Protein AF-A0A134ANB7-F1 (afdb_monomer_lite)

pLDDT: mean 79.89, std 19.73, range [21.17, 97.5]

Sequence (623 aa):
MKDKFLKEKKMKNKFLAVSMASLILMSSFPVTSPVYALANEALDGVTQATENDSNMLKELTKDSNAEQLVIRDGSFTYKLKVFVNKNANFVEGIVDETDTVNGVYGNIAMIWEQFKGENKGLKKYGGKTFEEIKAMPRPENINVMGESDDIPIKVHSKILEFIAREDAKEGKAEREKKNELAKSLYKYRYRYVYKNTQIWDAATLNQFLESYNKARGVLEKSNPSDEEIRERISDLAIKYKAIKAAPFSEEKYKELVRQAEEKINNKDHYTLSTIAELQRVLSEVKSDYDAGKIKNLLEMNKTEEKLQKALDQLVTKEESKRRFTINGEILQYGNEKEKSMANQFMNPSILLIEEANSNIYELSFKKGSYLGITAEVEGLKYNRENENWQDASLVNSHNDTKTFRLIMPKSDIEKIHIKTKAHMGGPGLAEQDAVLKLNLSTKRPEGSQLEEGNKKKLKEFLDSIQELNKDINDGLYKDPKSTEFKNKYIEATKLLEANQVTDDAIDTIIRSIRIIKQDLVLKAVDDFGQKLAKAEEITNDNSSKDKYSEKSFSKLKQAVDAGNAVWGKRFDQTKEELARLIDLLDTALADLREKGQEEEEHPTEGQVFSAPVEVMHADILGQ

Foldseek 3Di:
DPVVVVVVVVVVVVVVVPVPVVPDDDDDDPPDDPPPPCPQDLFLQLQVCVPPHPVSNCVLQVQWDWDWFWFDDPQAIWIKIWTAGPQAQFTQFIYTPGDCVPGNDDPRLQLVLLCSDPPRHRRVRHLDGLVRLVPDDQHAWDFFLNDTHRVSNRVSVSVNVVSVVVCPDPCNVRNHLCSLLVSLLSSLCPCVSCVVVLQWDPVLSVQLNVLSVLSVVQSVDGRRDSVSNVVSSVSNVVSSVSIGTHDDDCVLVVVLLVLLVVCLVVVLFWAPLLNLLLLQLSLVLVVCVVVVVPRTPVSVVVSSVSSVVSVVPTGTQVQVLQKWWWFKFKAAPPDRVHGDPQRVFKDRTWIWGDDPWKIKIKIKGAFDDDRSDTKTQPWKWWDQPDPDIDTWDFDDCPPRMTITMDIHTDDDDQKIWMWTFMPSSHPGTDTHIIIIGIDCVQTADRPDGLQDDPCVLLVVLLVVCVVVSVCLSNVQWDPDLSVVLSVLSSVSSVQSRGSDDDVVNSVVSSVSNVVSVVVIATPLLVLLVVLLVVLCVLLVPPCNVVFWDPVLSVQSVVLNVLSVVCNVVSRVDDPVVSVVSSVSSVVSVVSTHTPPPDDDDDDDDDDDDDDDDDDDDDDDDDD

Structure (mmCIF, N/CA/C/O backbone):
data_AF-A0A134ANB7-F1
#
_entry.id   AF-A0A134ANB7-F1
#
loop_
_atom_site.group_PDB
_atom_site.id
_atom_site.type_symbol
_atom_site.label_atom_id
_atom_site.label_alt_id
_atom_site.label_comp_id
_atom_site.label_asym_id
_atom_site.label_entity_id
_atom_site.label_seq_id
_atom_site.pdbx_PDB_ins_code
_atom_site.Cartn_x
_atom_site.Cartn_y
_atom_site.Cartn_z
_atom_site.occupancy
_atom_site.B_iso_or_equiv
_atom_site.auth_seq_id
_atom_site.auth_comp_id
_atom_site.auth_asym_id
_atom_site.auth_atom_id
_atom_site.pdbx_PDB_model_num
ATOM 1 N N . MET A 1 1 ? 13.982 -60.346 -16.840 1.00 44.25 1 MET A N 1
ATOM 2 C CA . MET A 1 1 ? 14.581 -59.024 -17.153 1.00 44.25 1 MET A CA 1
ATOM 3 C C . MET A 1 1 ? 13.549 -58.007 -17.690 1.00 44.25 1 MET A C 1
ATOM 5 O O . MET A 1 1 ? 13.906 -57.139 -18.470 1.00 44.25 1 MET A O 1
ATOM 9 N N . LYS A 1 2 ? 12.274 -58.077 -17.256 1.00 34.41 2 LYS A N 1
ATOM 10 C CA . LYS A 1 2 ? 11.206 -57.119 -17.621 1.00 34.41 2 LYS A CA 1
ATOM 11 C C . LYS A 1 2 ? 10.528 -56.445 -16.410 1.00 34.41 2 LYS A C 1
ATOM 13 O O . LYS A 1 2 ? 9.948 -55.383 -16.574 1.00 34.41 2 LYS A O 1
ATOM 18 N N . ASP A 1 3 ? 10.742 -56.945 -15.188 1.00 35.75 3 ASP A N 1
ATOM 19 C CA . ASP A 1 3 ? 10.153 -56.358 -13.966 1.00 35.75 3 ASP A CA 1
ATOM 20 C C . ASP A 1 3 ? 11.030 -55.328 -13.235 1.00 35.75 3 ASP A C 1
ATOM 22 O O . ASP A 1 3 ? 10.569 -54.667 -12.305 1.00 35.75 3 ASP A O 1
ATOM 26 N N . LYS A 1 4 ? 12.279 -55.117 -13.675 1.00 33.44 4 LYS A N 1
ATOM 27 C CA . LYS A 1 4 ? 13.147 -54.058 -13.121 1.00 33.44 4 LYS A CA 1
ATOM 28 C C . LYS A 1 4 ? 12.836 -52.673 -13.721 1.00 33.44 4 LYS A C 1
ATOM 30 O O . LYS A 1 4 ? 12.980 -51.671 -13.034 1.00 33.44 4 LYS A O 1
ATOM 35 N N . PHE A 1 5 ? 12.281 -52.628 -14.938 1.00 31.48 5 PHE A N 1
ATOM 36 C CA . PHE A 1 5 ? 11.903 -51.387 -15.632 1.00 31.48 5 PHE A CA 1
ATOM 37 C C . PHE A 1 5 ? 10.540 -50.808 -15.202 1.00 31.48 5 PHE A C 1
ATOM 39 O O . PHE A 1 5 ? 10.303 -49.612 -15.369 1.00 31.48 5 PHE A O 1
ATOM 46 N N . LEU A 1 6 ? 9.645 -51.608 -14.601 1.00 32.09 6 LEU A N 1
ATOM 47 C CA . LEU A 1 6 ? 8.356 -51.104 -14.098 1.00 32.09 6 LEU A CA 1
ATOM 48 C C . LEU A 1 6 ? 8.435 -50.496 -12.686 1.00 32.09 6 LEU A C 1
ATOM 50 O O . LEU A 1 6 ? 7.603 -49.651 -12.348 1.00 32.09 6 LEU A O 1
ATOM 54 N N . LYS A 1 7 ? 9.439 -50.859 -11.872 1.00 32.50 7 LYS A N 1
ATOM 55 C CA . LYS A 1 7 ? 9.654 -50.243 -10.547 1.00 32.50 7 LYS A CA 1
ATOM 56 C C . LYS A 1 7 ? 10.359 -48.882 -10.622 1.00 32.50 7 LYS A C 1
ATOM 58 O O . LYS A 1 7 ? 10.023 -48.005 -9.832 1.00 32.50 7 LYS A O 1
ATOM 63 N N . GLU A 1 8 ? 11.218 -48.641 -11.615 1.00 31.27 8 GLU A N 1
ATOM 64 C CA . GLU A 1 8 ? 11.819 -47.311 -11.833 1.00 31.27 8 GLU A CA 1
ATOM 65 C C . GLU A 1 8 ? 10.835 -46.295 -12.434 1.00 31.27 8 GLU A C 1
ATOM 67 O O . GLU A 1 8 ? 10.881 -45.112 -12.093 1.00 31.27 8 GLU A O 1
ATOM 72 N N . LYS A 1 9 ? 9.863 -46.744 -13.242 1.00 31.00 9 LYS A N 1
ATOM 73 C CA . LYS A 1 9 ? 8.825 -45.856 -13.795 1.00 31.00 9 LYS A CA 1
ATOM 74 C C . LYS A 1 9 ? 7.779 -45.429 -12.751 1.00 31.00 9 LYS A C 1
ATOM 76 O O . LYS A 1 9 ? 7.215 -44.345 -12.861 1.00 31.00 9 LYS A O 1
ATOM 81 N N . LYS A 1 10 ? 7.563 -46.226 -11.693 1.00 30.55 10 LYS A N 1
ATOM 82 C CA . LYS A 1 10 ? 6.675 -45.875 -10.564 1.00 30.55 10 LYS A CA 1
ATOM 83 C C . LYS A 1 10 ? 7.329 -44.999 -9.484 1.00 30.55 10 LYS A C 1
ATOM 85 O O . LYS A 1 10 ? 6.591 -44.370 -8.732 1.00 30.55 10 LYS A O 1
ATOM 90 N N . MET A 1 11 ? 8.663 -44.900 -9.424 1.00 28.58 11 MET A N 1
ATOM 91 C CA . MET A 1 11 ? 9.347 -43.977 -8.498 1.00 28.58 11 MET A CA 1
ATOM 92 C C . MET A 1 11 ? 9.636 -42.594 -9.100 1.00 28.58 11 MET A C 1
ATOM 94 O O . MET A 1 11 ? 9.630 -41.615 -8.361 1.00 28.58 11 MET A O 1
ATOM 98 N N . LYS A 1 12 ? 9.757 -42.459 -10.430 1.00 30.00 12 LYS A N 1
ATOM 99 C CA . LYS A 1 12 ? 9.890 -41.134 -11.073 1.00 30.00 12 LYS A CA 1
ATOM 100 C C . LYS A 1 12 ? 8.576 -40.341 -11.165 1.00 30.00 12 LYS A C 1
ATOM 102 O O . LYS A 1 12 ? 8.615 -39.119 -11.169 1.00 30.00 12 LYS A O 1
ATOM 107 N N . ASN A 1 13 ? 7.419 -41.006 -11.104 1.00 28.97 13 ASN A N 1
ATOM 108 C CA . ASN A 1 13 ? 6.112 -40.331 -11.084 1.00 28.97 13 ASN A CA 1
ATOM 109 C C . ASN A 1 13 ? 5.625 -39.909 -9.684 1.00 28.97 13 ASN A C 1
ATOM 111 O O . ASN A 1 13 ? 4.575 -39.283 -9.585 1.00 28.97 13 ASN A O 1
ATOM 115 N N . LYS A 1 14 ? 6.364 -40.212 -8.606 1.00 28.19 14 LYS A N 1
ATOM 116 C CA . LYS A 1 14 ? 6.048 -39.719 -7.250 1.00 28.19 14 LYS A CA 1
ATOM 117 C C . LYS A 1 14 ? 6.885 -38.510 -6.818 1.00 28.19 14 LYS A C 1
ATOM 119 O O . LYS A 1 14 ? 6.456 -37.791 -5.929 1.00 28.19 14 LYS A O 1
ATOM 124 N N . PHE A 1 15 ? 8.011 -38.236 -7.480 1.00 26.25 15 PHE A N 1
ATOM 125 C CA . PHE A 1 15 ? 8.830 -37.045 -7.205 1.00 26.25 15 PHE A CA 1
ATOM 126 C C . PHE A 1 15 ? 8.408 -35.808 -8.020 1.00 26.25 15 PHE A C 1
ATOM 128 O O . PHE A 1 15 ? 8.717 -34.690 -7.634 1.00 26.25 15 PHE A O 1
ATOM 135 N N . LEU A 1 16 ? 7.631 -35.993 -9.097 1.00 25.98 16 LEU A N 1
ATOM 136 C CA . LEU A 1 16 ? 6.995 -34.900 -9.851 1.00 25.98 16 LEU A CA 1
ATOM 137 C C . LEU A 1 16 ? 5.617 -34.477 -9.300 1.00 25.98 16 LEU A C 1
ATOM 139 O O . LEU A 1 16 ? 5.023 -33.531 -9.804 1.00 25.98 16 LEU A O 1
ATOM 143 N N . ALA A 1 17 ? 5.100 -35.168 -8.279 1.00 25.70 17 ALA A N 1
ATOM 144 C CA . ALA A 1 17 ? 3.765 -34.932 -7.720 1.00 25.70 17 ALA A CA 1
ATOM 145 C C . ALA A 1 17 ? 3.766 -34.095 -6.423 1.00 25.70 17 ALA A C 1
ATOM 147 O O . ALA A 1 17 ? 2.703 -33.849 -5.865 1.00 25.70 17 ALA A O 1
ATOM 148 N N . VAL A 1 18 ? 4.933 -33.639 -5.949 1.00 25.78 18 VAL A N 1
ATOM 149 C CA . VAL A 1 18 ? 5.061 -32.804 -4.733 1.00 25.78 18 VAL A CA 1
ATOM 150 C C . VAL A 1 18 ? 5.389 -31.336 -5.058 1.00 25.78 18 VAL A C 1
ATOM 152 O O . VAL A 1 18 ? 5.221 -30.472 -4.211 1.00 25.78 18 VAL A O 1
ATOM 155 N N . SER A 1 19 ? 5.735 -31.006 -6.308 1.00 26.75 19 SER A N 1
ATOM 156 C CA . SER A 1 19 ? 5.940 -29.617 -6.765 1.00 26.75 19 SER A CA 1
ATOM 157 C C . SER A 1 19 ? 4.793 -29.048 -7.616 1.00 26.75 19 SER A C 1
ATOM 159 O O . SER A 1 19 ? 4.875 -27.910 -8.065 1.00 26.75 19 SER A O 1
ATOM 161 N N . MET A 1 20 ? 3.711 -29.808 -7.829 1.00 23.66 20 MET A N 1
ATOM 162 C CA . MET A 1 20 ? 2.557 -29.406 -8.657 1.00 23.66 20 MET A CA 1
ATOM 163 C C . MET A 1 20 ? 1.203 -29.429 -7.922 1.00 23.66 20 MET A C 1
ATOM 165 O O . MET A 1 20 ? 0.171 -29.218 -8.548 1.00 23.66 20 MET A O 1
ATOM 169 N N . ALA A 1 21 ? 1.184 -29.637 -6.601 1.00 22.55 21 ALA A N 1
ATOM 170 C CA . ALA A 1 21 ? -0.053 -29.696 -5.809 1.00 22.55 21 ALA A CA 1
ATOM 171 C C . ALA A 1 21 ? -0.456 -28.368 -5.126 1.00 22.55 21 ALA A C 1
ATOM 173 O O . ALA A 1 21 ? -1.437 -28.347 -4.391 1.00 22.55 21 ALA A O 1
ATOM 174 N N . SER A 1 22 ? 0.237 -27.256 -5.401 1.00 23.69 22 SER A N 1
ATOM 175 C CA . SER A 1 22 ? -0.200 -25.903 -4.990 1.00 23.69 22 SER A CA 1
ATOM 176 C C . SER A 1 22 ? -0.868 -25.113 -6.127 1.00 23.69 22 SER A C 1
ATOM 178 O O . SER A 1 22 ? -1.311 -23.986 -5.933 1.00 23.69 22 SER A O 1
ATOM 180 N N . LEU A 1 23 ? -0.977 -25.706 -7.318 1.00 23.59 23 LEU A N 1
ATOM 181 C CA . LEU A 1 23 ? -1.724 -25.175 -8.454 1.00 23.59 23 LEU A CA 1
ATOM 182 C C . LEU A 1 23 ? -2.992 -26.011 -8.623 1.00 23.59 23 LEU A C 1
ATOM 184 O O . LEU A 1 23 ? -2.942 -27.070 -9.232 1.00 23.59 23 LEU A O 1
ATOM 188 N N . ILE A 1 24 ? -4.089 -25.549 -8.019 1.00 24.53 24 ILE A 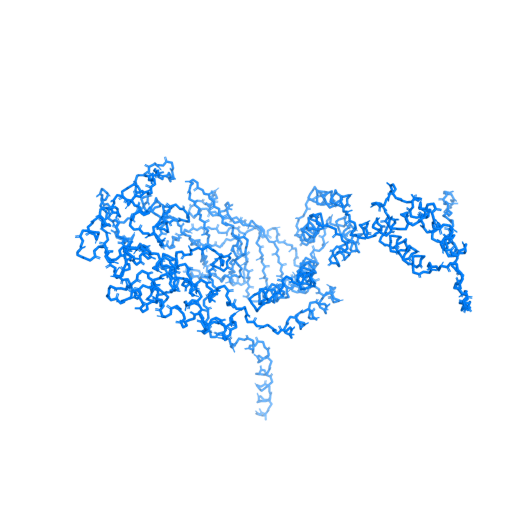N 1
ATOM 189 C CA . ILE A 1 24 ? -5.512 -25.685 -8.400 1.00 24.53 24 ILE A CA 1
ATOM 190 C C . ILE A 1 24 ? -6.328 -25.459 -7.117 1.00 24.53 24 ILE A C 1
ATOM 192 O O . ILE A 1 24 ? -6.680 -26.384 -6.396 1.00 24.53 24 ILE A O 1
ATOM 196 N N . LEU A 1 25 ? -6.578 -24.182 -6.829 1.00 21.91 25 LEU A N 1
ATOM 197 C CA . LEU A 1 25 ? -7.831 -23.640 -6.286 1.00 21.91 25 LEU A CA 1
ATOM 198 C C . LEU A 1 25 ? -7.798 -22.115 -6.500 1.00 21.91 25 LEU A C 1
ATOM 200 O O . LEU A 1 25 ? -7.930 -21.314 -5.585 1.00 21.91 25 LEU A O 1
ATOM 204 N N . MET A 1 26 ? -7.574 -21.706 -7.751 1.00 22.58 26 MET A N 1
ATOM 205 C CA . MET A 1 26 ? -7.879 -20.352 -8.209 1.00 22.58 26 MET A CA 1
ATOM 206 C C . MET A 1 26 ? -8.975 -20.452 -9.260 1.00 22.58 26 MET A C 1
ATOM 208 O O . MET A 1 26 ? -8.739 -20.371 -10.462 1.00 22.58 26 MET A O 1
ATOM 212 N N . SER A 1 27 ? -10.202 -20.673 -8.795 1.00 21.17 27 SER A N 1
ATOM 213 C CA . SER A 1 27 ? -11.369 -20.273 -9.567 1.00 21.17 27 SER A CA 1
ATOM 214 C C . SER A 1 27 ? -11.483 -18.752 -9.467 1.00 21.17 27 SER A C 1
ATOM 216 O O . SER A 1 27 ? -11.932 -18.224 -8.455 1.00 21.17 27 SER A O 1
ATOM 218 N N . SER A 1 28 ? -11.025 -18.081 -10.525 1.00 23.30 28 SER A N 1
ATOM 219 C CA . SER A 1 28 ? -11.596 -16.839 -11.058 1.00 23.30 28 SER A CA 1
ATOM 220 C C . SER A 1 28 ? -11.976 -15.752 -10.043 1.00 23.30 28 SER A C 1
ATOM 222 O O . SER A 1 28 ? -13.149 -15.587 -9.713 1.00 23.30 28 SER A O 1
ATOM 224 N N . PHE A 1 29 ? -11.005 -14.923 -9.669 1.00 24.11 29 PHE A N 1
ATOM 225 C CA . PHE A 1 29 ? -11.263 -13.532 -9.302 1.00 24.11 29 PHE A CA 1
ATOM 226 C C . PHE A 1 29 ? -10.234 -12.659 -10.030 1.00 24.11 29 PHE A C 1
ATOM 228 O O . PHE A 1 29 ? -9.039 -12.932 -9.907 1.00 24.11 29 PHE A O 1
ATOM 235 N N . PRO A 1 30 ? -10.642 -11.645 -10.812 1.00 23.19 30 PRO A N 1
ATOM 236 C CA . PRO A 1 30 ? -9.696 -10.707 -11.396 1.00 23.19 30 PRO A CA 1
ATOM 237 C C . PRO A 1 30 ? -9.196 -9.787 -10.276 1.00 23.19 30 PRO A C 1
ATOM 239 O O . PRO A 1 30 ? -9.805 -8.766 -9.967 1.00 23.19 30 PRO A O 1
ATOM 242 N N . VAL A 1 31 ? -8.103 -10.173 -9.616 1.00 27.83 31 VAL A N 1
ATOM 243 C CA . VAL A 1 31 ? -7.413 -9.343 -8.618 1.00 27.83 31 VAL A CA 1
ATOM 244 C C . VAL A 1 31 ? -6.311 -8.554 -9.322 1.00 27.83 31 VAL A C 1
ATOM 246 O O . VAL A 1 31 ? -5.128 -8.781 -9.117 1.00 27.83 31 VAL A O 1
ATOM 249 N N . THR A 1 32 ? -6.709 -7.630 -10.192 1.00 26.00 32 THR A N 1
ATOM 250 C CA . THR A 1 32 ? -5.838 -6.565 -10.710 1.00 26.00 32 THR A CA 1
ATOM 251 C C . THR A 1 32 ? -6.694 -5.337 -10.991 1.00 26.00 32 THR A C 1
ATOM 253 O O . THR A 1 32 ? -7.146 -5.105 -12.108 1.00 26.00 32 THR A O 1
ATOM 256 N N . SER A 1 33 ? -6.979 -4.546 -9.961 1.00 28.56 33 SER A N 1
ATOM 257 C CA . SER A 1 33 ? -7.426 -3.162 -10.131 1.00 28.56 33 SER A CA 1
ATOM 258 C C . SER A 1 33 ? -7.076 -2.361 -8.871 1.00 28.56 33 SER A C 1
ATOM 260 O O . SER A 1 33 ? -7.308 -2.857 -7.767 1.00 28.56 33 SER A O 1
ATOM 262 N N . PRO A 1 34 ? -6.566 -1.119 -8.986 1.00 28.94 34 PRO A N 1
ATOM 263 C CA . PRO A 1 34 ? -6.189 -0.278 -7.842 1.00 28.94 34 PRO A CA 1
ATOM 264 C C . PRO A 1 34 ? -7.394 0.269 -7.040 1.00 28.94 34 PRO A C 1
ATOM 266 O O . PRO A 1 34 ? -7.259 1.169 -6.217 1.00 28.94 34 PRO A O 1
ATOM 269 N N . VAL A 1 35 ? -8.591 -0.292 -7.223 1.00 32.47 35 VAL A N 1
ATOM 270 C CA . VAL A 1 35 ? -9.875 0.269 -6.763 1.00 32.47 35 VAL A CA 1
ATOM 271 C C . VAL A 1 35 ? -10.134 0.055 -5.255 1.00 32.47 35 VAL A C 1
ATOM 273 O O . VAL A 1 35 ? -11.052 0.635 -4.680 1.00 32.47 35 VAL A O 1
ATOM 276 N N . TYR A 1 36 ? -9.304 -0.724 -4.558 1.00 40.44 36 TYR A N 1
ATOM 277 C CA . TYR A 1 36 ? -9.545 -1.132 -3.163 1.00 40.44 36 TYR A CA 1
ATOM 278 C C . TYR A 1 36 ? -9.133 -0.105 -2.087 1.00 40.44 36 TYR A C 1
ATOM 280 O O . TYR A 1 36 ? -9.256 -0.399 -0.894 1.00 40.44 36 TYR A O 1
ATOM 288 N N . ALA A 1 37 ? -8.640 1.079 -2.475 1.00 26.92 37 ALA A N 1
ATOM 289 C CA . ALA A 1 37 ? -8.146 2.111 -1.553 1.00 26.92 37 ALA A CA 1
ATOM 290 C C . ALA A 1 37 ? -9.159 3.227 -1.205 1.00 26.92 37 ALA A C 1
ATOM 292 O O . ALA A 1 37 ? -8.891 4.020 -0.308 1.00 26.92 37 ALA A O 1
ATOM 293 N N . LEU A 1 38 ? -10.335 3.292 -1.840 1.00 31.67 38 LEU A N 1
ATOM 294 C CA . LEU A 1 38 ? -11.274 4.419 -1.686 1.00 31.67 38 LEU A CA 1
ATOM 295 C C . LEU A 1 38 ? -12.647 3.961 -1.170 1.00 31.67 38 LEU A C 1
ATOM 297 O O . LEU A 1 38 ? -13.659 4.056 -1.854 1.00 31.67 38 LEU A O 1
ATOM 301 N N . ALA A 1 39 ? -12.706 3.448 0.061 1.00 36.25 39 ALA A N 1
ATOM 302 C CA . ALA A 1 39 ? -13.948 2.917 0.644 1.00 36.25 39 ALA A CA 1
ATOM 303 C C . ALA A 1 39 ? -14.955 3.991 1.136 1.00 36.25 39 ALA A C 1
ATOM 305 O O . ALA A 1 39 ? -16.031 3.630 1.615 1.00 36.25 39 ALA A O 1
ATOM 306 N N . ASN A 1 40 ? -14.633 5.290 1.025 1.00 31.91 40 ASN A N 1
ATOM 307 C CA . ASN A 1 40 ? -15.456 6.395 1.549 1.00 31.91 40 ASN A CA 1
ATOM 308 C C . ASN A 1 40 ? -15.810 7.504 0.537 1.00 31.91 40 ASN A C 1
ATOM 310 O O . ASN A 1 40 ? -16.591 8.393 0.884 1.00 31.91 40 ASN A O 1
ATOM 314 N N . GLU A 1 41 ? -15.305 7.462 -0.699 1.00 38.56 41 GLU A N 1
ATOM 315 C CA . GLU A 1 41 ? -15.663 8.433 -1.744 1.00 38.56 41 GLU A CA 1
ATOM 316 C C . GLU A 1 41 ? -16.741 7.866 -2.678 1.00 38.56 41 GLU A C 1
ATOM 318 O O . GLU A 1 41 ? -16.804 6.661 -2.925 1.00 38.56 41 GLU A O 1
ATOM 323 N N . ALA A 1 42 ? -17.635 8.727 -3.178 1.00 45.12 42 ALA A N 1
ATOM 324 C CA . ALA A 1 42 ? -18.658 8.331 -4.143 1.00 45.12 42 ALA A CA 1
ATOM 325 C C . ALA A 1 42 ? -17.980 7.945 -5.468 1.00 45.12 42 ALA A C 1
ATOM 327 O O . ALA A 1 42 ? -17.630 8.802 -6.275 1.00 45.12 42 ALA A O 1
ATOM 328 N N . LEU A 1 43 ? -17.761 6.648 -5.665 1.00 52.75 43 LEU A N 1
ATOM 329 C CA . LEU A 1 43 ? -17.002 6.119 -6.791 1.00 52.75 43 LEU A CA 1
ATOM 330 C C . LEU A 1 43 ? -17.837 6.124 -8.081 1.00 52.75 43 LEU A C 1
ATOM 332 O O . LEU A 1 43 ? -18.948 5.575 -8.112 1.00 52.75 43 LEU A O 1
ATOM 336 N N . ASP A 1 44 ? -17.283 6.658 -9.174 1.00 57.88 44 ASP A N 1
ATOM 337 C CA . ASP A 1 44 ? -17.838 6.484 -10.523 1.00 57.88 44 ASP A CA 1
ATOM 338 C C . ASP A 1 44 ? -17.576 5.080 -11.097 1.00 57.88 44 ASP A C 1
ATOM 340 O O . ASP A 1 44 ? -16.831 4.884 -12.050 1.00 57.88 44 ASP A O 1
ATOM 344 N N . GLY A 1 45 ? -18.210 4.085 -10.478 1.00 56.72 45 GLY A N 1
ATOM 345 C CA . GLY A 1 45 ? -18.266 2.695 -10.903 1.00 56.72 45 GLY A CA 1
ATOM 346 C C . GLY A 1 45 ? -18.725 2.457 -12.346 1.00 56.72 45 GLY A C 1
ATOM 347 O O . GLY A 1 45 ? -18.239 1.500 -12.929 1.00 56.72 45 GLY A O 1
ATOM 348 N N . VAL A 1 46 ? -19.593 3.279 -12.959 1.00 59.19 46 VAL A N 1
ATOM 349 C CA . VAL A 1 46 ? -20.002 3.074 -14.372 1.00 59.19 46 VAL A CA 1
ATOM 350 C C . VAL A 1 46 ? -18.851 3.424 -15.305 1.00 59.19 46 VAL A C 1
ATOM 352 O O . VAL A 1 46 ? -18.502 2.620 -16.167 1.00 59.19 46 VAL A O 1
ATOM 355 N N . THR A 1 47 ? -18.211 4.574 -15.093 1.00 58.25 47 THR A N 1
ATOM 356 C CA . THR A 1 47 ? -17.041 4.963 -15.888 1.00 58.25 47 THR A CA 1
ATOM 357 C C . THR A 1 47 ? -15.845 4.038 -15.605 1.00 58.25 47 THR A C 1
ATOM 359 O O . THR A 1 47 ? -15.085 3.741 -16.517 1.00 58.25 47 THR A O 1
ATOM 362 N N . GLN A 1 48 ? -15.704 3.494 -14.387 1.00 56.94 48 GLN A N 1
ATOM 363 C CA . GLN A 1 48 ? -14.633 2.543 -14.030 1.00 56.94 48 GLN A CA 1
ATOM 364 C C . GLN A 1 48 ? -14.859 1.095 -14.504 1.00 56.94 48 GLN A C 1
ATOM 366 O O . GLN A 1 48 ? -13.895 0.398 -14.805 1.00 56.94 48 GLN A O 1
ATOM 371 N N . ALA A 1 49 ? -16.103 0.612 -14.592 1.00 51.88 49 ALA A N 1
ATOM 372 C CA . ALA A 1 49 ? -16.395 -0.776 -14.977 1.00 51.88 49 ALA A CA 1
ATOM 373 C C . ALA A 1 49 ? -16.094 -1.087 -16.455 1.00 51.88 49 ALA A C 1
ATOM 375 O O . ALA A 1 49 ? -16.094 -2.251 -16.855 1.00 51.88 49 ALA A O 1
ATOM 376 N N . THR A 1 50 ? -15.825 -0.059 -17.262 1.00 47.91 50 THR A N 1
ATOM 377 C CA . THR A 1 50 ? -15.543 -0.192 -18.697 1.00 47.91 50 THR A CA 1
ATOM 378 C C . THR A 1 50 ? -14.152 -0.715 -19.021 1.00 47.91 50 THR A C 1
ATOM 380 O O . THR A 1 50 ? -13.944 -1.171 -20.141 1.00 47.91 50 THR A O 1
ATOM 383 N N . GLU A 1 51 ? -13.232 -0.734 -18.055 1.00 44.88 51 GLU A N 1
ATOM 384 C CA . GLU A 1 51 ? -11.867 -1.202 -18.304 1.00 44.88 51 GLU A CA 1
ATOM 385 C C . GLU A 1 51 ? -11.681 -2.708 -18.050 1.00 44.88 51 GLU A C 1
ATOM 387 O O . GLU A 1 51 ? -10.784 -3.281 -18.652 1.00 44.88 51 GLU A O 1
ATOM 392 N N . ASN A 1 52 ? -12.520 -3.391 -17.244 1.00 46.53 52 ASN A N 1
ATOM 393 C CA . ASN A 1 52 ? -12.191 -4.764 -16.802 1.00 46.53 52 ASN A CA 1
ATOM 394 C C . ASN A 1 52 ? -13.338 -5.791 -16.622 1.00 46.53 52 ASN A C 1
ATOM 396 O O . ASN A 1 52 ? -13.023 -6.968 -16.447 1.00 46.53 52 ASN A O 1
ATOM 400 N N . ASP A 1 53 ? -14.640 -5.448 -16.677 1.00 55.00 53 ASP A N 1
ATOM 401 C CA . ASP A 1 53 ? -15.701 -6.479 -16.570 1.00 55.00 53 ASP A CA 1
ATOM 402 C C . ASP A 1 53 ? -17.071 -6.054 -17.148 1.00 55.00 53 ASP A C 1
ATOM 404 O O . ASP A 1 53 ? -17.853 -5.317 -16.539 1.00 55.00 53 ASP A O 1
ATOM 408 N N . SER A 1 54 ? -17.418 -6.602 -18.318 1.00 58.84 54 SER A N 1
ATOM 409 C CA . SER A 1 54 ? -18.706 -6.357 -18.990 1.00 58.84 54 SER A CA 1
ATOM 410 C C . SER A 1 54 ? -19.942 -6.765 -18.171 1.00 58.84 54 SER A C 1
ATOM 412 O O . SER A 1 54 ? -21.032 -6.232 -18.401 1.00 58.84 54 SER A O 1
ATOM 414 N N . ASN A 1 55 ? -19.809 -7.684 -17.208 1.00 63.41 55 ASN A N 1
ATOM 415 C CA . ASN A 1 55 ? -20.914 -8.089 -16.338 1.00 63.41 55 ASN A CA 1
ATOM 416 C C . ASN A 1 55 ? -21.164 -7.062 -15.231 1.00 63.41 55 ASN A C 1
ATOM 418 O O . ASN A 1 55 ? -22.319 -6.791 -14.897 1.00 63.41 55 ASN A O 1
ATOM 422 N N . MET A 1 56 ? -20.107 -6.432 -14.714 1.00 67.81 56 MET A N 1
ATOM 423 C CA . MET A 1 56 ? -20.234 -5.347 -13.741 1.00 67.81 56 MET A CA 1
ATOM 424 C C . MET A 1 56 ? -20.920 -4.119 -14.338 1.00 67.81 56 MET A C 1
ATOM 426 O O . MET A 1 56 ? -21.814 -3.553 -13.708 1.00 67.81 56 MET A O 1
ATOM 430 N N . LEU A 1 57 ? -20.558 -3.734 -15.566 1.00 69.94 57 LEU A N 1
ATOM 431 C CA . LEU A 1 57 ? -21.192 -2.602 -16.245 1.00 69.94 57 LEU A CA 1
ATOM 432 C C . LEU A 1 57 ? -22.701 -2.829 -16.440 1.00 69.94 57 LEU A C 1
ATOM 434 O O . LEU A 1 57 ? -23.490 -1.909 -16.228 1.00 69.94 57 LEU A O 1
ATOM 438 N N . LYS A 1 58 ? -23.122 -4.056 -16.783 1.00 74.56 58 LYS A N 1
ATOM 439 C CA . LYS A 1 58 ? -24.548 -4.416 -16.893 1.00 74.56 58 LYS A CA 1
ATOM 440 C C . LYS A 1 58 ? -25.289 -4.238 -15.568 1.00 74.56 58 LYS A C 1
ATOM 442 O O . LYS A 1 58 ? -26.374 -3.664 -15.554 1.00 74.56 58 LYS A O 1
ATOM 447 N N . GLU A 1 59 ? -24.705 -4.691 -14.461 1.00 72.12 59 GLU A N 1
ATOM 448 C CA . GLU A 1 59 ? -25.332 -4.569 -13.139 1.00 72.12 59 GLU A CA 1
ATOM 449 C C . GLU A 1 59 ? -25.422 -3.107 -12.675 1.00 72.12 59 GLU A C 1
ATOM 451 O O . GLU A 1 59 ? -26.416 -2.711 -12.066 1.00 72.12 59 GLU A O 1
ATOM 456 N N . LEU A 1 60 ? -24.415 -2.290 -12.999 1.00 73.69 60 LEU A N 1
ATOM 457 C CA . LEU A 1 60 ? -24.356 -0.867 -12.650 1.00 73.69 60 LEU A CA 1
ATOM 458 C C . LEU A 1 60 ? -25.303 0.017 -13.470 1.00 73.69 60 LEU A C 1
ATOM 460 O O . LEU A 1 60 ? -25.670 1.092 -13.008 1.00 73.69 60 LEU A O 1
ATOM 464 N N . THR A 1 61 ? -25.687 -0.414 -14.672 1.00 75.00 61 THR A N 1
ATOM 465 C CA . THR A 1 61 ? -26.472 0.394 -15.626 1.00 75.00 61 THR A CA 1
ATOM 466 C C . THR A 1 61 ? -27.891 -0.131 -15.850 1.00 75.00 61 THR A C 1
ATOM 468 O O . THR A 1 61 ? -28.633 0.403 -16.674 1.00 75.00 61 THR A O 1
ATOM 471 N N . LYS A 1 62 ? -28.315 -1.156 -15.099 1.00 79.88 62 LYS A N 1
ATOM 472 C CA . LYS A 1 62 ? -29.641 -1.792 -15.229 1.00 79.88 62 LYS A CA 1
ATOM 473 C C . LYS A 1 62 ? -30.821 -0.813 -15.104 1.00 79.88 62 LYS A C 1
ATOM 475 O O . LYS A 1 62 ? -31.841 -0.966 -15.786 1.00 79.88 62 LYS A O 1
ATOM 480 N N . ASP A 1 63 ? -30.656 0.228 -14.292 1.00 81.25 63 ASP A N 1
ATOM 481 C CA . ASP A 1 63 ? -31.676 1.250 -14.013 1.00 81.25 63 ASP A CA 1
ATOM 482 C C . ASP A 1 63 ? -31.522 2.509 -14.867 1.00 81.25 63 ASP A C 1
ATOM 484 O O . ASP A 1 63 ? -32.203 3.512 -14.649 1.00 81.25 63 ASP A O 1
ATOM 488 N N . SER A 1 64 ? -30.645 2.460 -15.865 1.00 87.06 64 SER A N 1
ATOM 489 C CA . SER A 1 64 ? -30.303 3.600 -16.699 1.00 87.06 64 SER A CA 1
ATOM 490 C C . SER A 1 64 ? -30.790 3.405 -18.129 1.00 87.06 64 SER A C 1
ATOM 492 O O . SER A 1 64 ? -30.805 2.294 -18.662 1.00 87.06 64 SER A O 1
ATOM 494 N N . ASN A 1 65 ? -31.172 4.503 -18.768 1.00 88.81 65 ASN A N 1
ATOM 495 C CA . ASN A 1 65 ? -31.199 4.594 -20.218 1.00 88.81 65 ASN A CA 1
ATOM 496 C C . ASN A 1 65 ? -29.813 5.021 -20.694 1.00 88.81 65 ASN A C 1
ATOM 498 O O . ASN A 1 65 ? -29.143 5.814 -20.034 1.00 88.81 65 ASN A O 1
ATOM 502 N N . ALA A 1 66 ? -29.394 4.494 -21.837 1.00 88.81 66 ALA A N 1
ATOM 503 C CA . ALA A 1 66 ? -28.151 4.885 -22.475 1.00 88.81 66 ALA A CA 1
ATOM 504 C C . ALA A 1 66 ? -28.466 5.689 -23.736 1.00 88.81 66 ALA A C 1
ATOM 506 O O . ALA A 1 66 ? -29.222 5.217 -24.586 1.00 88.81 66 ALA A O 1
ATOM 507 N N . GLU A 1 67 ? -27.862 6.865 -23.876 1.00 89.62 67 GLU A N 1
ATOM 508 C CA . GLU A 1 67 ? -27.888 7.633 -25.120 1.00 89.62 67 GLU A CA 1
ATOM 509 C C . GLU A 1 67 ? -26.466 7.869 -25.618 1.00 89.62 67 GLU A C 1
ATOM 511 O O . GLU A 1 67 ? -25.557 8.171 -24.844 1.00 89.62 67 GLU A O 1
ATOM 516 N N . GLN A 1 68 ? -26.276 7.718 -26.926 1.00 91.44 68 GLN A N 1
ATOM 517 C CA . GLN A 1 68 ? -25.003 7.998 -27.566 1.00 91.44 68 GLN A CA 1
ATOM 518 C C . GLN A 1 68 ? -24.957 9.464 -28.008 1.00 91.44 68 GLN A C 1
ATOM 520 O O . GLN A 1 68 ? -25.746 9.910 -28.840 1.00 91.44 68 GLN A O 1
ATOM 525 N N . LEU A 1 69 ? -23.996 10.206 -27.473 1.00 91.25 69 LEU A N 1
ATOM 526 C CA . LEU A 1 69 ? -23.638 11.546 -27.903 1.00 91.25 69 LEU A CA 1
ATOM 527 C C . LEU A 1 69 ? -22.519 11.471 -28.929 1.00 91.25 69 LEU A C 1
ATOM 529 O O . LEU A 1 69 ? -21.513 10.794 -28.729 1.00 91.25 69 LEU A O 1
ATOM 533 N N . VAL A 1 70 ? -22.697 12.217 -30.013 1.00 89.50 70 VAL A N 1
ATOM 534 C CA . VAL A 1 70 ? -21.712 12.343 -31.082 1.00 89.50 70 VAL A CA 1
ATOM 535 C C . VAL A 1 70 ? -21.182 13.770 -31.080 1.00 89.50 70 VAL A C 1
ATOM 537 O O . VAL A 1 70 ? -21.953 14.723 -31.226 1.00 89.50 70 VAL A O 1
ATOM 540 N N . ILE A 1 71 ? -19.870 13.915 -30.914 1.00 88.75 71 ILE A N 1
ATOM 541 C CA . ILE A 1 71 ? -19.164 15.199 -30.948 1.00 88.75 71 ILE A CA 1
ATOM 542 C C . ILE A 1 71 ? -18.266 15.182 -32.178 1.00 88.75 71 ILE A C 1
ATOM 544 O O . ILE A 1 71 ? -17.389 14.330 -32.289 1.00 88.75 71 ILE A O 1
ATOM 548 N N . ARG A 1 72 ? -18.507 16.104 -33.111 1.00 84.75 72 ARG A N 1
ATOM 549 C CA . ARG A 1 72 ? -17.675 16.271 -34.307 1.00 84.75 72 ARG A CA 1
ATOM 550 C C . ARG A 1 72 ? -16.684 17.396 -34.070 1.00 84.75 72 ARG A C 1
ATOM 552 O O . ARG A 1 72 ? -17.101 18.499 -33.724 1.00 84.75 72 ARG A O 1
ATOM 559 N N . ASP A 1 73 ? -15.413 17.108 -34.291 1.00 79.44 73 ASP A N 1
ATOM 560 C CA . ASP A 1 73 ? -14.321 18.059 -34.160 1.00 79.44 73 ASP A CA 1
ATOM 561 C C . ASP A 1 73 ? -13.370 17.930 -35.355 1.00 79.44 73 ASP A C 1
ATOM 563 O O . ASP A 1 73 ? -12.587 16.987 -35.456 1.00 79.44 73 ASP A O 1
ATOM 567 N N . GLY A 1 74 ? -13.507 18.824 -36.336 1.00 78.00 74 GLY A N 1
ATOM 568 C CA . GLY A 1 74 ? -12.824 18.685 -37.624 1.00 78.00 74 GLY A CA 1
ATOM 569 C C . GLY A 1 74 ? -13.137 17.343 -38.300 1.00 78.00 74 GLY A C 1
ATOM 570 O O . GLY A 1 74 ? -14.303 17.034 -38.553 1.00 78.00 74 GLY A O 1
ATOM 571 N N . SER A 1 75 ? -12.108 16.545 -38.608 1.00 70.88 75 SER A N 1
ATOM 572 C CA . SER A 1 75 ? -12.275 15.198 -39.180 1.00 70.88 75 SER A CA 1
ATOM 573 C C . SER A 1 75 ? -12.604 14.120 -38.139 1.00 70.88 75 SER A C 1
ATOM 575 O O . SER A 1 75 ? -12.876 12.981 -38.513 1.00 70.88 75 SER A O 1
ATOM 577 N N . PHE A 1 76 ? -12.584 14.456 -36.848 1.00 75.62 76 PHE A N 1
ATOM 578 C CA . PHE A 1 76 ? -12.690 13.513 -35.739 1.00 75.62 76 PHE A CA 1
ATOM 579 C C . PHE A 1 76 ? -14.113 13.444 -35.194 1.00 75.62 76 PHE A C 1
ATOM 581 O O . PHE A 1 76 ? -14.850 14.431 -35.155 1.00 75.62 76 PHE A O 1
ATOM 588 N N . THR A 1 77 ? -14.526 12.245 -34.789 1.00 82.12 77 THR A N 1
ATOM 589 C CA . THR A 1 77 ? -15.850 12.012 -34.208 1.00 82.12 77 THR A CA 1
ATOM 590 C C . THR A 1 77 ? -15.715 11.229 -32.913 1.00 82.12 77 THR A C 1
ATOM 592 O O . THR A 1 77 ? -15.445 10.030 -32.938 1.00 82.12 77 THR A O 1
ATOM 595 N N . TYR A 1 78 ? -15.966 11.901 -31.792 1.00 84.75 78 TYR A N 1
ATOM 596 C CA . TYR A 1 78 ? -16.035 11.277 -30.476 1.00 84.75 78 TYR A CA 1
ATOM 597 C C . TYR A 1 78 ? -17.441 10.741 -30.229 1.00 84.75 78 TYR A C 1
ATOM 599 O O . TYR A 1 78 ? -18.438 11.400 -30.553 1.00 84.75 78 TYR A O 1
ATOM 607 N N . LYS A 1 79 ? -17.519 9.547 -29.647 1.00 87.56 79 LYS A N 1
ATOM 608 C CA . LYS A 1 79 ? -18.771 8.882 -29.289 1.00 87.56 79 LYS A CA 1
ATOM 609 C C . LYS A 1 79 ? -18.770 8.616 -27.797 1.00 87.56 79 LYS A C 1
ATOM 611 O O . LYS A 1 79 ? -17.957 7.851 -27.298 1.00 87.56 79 LYS A O 1
ATOM 616 N N . LEU A 1 80 ? -19.699 9.239 -27.091 1.00 88.94 80 LEU A N 1
ATOM 617 C CA . LEU A 1 80 ? -19.865 9.063 -25.656 1.00 88.94 80 LEU A CA 1
ATOM 618 C C . LEU A 1 80 ? -21.207 8.412 -25.393 1.00 88.94 80 LEU A C 1
ATOM 620 O O . LEU A 1 80 ? -22.228 8.910 -25.854 1.00 88.94 80 LEU A O 1
ATOM 624 N N . LYS A 1 81 ? -21.234 7.340 -24.616 1.00 89.88 81 LYS A N 1
ATOM 625 C CA . LYS A 1 81 ? -22.471 6.752 -24.122 1.00 89.88 81 LYS A CA 1
ATOM 626 C C . LYS A 1 81 ? -22.756 7.283 -22.728 1.00 89.88 81 LYS A C 1
ATOM 628 O O . LYS A 1 81 ? -22.048 6.969 -21.774 1.00 89.88 81 LYS A O 1
ATOM 633 N N . VAL A 1 82 ? -23.796 8.096 -22.611 1.00 91.00 82 VAL A N 1
ATOM 634 C CA . VAL A 1 82 ? -24.223 8.683 -21.341 1.00 91.00 82 VAL A CA 1
ATOM 635 C C . VAL A 1 82 ? -25.326 7.825 -20.746 1.00 91.00 82 VAL A C 1
ATOM 637 O O . VAL A 1 82 ? -26.333 7.559 -21.404 1.00 91.00 82 VAL A O 1
ATOM 640 N N . PHE A 1 83 ? -25.137 7.399 -19.499 1.00 90.94 83 PHE A N 1
ATOM 641 C CA . PHE A 1 83 ? -26.134 6.656 -18.740 1.00 90.94 83 PHE A CA 1
ATOM 642 C C . PHE A 1 83 ? -26.912 7.615 -17.842 1.00 90.94 83 PHE A C 1
ATOM 644 O O . PHE A 1 83 ? -26.350 8.230 -16.937 1.00 90.94 83 PHE A O 1
ATOM 651 N N . VAL A 1 84 ? -28.214 7.736 -18.088 1.00 91.88 84 VAL A N 1
ATOM 652 C CA . VAL A 1 84 ? -29.136 8.559 -17.293 1.00 91.88 84 VAL A CA 1
ATOM 653 C C . VAL A 1 84 ? -30.094 7.649 -16.554 1.00 91.88 84 VAL A C 1
ATOM 655 O O . VAL A 1 84 ? -30.646 6.721 -17.145 1.00 91.88 84 VAL A O 1
ATOM 658 N N . ASN A 1 85 ? -30.308 7.906 -15.268 1.00 91.56 85 ASN A N 1
ATOM 659 C CA . ASN A 1 85 ? -31.269 7.148 -14.479 1.00 91.56 85 ASN A CA 1
ATOM 660 C C . ASN A 1 85 ? -32.678 7.248 -15.098 1.00 91.56 85 ASN A C 1
ATOM 662 O O . ASN A 1 85 ? -33.147 8.337 -15.422 1.00 91.56 85 ASN A O 1
ATOM 666 N N . LYS A 1 86 ? -33.379 6.119 -15.254 1.00 90.81 86 LYS A N 1
ATOM 667 C CA . LYS A 1 86 ? -34.726 6.081 -15.860 1.00 90.81 86 LYS A CA 1
ATOM 668 C C . LYS A 1 86 ? -35.751 6.926 -15.102 1.00 90.81 86 LYS A C 1
ATOM 670 O O . LYS A 1 86 ? -36.712 7.404 -15.697 1.00 90.81 86 LYS A O 1
ATOM 675 N N . ASN A 1 87 ? -35.538 7.101 -13.802 1.00 91.75 87 ASN A N 1
ATOM 676 C CA . ASN A 1 87 ? -36.527 7.623 -12.871 1.00 91.75 87 ASN A CA 1
ATOM 677 C C . ASN A 1 87 ? -36.101 8.934 -12.190 1.00 91.75 87 ASN A C 1
ATOM 679 O O . ASN A 1 87 ? -36.871 9.472 -11.398 1.00 91.75 87 ASN A O 1
ATOM 683 N N . ALA A 1 88 ? -34.904 9.453 -12.474 1.00 92.31 88 ALA A N 1
ATOM 684 C CA . ALA A 1 88 ? -34.380 10.684 -11.886 1.00 92.31 88 ALA A CA 1
ATOM 685 C C . ALA A 1 88 ? -33.586 11.509 -12.910 1.00 92.31 88 ALA A C 1
ATOM 687 O O . ALA A 1 88 ? -33.041 10.970 -13.872 1.00 92.31 88 ALA A O 1
ATOM 688 N N . ASN A 1 89 ? -33.474 12.817 -12.676 1.00 93.44 89 ASN A N 1
ATOM 689 C CA . ASN A 1 89 ? -32.662 13.735 -13.481 1.00 93.44 89 ASN A CA 1
ATOM 690 C C . ASN A 1 89 ? -31.187 13.651 -13.049 1.00 93.44 89 ASN A C 1
ATOM 692 O O . ASN A 1 89 ? -30.606 14.602 -12.515 1.00 93.44 89 ASN A O 1
ATOM 696 N N . PHE A 1 90 ? -30.605 12.465 -13.236 1.00 92.56 90 PHE A N 1
ATOM 697 C CA . PHE A 1 90 ? -29.328 12.057 -12.659 1.00 92.56 90 PHE A CA 1
ATOM 698 C C . PHE A 1 90 ? -28.481 11.268 -13.664 1.00 92.56 90 PHE A C 1
ATOM 700 O O . PHE A 1 90 ? -28.971 10.330 -14.299 1.00 92.56 90 PHE A O 1
ATOM 707 N N . VAL A 1 91 ? -27.206 11.639 -13.798 1.00 91.56 91 VAL A N 1
ATOM 708 C CA . VAL A 1 91 ? -26.232 10.952 -14.657 1.00 91.56 91 VAL A CA 1
ATOM 709 C C . VAL A 1 91 ? -25.497 9.889 -13.842 1.00 91.56 91 VAL A C 1
ATOM 711 O O . VAL A 1 91 ? -24.769 10.190 -12.898 1.00 91.56 91 VAL A O 1
ATOM 714 N N . GLU A 1 92 ? -25.670 8.631 -14.234 1.00 86.62 92 GLU A N 1
ATOM 715 C CA . GLU A 1 92 ? -25.094 7.447 -13.579 1.00 86.62 92 GLU A CA 1
ATOM 716 C C . GLU A 1 92 ? -23.633 7.202 -13.981 1.00 86.62 92 GLU A C 1
ATOM 718 O O . GLU A 1 92 ? -22.898 6.516 -13.269 1.00 86.62 92 GLU A O 1
ATOM 723 N N . GLY A 1 93 ? -23.212 7.760 -15.116 1.00 87.12 93 GLY A N 1
ATOM 724 C CA . GLY A 1 93 ? -21.843 7.707 -15.621 1.00 87.12 93 GLY A CA 1
ATOM 725 C C . GLY A 1 93 ? -21.777 7.944 -17.126 1.00 87.12 93 GLY A C 1
ATOM 726 O O . GLY A 1 93 ? -22.805 7.990 -17.812 1.00 87.12 93 GLY A O 1
ATOM 727 N N . ILE A 1 94 ? -20.560 8.101 -17.643 1.00 86.44 94 ILE A N 1
ATOM 728 C CA . ILE A 1 94 ? -20.309 8.289 -19.074 1.00 86.44 94 ILE A CA 1
ATOM 729 C C . ILE A 1 94 ? -19.222 7.321 -19.507 1.00 86.44 94 ILE A C 1
ATOM 731 O O . ILE A 1 94 ? -18.134 7.293 -18.942 1.00 86.44 94 ILE A O 1
ATOM 735 N N . VAL A 1 95 ? -19.519 6.559 -20.548 1.00 82.12 95 VAL A N 1
ATOM 736 C CA . VAL A 1 95 ? -18.603 5.595 -21.145 1.00 82.12 95 VAL A CA 1
ATOM 737 C C . VAL A 1 95 ? -18.127 6.133 -22.480 1.00 82.12 95 VAL A C 1
ATOM 739 O O . VAL A 1 95 ? -18.925 6.613 -23.283 1.00 82.12 95 VAL A O 1
ATOM 742 N N . ASP A 1 96 ? -16.825 6.061 -22.722 1.00 81.62 96 ASP A N 1
ATOM 743 C CA . ASP A 1 96 ? -16.280 6.360 -24.037 1.00 81.62 96 ASP A CA 1
ATOM 744 C C . ASP A 1 96 ? -16.497 5.170 -24.986 1.00 81.62 96 ASP A C 1
ATOM 746 O O . ASP A 1 96 ? -16.059 4.058 -24.709 1.00 81.62 96 ASP A O 1
ATOM 750 N N . GLU A 1 97 ? -17.183 5.410 -26.103 1.00 81.81 97 GLU A N 1
ATOM 751 C CA . GLU A 1 97 ? -17.373 4.464 -27.214 1.00 81.81 97 GLU A CA 1
ATOM 752 C C . GLU A 1 97 ? -16.680 4.970 -28.496 1.00 81.81 97 GLU A C 1
ATOM 754 O O . GLU A 1 97 ? -17.007 4.541 -29.608 1.00 81.81 97 GLU A O 1
ATOM 759 N N . THR A 1 98 ? -15.762 5.934 -28.374 1.00 77.25 98 THR A N 1
ATOM 760 C CA . THR A 1 98 ? -15.031 6.496 -29.511 1.00 77.25 98 THR A CA 1
ATOM 761 C C . THR A 1 98 ? -14.184 5.413 -30.175 1.00 77.25 98 THR A C 1
ATOM 763 O O . THR A 1 98 ? -13.311 4.813 -29.552 1.00 77.25 98 THR A O 1
ATOM 766 N N . ASP A 1 99 ? -14.431 5.177 -31.466 1.00 68.31 99 ASP A N 1
ATOM 767 C CA . ASP A 1 99 ? -13.617 4.271 -32.275 1.00 68.31 99 ASP A CA 1
ATOM 768 C C . ASP A 1 99 ? -12.293 4.958 -32.631 1.00 68.31 99 ASP A C 1
ATOM 770 O O . ASP A 1 99 ? -12.172 5.698 -33.610 1.00 68.31 99 ASP A O 1
ATOM 774 N N . THR A 1 100 ? -11.292 4.712 -31.801 1.00 60.12 100 THR A N 1
ATOM 775 C CA . THR A 1 100 ? -9.915 5.179 -31.998 1.00 60.12 100 THR A CA 1
ATOM 776 C C . THR A 1 100 ? -9.162 4.373 -33.055 1.00 60.12 100 THR A C 1
ATOM 778 O O . THR A 1 100 ? -8.100 4.793 -33.499 1.00 60.12 100 THR A O 1
ATOM 781 N N . VAL A 1 101 ? -9.704 3.236 -33.499 1.00 51.59 101 VAL A N 1
ATOM 782 C CA . VAL A 1 101 ? -9.077 2.370 -34.502 1.00 51.59 101 VAL A CA 1
ATOM 783 C C . VAL A 1 101 ? -9.400 2.838 -35.918 1.00 51.59 101 VAL A C 1
ATOM 785 O O . VAL A 1 101 ? -8.608 2.535 -36.802 1.00 51.59 101 VAL A O 1
ATOM 788 N N . ASN A 1 102 ? -10.492 3.590 -36.137 1.00 51.69 102 ASN A N 1
ATOM 789 C CA . ASN A 1 102 ? -10.894 4.134 -37.451 1.00 51.69 102 ASN A CA 1
ATOM 790 C C . ASN A 1 102 ? -11.147 5.654 -37.491 1.00 51.69 102 ASN A C 1
ATOM 792 O O . ASN A 1 102 ? -11.340 6.203 -38.576 1.00 51.69 102 ASN A O 1
ATOM 796 N N . GLY A 1 103 ? -11.204 6.339 -36.341 1.00 49.88 103 GLY A N 1
ATOM 797 C CA . GLY A 1 103 ? -11.739 7.703 -36.264 1.00 49.88 103 GLY A CA 1
ATOM 798 C C . GLY A 1 103 ? -10.878 8.747 -35.557 1.00 49.88 103 GLY A C 1
ATOM 799 O O . GLY A 1 103 ? -11.147 9.926 -35.767 1.00 49.88 103 GLY A O 1
ATOM 800 N N . VAL A 1 104 ? -9.877 8.357 -34.749 1.00 55.81 104 VAL A N 1
ATOM 801 C CA . VAL A 1 104 ? -8.991 9.269 -33.994 1.00 55.81 104 VAL A CA 1
ATOM 802 C C . VAL A 1 104 ? -7.563 8.717 -33.938 1.00 55.81 104 VAL A C 1
ATOM 804 O O . VAL A 1 104 ? -7.340 7.680 -33.332 1.00 55.81 104 VAL A O 1
ATOM 807 N N . TYR A 1 105 ? -6.589 9.414 -34.538 1.00 58.94 105 TYR A N 1
ATOM 808 C CA . TYR A 1 105 ? -5.185 8.977 -34.618 1.00 58.94 105 TYR A CA 1
ATOM 809 C C . TYR A 1 105 ? -4.207 10.113 -34.285 1.00 58.94 105 TYR A C 1
ATOM 811 O O . TYR A 1 105 ? -4.555 11.291 -34.370 1.00 58.94 105 TYR A O 1
ATOM 819 N N . GLY A 1 106 ? -2.960 9.757 -33.956 1.00 65.75 106 GLY A N 1
ATOM 820 C CA . GLY A 1 106 ? -1.877 10.714 -33.696 1.00 65.75 106 GLY A CA 1
ATOM 821 C C . GLY A 1 106 ? -2.104 11.551 -32.434 1.00 65.75 106 GLY A C 1
ATOM 822 O O . GLY A 1 106 ? -2.691 11.067 -31.466 1.00 65.75 106 GLY A O 1
ATOM 823 N N . ASN A 1 107 ? -1.670 12.817 -32.452 1.00 68.38 107 ASN A N 1
ATOM 824 C CA . ASN A 1 107 ? -1.757 13.735 -31.305 1.00 68.38 107 ASN A CA 1
ATOM 825 C C . ASN A 1 107 ? -3.174 13.840 -30.716 1.00 68.38 107 ASN A C 1
ATOM 827 O O . ASN A 1 107 ? -3.333 13.973 -29.507 1.00 68.38 107 ASN A O 1
ATOM 831 N N . ILE A 1 108 ? -4.212 13.718 -31.544 1.00 73.00 108 ILE A N 1
ATOM 832 C CA . ILE A 1 108 ? -5.610 13.893 -31.125 1.00 73.00 108 ILE A CA 1
ATOM 833 C C . ILE A 1 108 ? -6.110 12.698 -30.308 1.00 73.00 108 ILE A C 1
ATOM 835 O O . ILE A 1 108 ? -6.881 12.878 -29.365 1.00 73.00 108 ILE A O 1
ATOM 839 N N . ALA A 1 109 ? -5.629 11.485 -30.603 1.00 72.50 109 ALA A N 1
ATOM 840 C CA . ALA A 1 109 ? -5.889 10.330 -29.745 1.00 72.50 109 ALA A CA 1
ATOM 841 C C . ALA A 1 109 ? -5.248 10.556 -28.370 1.00 72.50 109 ALA A C 1
ATOM 843 O O . ALA A 1 109 ? -5.903 10.376 -27.345 1.00 72.50 109 ALA A O 1
ATOM 844 N N . MET A 1 110 ? -4.011 11.065 -28.357 1.00 71.94 110 MET A N 1
ATOM 845 C CA . MET A 1 110 ? -3.253 11.319 -27.131 1.00 71.94 110 MET A CA 1
ATOM 846 C C . MET A 1 110 ? -3.910 12.374 -26.248 1.00 71.94 110 MET A C 1
ATOM 848 O O . MET A 1 110 ? -4.024 12.183 -25.037 1.00 71.94 110 MET A O 1
ATOM 852 N N . ILE A 1 111 ? -4.398 13.453 -26.860 1.00 77.75 111 ILE A N 1
ATOM 853 C CA . ILE A 1 111 ? -5.210 14.478 -26.201 1.00 77.75 111 ILE A CA 1
ATOM 854 C C . ILE A 1 111 ? -6.479 13.858 -25.603 1.00 77.75 111 ILE A C 1
ATOM 856 O O . ILE A 1 111 ? -6.808 14.128 -24.447 1.00 77.75 111 ILE A O 1
ATOM 860 N N . TRP A 1 112 ? -7.170 12.998 -26.356 1.00 80.12 112 TRP A N 1
ATOM 861 C CA . TRP A 1 112 ? -8.399 12.343 -25.908 1.00 80.12 112 TRP A CA 1
ATOM 862 C C . TRP A 1 112 ? -8.181 11.397 -24.722 1.00 80.12 112 TRP A C 1
ATOM 864 O O . TRP A 1 112 ? -8.911 11.475 -23.734 1.00 80.12 112 TRP A O 1
ATOM 874 N N . GLU A 1 113 ? -7.164 10.537 -24.765 1.00 75.00 113 GLU A N 1
ATOM 875 C CA . GLU A 1 113 ? -6.841 9.646 -23.644 1.00 75.00 113 GLU A CA 1
ATOM 876 C C . GLU A 1 113 ? -6.375 10.417 -22.410 1.00 75.00 113 GLU A C 1
ATOM 878 O O . GLU A 1 113 ? -6.833 10.139 -21.300 1.00 75.00 113 GLU A O 1
ATOM 883 N N . GLN A 1 114 ? -5.535 11.441 -22.583 1.00 75.94 114 GLN A N 1
ATOM 884 C CA . GLN A 1 114 ? -5.101 12.278 -21.465 1.00 75.94 114 GLN A CA 1
ATOM 885 C C . GLN A 1 114 ? -6.276 13.045 -20.846 1.00 75.94 114 GLN A C 1
ATOM 887 O O . GLN A 1 114 ? -6.323 13.225 -19.627 1.00 75.94 114 GLN A O 1
ATOM 892 N N . PHE A 1 115 ? -7.245 13.470 -21.664 1.00 78.94 115 PHE A N 1
ATOM 893 C CA . PHE A 1 115 ? -8.490 14.051 -21.176 1.00 78.94 115 PHE A CA 1
ATOM 894 C C . PHE A 1 115 ? -9.295 13.038 -20.362 1.00 78.94 115 PHE A C 1
ATOM 896 O O . PHE A 1 115 ? -9.752 13.389 -19.278 1.00 78.94 115 PHE A O 1
ATOM 903 N N . LYS A 1 116 ? -9.459 11.797 -20.834 1.00 73.75 116 LYS A N 1
ATOM 904 C CA . LYS A 1 116 ? -10.204 10.746 -20.117 1.00 73.75 116 LYS A CA 1
ATOM 905 C C . LYS A 1 116 ? -9.510 10.239 -18.846 1.00 73.75 116 LYS A C 1
ATOM 907 O O . LYS A 1 116 ? -10.212 9.748 -17.958 1.00 73.75 116 LYS A O 1
ATOM 912 N N . GLY A 1 117 ? -8.184 10.371 -18.758 1.00 64.69 117 GLY A N 1
ATOM 913 C CA . GLY A 1 117 ? -7.356 10.003 -17.606 1.00 64.69 117 GLY A CA 1
ATOM 914 C C . GLY A 1 117 ? -7.803 10.624 -16.270 1.00 64.69 117 GLY A C 1
ATOM 915 O O . GLY A 1 117 ? -8.681 11.490 -16.205 1.00 64.69 117 GLY A O 1
ATOM 916 N N . GLU A 1 118 ? -7.231 10.137 -15.163 1.00 53.53 118 GLU A N 1
ATOM 917 C CA . GLU A 1 118 ? -7.753 10.394 -13.812 1.00 53.53 118 GLU A CA 1
ATOM 918 C C . GLU A 1 118 ? -7.958 11.890 -13.476 1.00 53.53 118 GLU A C 1
ATOM 920 O O . GLU A 1 118 ? -7.126 12.755 -13.743 1.00 53.53 118 GLU A O 1
ATOM 925 N N . ASN A 1 119 ? -9.111 12.173 -12.853 1.00 50.94 119 ASN A N 1
ATOM 926 C CA . ASN A 1 119 ? -9.533 13.442 -12.244 1.00 50.94 119 ASN A CA 1
ATOM 927 C C . ASN A 1 119 ? -9.715 14.688 -13.142 1.00 50.94 119 ASN A C 1
ATOM 929 O O . ASN A 1 119 ? -10.093 15.734 -12.612 1.00 50.94 119 ASN A O 1
ATOM 933 N N . LYS A 1 120 ? -9.555 14.610 -14.474 1.00 56.38 120 LYS A N 1
ATOM 934 C CA . LYS A 1 120 ? -9.829 15.750 -15.393 1.00 56.38 120 LYS A CA 1
ATOM 935 C C . LYS A 1 120 ? -10.911 15.489 -16.465 1.00 56.38 120 LYS A C 1
ATOM 937 O O . LYS A 1 120 ? -11.455 16.450 -17.023 1.00 56.38 120 LYS A O 1
ATOM 942 N N . GLY A 1 121 ? -11.279 14.222 -16.679 1.00 73.88 121 GLY A N 1
ATOM 943 C CA . GLY A 1 121 ? -12.143 13.754 -17.774 1.00 73.88 121 GLY A CA 1
ATOM 944 C C . GLY A 1 121 ? -13.602 13.434 -17.450 1.00 73.88 121 GLY A C 1
ATOM 945 O O . GLY A 1 121 ? -14.257 14.111 -16.662 1.00 73.88 121 GLY A O 1
ATOM 946 N N . LEU A 1 122 ? -14.122 12.377 -18.087 1.00 79.94 122 LEU A N 1
ATOM 947 C CA . LEU A 1 122 ? -15.536 11.959 -18.086 1.00 79.94 122 LEU A CA 1
ATOM 948 C C . LEU A 1 122 ? -16.088 11.583 -16.697 1.00 79.94 122 LEU A C 1
ATOM 950 O O . LEU A 1 122 ? -17.266 11.814 -16.420 1.00 79.94 122 LEU A O 1
ATOM 954 N N . LYS A 1 123 ? -15.228 11.093 -15.794 1.00 78.56 123 LYS A N 1
ATOM 955 C CA . LYS A 1 123 ? -15.593 10.658 -14.430 1.00 78.56 123 LYS A CA 1
ATOM 956 C C . LYS A 1 123 ? -16.271 11.752 -13.592 1.00 78.56 123 LYS A C 1
ATOM 958 O O . LYS A 1 123 ? -17.008 11.456 -12.661 1.00 78.56 123 LYS A O 1
ATOM 963 N N . LYS A 1 124 ? -16.051 13.034 -13.916 1.00 82.56 124 LYS A N 1
ATOM 964 C CA . LYS A 1 124 ? -16.629 14.163 -13.167 1.00 82.56 124 LYS A CA 1
ATOM 965 C C . LYS A 1 124 ? -18.137 14.341 -13.361 1.00 82.56 124 LYS A C 1
ATOM 967 O O . LYS A 1 124 ? -18.734 15.110 -12.614 1.00 82.56 124 LYS A O 1
ATOM 972 N N . TYR A 1 125 ? -18.733 13.699 -14.366 1.00 86.94 125 TYR A N 1
ATOM 973 C CA . TYR A 1 125 ? -20.167 13.802 -14.653 1.00 86.94 125 TYR A CA 1
ATOM 974 C C . TYR A 1 125 ? -20.990 12.708 -13.968 1.00 86.94 125 TYR A C 1
ATOM 976 O O . TYR A 1 125 ? -22.156 12.941 -13.660 1.00 86.94 125 TYR A O 1
ATOM 984 N N . GLY A 1 126 ? -20.396 11.537 -13.718 1.00 86.75 126 GLY A N 1
ATOM 985 C CA . GLY A 1 126 ? -21.059 10.454 -13.000 1.00 86.75 126 GLY A CA 1
ATOM 986 C C . GLY A 1 126 ? -21.386 10.858 -11.565 1.00 86.75 126 GLY A C 1
ATOM 987 O O . GLY A 1 126 ? -20.583 11.486 -10.872 1.00 86.75 126 GLY A O 1
ATOM 988 N N . GLY A 1 127 ? -22.582 10.506 -11.106 1.00 87.12 127 GLY A N 1
ATOM 989 C CA . GLY A 1 127 ? -23.010 10.777 -9.739 1.00 87.12 127 GLY A CA 1
ATOM 990 C C . GLY A 1 127 ? -23.585 12.174 -9.514 1.00 87.12 127 GLY A C 1
ATOM 991 O O . GLY A 1 127 ? -23.721 12.585 -8.359 1.00 87.12 127 GLY A O 1
ATOM 992 N N . LYS A 1 128 ? -23.883 12.916 -10.588 1.00 90.94 128 LYS A N 1
ATOM 993 C CA . LYS A 1 128 ? -24.405 14.287 -10.532 1.00 90.94 128 LYS A CA 1
ATOM 994 C C . LYS A 1 128 ? -25.809 14.394 -11.111 1.00 90.94 128 LYS A C 1
ATOM 996 O O . LYS A 1 128 ? -26.167 13.740 -12.091 1.00 90.94 128 LYS A O 1
ATOM 1001 N N . THR A 1 129 ? -26.590 15.277 -10.512 1.00 93.88 129 THR A N 1
ATOM 1002 C CA . THR A 1 129 ? -27.875 15.738 -11.040 1.00 93.88 129 THR A CA 1
ATOM 1003 C C . THR A 1 129 ? -27.676 16.674 -12.231 1.00 93.88 129 THR A C 1
ATOM 1005 O O . THR A 1 129 ? -26.600 17.247 -12.422 1.00 93.88 129 THR A O 1
ATOM 1008 N N . PHE A 1 130 ? -28.724 16.876 -13.027 1.00 94.44 130 PHE A N 1
ATOM 1009 C CA . PHE A 1 130 ? -28.668 17.814 -14.153 1.00 94.44 130 PHE A CA 1
ATOM 1010 C C . PHE A 1 130 ? -28.340 19.247 -13.706 1.00 94.44 130 PHE A C 1
ATOM 1012 O O . PHE A 1 130 ? -27.526 19.901 -14.351 1.00 94.44 130 PHE A O 1
ATOM 1019 N N . GLU A 1 131 ? -28.893 19.716 -12.585 1.00 93.25 131 GLU A N 1
ATOM 1020 C CA . GLU A 1 131 ? -28.595 21.050 -12.042 1.00 93.25 131 GLU A CA 1
ATOM 1021 C C . GLU A 1 131 ? -27.144 21.177 -11.563 1.00 93.25 131 GLU A C 1
ATOM 1023 O O . GLU A 1 131 ? -26.482 22.173 -11.853 1.00 93.25 131 GLU A O 1
ATOM 1028 N N . GLU A 1 132 ? -26.598 20.144 -10.914 1.00 93.94 132 GLU A N 1
ATOM 1029 C CA . GLU A 1 132 ? -25.180 20.129 -10.536 1.00 93.94 132 GLU A CA 1
ATOM 1030 C C . GLU A 1 132 ? -24.262 20.194 -11.758 1.00 93.94 132 GLU A C 1
ATOM 1032 O O . GLU A 1 132 ? -23.227 20.850 -11.686 1.00 93.94 132 GLU A O 1
ATOM 1037 N N . ILE A 1 133 ? -24.627 19.540 -12.869 1.00 93.31 133 ILE A N 1
ATOM 1038 C CA . ILE A 1 133 ? -23.859 19.584 -14.123 1.00 93.31 133 ILE A CA 1
ATOM 1039 C C . ILE A 1 133 ? -23.961 20.967 -14.782 1.00 93.31 133 ILE A C 1
ATOM 1041 O O . ILE A 1 133 ? -22.941 21.491 -15.226 1.00 93.31 133 ILE A O 1
ATOM 1045 N N . LYS A 1 134 ? -25.152 21.583 -14.806 1.00 94.31 134 LYS A N 1
ATOM 1046 C CA . LYS A 1 134 ? -25.360 22.955 -15.316 1.00 94.31 134 LYS A CA 1
ATOM 1047 C C . LYS A 1 134 ? -24.556 23.997 -14.531 1.00 94.31 134 LYS A C 1
ATOM 1049 O O . LYS A 1 134 ? -24.106 24.977 -15.114 1.00 94.31 134 LYS A O 1
ATOM 1054 N N . ALA A 1 135 ? -24.367 23.780 -13.230 1.00 95.00 135 ALA A N 1
ATOM 1055 C CA . ALA A 1 135 ? -23.604 24.665 -12.351 1.00 95.00 135 ALA A CA 1
ATOM 1056 C C . ALA A 1 135 ? -22.080 24.434 -12.394 1.00 95.00 135 ALA A C 1
ATOM 1058 O O . ALA A 1 135 ? -21.335 25.151 -11.721 1.00 95.00 135 ALA A O 1
ATOM 1059 N N . MET A 1 136 ? -21.593 23.433 -13.137 1.00 91.50 136 MET A N 1
ATOM 1060 C CA . MET A 1 136 ? -20.156 23.175 -13.227 1.00 91.50 136 MET A CA 1
ATOM 1061 C C . MET A 1 136 ? -19.430 24.344 -13.907 1.00 91.50 136 MET A C 1
ATOM 1063 O O . MET A 1 136 ? -19.935 24.901 -14.882 1.00 91.50 136 MET A O 1
ATOM 1067 N N . PRO A 1 137 ? -18.217 24.701 -13.443 1.00 89.50 137 PRO A N 1
ATOM 1068 C CA . PRO A 1 137 ? -17.410 25.690 -14.135 1.00 89.50 137 PRO A CA 1
ATOM 1069 C C . PRO A 1 137 ? -17.055 25.186 -15.535 1.00 89.50 137 PRO A C 1
ATOM 1071 O O . PRO A 1 137 ? -16.825 23.989 -15.749 1.00 89.50 137 PRO A O 1
ATOM 1074 N N . ARG A 1 138 ? -16.963 26.123 -16.483 1.00 86.75 138 ARG A N 1
ATOM 1075 C CA . ARG A 1 138 ? -16.492 25.826 -17.835 1.00 86.75 138 ARG A CA 1
ATOM 1076 C C . ARG A 1 138 ? -15.091 25.197 -17.751 1.00 86.75 138 ARG A C 1
ATOM 1078 O O . ARG A 1 138 ? -14.220 25.795 -17.123 1.00 86.75 138 ARG A O 1
ATOM 1085 N N . PRO A 1 139 ? -14.861 24.021 -18.364 1.00 87.62 139 PRO A N 1
ATOM 1086 C CA . PRO A 1 139 ? -13.544 23.395 -18.356 1.00 87.62 139 PRO A CA 1
ATOM 1087 C C . PRO A 1 139 ? -12.482 24.262 -19.036 1.00 87.62 139 PRO A C 1
ATOM 1089 O O . PRO A 1 139 ? -12.781 24.980 -19.989 1.00 87.62 139 PRO A O 1
ATOM 1092 N N . GLU A 1 140 ? -11.243 24.146 -18.569 1.00 87.56 140 GLU A N 1
ATOM 1093 C CA . GLU A 1 140 ? -10.070 24.709 -19.239 1.00 87.56 140 GLU A CA 1
ATOM 1094 C C . GLU A 1 140 ? -9.630 23.825 -20.415 1.00 87.56 140 GLU A C 1
ATOM 1096 O O . GLU A 1 140 ? -9.993 22.645 -20.496 1.00 87.56 140 GLU A O 1
ATOM 1101 N N . ASN A 1 141 ? -8.824 24.398 -21.312 1.00 87.31 141 ASN A N 1
ATOM 1102 C CA . ASN A 1 141 ? -8.156 23.645 -22.369 1.00 87.31 141 ASN A CA 1
ATOM 1103 C C . ASN A 1 141 ? -7.172 22.633 -21.770 1.00 87.31 141 ASN A C 1
ATOM 1105 O O . ASN A 1 141 ? -6.585 22.858 -20.708 1.00 87.31 141 ASN A O 1
ATOM 1109 N N . ILE A 1 142 ? -6.957 21.530 -22.478 1.00 82.94 142 ILE A N 1
ATOM 1110 C CA . ILE A 1 142 ? -5.947 20.538 -22.119 1.00 82.94 142 ILE A CA 1
ATOM 1111 C C . ILE A 1 142 ? -4.675 20.769 -22.935 1.00 82.94 142 ILE A C 1
ATOM 1113 O O . ILE A 1 142 ? -4.754 21.090 -24.114 1.00 82.94 142 ILE A O 1
ATOM 1117 N N . ASN A 1 143 ? -3.508 20.608 -22.303 1.00 80.69 143 ASN A N 1
ATOM 1118 C CA . ASN A 1 143 ? -2.215 20.746 -22.970 1.00 80.69 143 ASN A CA 1
ATOM 1119 C C . ASN A 1 143 ? -1.501 19.391 -23.028 1.00 80.69 143 ASN A C 1
ATOM 1121 O O . ASN A 1 143 ? -1.202 18.818 -21.977 1.00 80.69 143 ASN A O 1
ATOM 1125 N N . VAL A 1 144 ? -1.207 18.895 -24.230 1.00 73.44 144 VAL A N 1
ATOM 1126 C CA . VAL A 1 144 ? -0.513 17.616 -24.471 1.00 73.44 144 VAL A CA 1
ATOM 1127 C C . VAL A 1 144 ? 0.532 17.830 -25.558 1.00 73.44 144 VAL A C 1
ATOM 1129 O O . VAL A 1 144 ? 0.243 18.461 -26.567 1.00 73.44 144 VAL A O 1
ATOM 1132 N N . MET A 1 145 ? 1.766 17.354 -25.351 1.00 70.00 145 MET A N 1
ATOM 1133 C CA . MET A 1 145 ? 2.871 17.520 -26.316 1.00 70.00 145 MET A CA 1
ATOM 1134 C C . MET A 1 145 ? 3.161 18.983 -26.721 1.00 70.00 145 MET A C 1
ATOM 1136 O O . MET A 1 145 ? 3.713 19.240 -27.785 1.00 70.00 145 MET A O 1
ATOM 1140 N N . GLY A 1 146 ? 2.824 19.952 -25.862 1.00 71.81 146 GLY A N 1
ATOM 1141 C CA . GLY A 1 146 ? 2.997 21.384 -26.140 1.00 71.81 146 GLY A CA 1
ATOM 1142 C C . GLY A 1 146 ? 1.863 22.028 -26.949 1.00 71.81 146 GLY A C 1
ATOM 1143 O O . GLY A 1 146 ? 1.907 23.236 -27.171 1.00 71.81 146 GLY A O 1
ATOM 1144 N N . GLU A 1 147 ? 0.839 21.265 -27.337 1.00 74.56 147 GLU A N 1
ATOM 1145 C CA . GLU A 1 147 ? -0.362 21.751 -28.028 1.00 74.56 147 GLU A CA 1
ATOM 1146 C C . GLU A 1 147 ? -1.519 21.931 -27.036 1.00 74.56 147 GLU A C 1
ATOM 1148 O O . GLU A 1 147 ? -1.673 21.127 -26.116 1.00 74.56 147 GLU A O 1
ATOM 1153 N N . SER A 1 148 ? -2.317 22.991 -27.214 1.00 83.81 148 SER A N 1
ATOM 1154 C CA . SER A 1 148 ? -3.504 23.291 -26.400 1.00 83.81 148 SER A CA 1
ATOM 1155 C C . SER A 1 148 ? -4.778 22.961 -27.171 1.00 83.81 148 SER A C 1
ATOM 1157 O O . SER A 1 148 ? -4.932 23.420 -28.301 1.00 83.81 148 SER A O 1
ATOM 1159 N N . ASP A 1 149 ? -5.695 22.216 -26.554 1.00 85.00 149 ASP A N 1
ATOM 1160 C CA . ASP A 1 149 ? -6.912 21.705 -27.189 1.00 85.00 149 ASP A CA 1
ATOM 1161 C C . ASP A 1 149 ? -8.168 21.978 -26.336 1.00 85.00 149 ASP A C 1
ATOM 1163 O O . ASP A 1 149 ? -8.143 21.896 -25.102 1.00 85.00 149 ASP A O 1
ATOM 1167 N N . ASP A 1 150 ? -9.276 22.331 -26.992 1.00 88.75 150 ASP A N 1
ATOM 1168 C CA . ASP A 1 150 ? -10.547 22.723 -26.374 1.00 88.75 150 ASP A CA 1
ATOM 1169 C C . ASP A 1 150 ? -11.585 21.583 -26.302 1.00 88.75 150 ASP A C 1
ATOM 1171 O O . ASP A 1 150 ? -12.737 21.817 -25.911 1.00 88.75 150 ASP A O 1
ATOM 1175 N N . ILE A 1 151 ? -11.203 20.331 -26.587 1.00 87.00 151 ILE A N 1
ATOM 1176 C CA . ILE A 1 151 ? -12.077 19.157 -26.455 1.00 87.00 151 ILE A CA 1
ATOM 1177 C C . ILE A 1 151 ? -12.793 19.057 -25.094 1.00 87.00 151 ILE A C 1
ATOM 1179 O O . ILE A 1 151 ? -13.985 18.718 -25.095 1.00 87.00 151 ILE A O 1
ATOM 1183 N N . PRO A 1 152 ? -12.200 19.429 -23.931 1.00 88.50 152 PRO A N 1
ATOM 1184 C CA . PRO A 1 152 ? -12.929 19.410 -22.662 1.00 88.50 152 PRO A CA 1
ATOM 1185 C C . PRO A 1 152 ? -14.161 20.330 -22.672 1.00 88.50 152 PRO A C 1
ATOM 1187 O O . PRO A 1 152 ? -15.195 19.988 -22.088 1.00 88.50 152 PRO A O 1
ATOM 1190 N N . ILE A 1 153 ? -14.071 21.477 -23.355 1.00 90.31 153 ILE A N 1
ATOM 1191 C CA . ILE A 1 153 ? -15.153 22.460 -23.502 1.00 90.31 153 ILE A CA 1
ATOM 1192 C C . ILE A 1 153 ? -16.237 21.917 -24.435 1.00 90.31 153 ILE A C 1
ATOM 1194 O O . ILE A 1 153 ? -17.428 22.019 -24.116 1.00 90.31 153 ILE A O 1
ATOM 1198 N N . LYS A 1 154 ? -15.849 21.314 -25.564 1.00 90.69 154 LYS A N 1
ATOM 1199 C CA . LYS A 1 154 ? -16.784 20.723 -26.537 1.00 90.69 154 LYS A CA 1
ATOM 1200 C C . LYS A 1 154 ? -17.589 19.577 -25.922 1.00 90.69 154 LYS A C 1
ATOM 1202 O O . LYS A 1 154 ? -18.814 19.556 -26.048 1.00 90.69 154 LYS A O 1
ATOM 1207 N N . VAL A 1 155 ? -16.929 18.676 -25.188 1.00 90.25 155 VAL A N 1
ATOM 1208 C CA . VAL A 1 155 ? -17.589 17.583 -24.450 1.00 90.25 155 VAL A CA 1
ATOM 1209 C C . VAL A 1 155 ? -18.582 18.130 -23.436 1.00 90.25 155 VAL A C 1
ATOM 1211 O O . VAL A 1 155 ? -19.733 17.695 -23.403 1.00 90.25 155 VAL A O 1
ATOM 1214 N N . HIS A 1 156 ? -18.160 19.105 -22.629 1.00 91.75 156 HIS A N 1
ATOM 1215 C CA . HIS A 1 156 ? -19.030 19.710 -21.627 1.00 91.75 156 HIS A CA 1
ATOM 1216 C C . HIS A 1 156 ? -20.271 20.346 -22.256 1.00 91.75 156 HIS A C 1
ATOM 1218 O O . HIS A 1 156 ? -21.388 20.074 -21.823 1.00 91.75 156 HIS A O 1
ATOM 1224 N N . SER A 1 157 ? -20.088 21.104 -23.337 1.00 93.38 157 SER A N 1
ATOM 1225 C CA . SER A 1 157 ? -21.186 21.738 -24.073 1.00 93.38 157 SER A CA 1
ATOM 1226 C C . SER A 1 157 ? -22.169 20.702 -24.625 1.00 93.38 157 SER A C 1
ATOM 1228 O O . SER A 1 157 ? -23.379 20.861 -24.479 1.00 93.38 157 SER A O 1
ATOM 1230 N N . LYS A 1 158 ? -21.671 19.586 -25.176 1.00 94.06 158 LYS A N 1
ATOM 1231 C CA . LYS A 1 158 ? -22.531 18.511 -25.692 1.00 94.06 158 LYS A CA 1
ATOM 1232 C C . LYS A 1 158 ? -23.335 17.813 -24.598 1.00 94.06 158 LYS A C 1
ATOM 1234 O O . LYS A 1 158 ? -24.492 17.459 -24.818 1.00 94.06 158 LYS A O 1
ATOM 1239 N N . ILE A 1 159 ? -22.742 17.630 -23.421 1.00 93.06 159 ILE A N 1
ATOM 1240 C CA . ILE A 1 159 ? -23.448 17.090 -22.255 1.00 93.06 159 ILE A CA 1
ATOM 1241 C C . ILE A 1 159 ? -24.531 18.073 -21.796 1.00 93.06 159 ILE A C 1
ATOM 1243 O O . ILE A 1 159 ? -25.650 17.636 -21.541 1.00 93.06 159 ILE A O 1
ATOM 1247 N N . LEU A 1 160 ? -24.250 19.383 -21.758 1.00 94.69 160 LEU A N 1
ATOM 1248 C CA . LEU A 1 160 ? -25.247 20.411 -21.428 1.00 94.69 160 LEU A CA 1
ATOM 1249 C C . LEU A 1 160 ? -26.429 20.417 -22.415 1.00 94.69 160 LEU A C 1
ATOM 1251 O O . LEU A 1 160 ? -27.584 20.472 -21.993 1.00 94.69 160 LEU A O 1
ATOM 1255 N N . GLU A 1 161 ? -26.164 20.300 -23.718 1.00 94.25 161 GLU A N 1
ATOM 1256 C CA . GLU A 1 161 ? -27.211 20.150 -24.741 1.00 94.25 161 GLU A CA 1
ATOM 1257 C C . GLU A 1 161 ? -28.055 18.890 -24.512 1.00 94.25 161 GLU A C 1
ATOM 1259 O O . GLU A 1 161 ? -29.284 18.926 -24.596 1.00 94.25 161 GLU A O 1
ATOM 1264 N N . PHE A 1 162 ? -27.401 17.763 -24.221 1.00 94.12 162 PHE A N 1
ATOM 1265 C CA . PHE A 1 162 ? -28.074 16.498 -23.952 1.00 94.12 162 PHE A CA 1
ATOM 1266 C C . PHE A 1 162 ? -28.994 16.593 -22.734 1.00 94.12 162 PHE A C 1
ATOM 1268 O O . PHE A 1 162 ? -30.186 16.309 -22.866 1.00 94.12 162 PHE A O 1
ATOM 1275 N N . ILE A 1 163 ? -28.479 17.047 -21.586 1.00 92.69 163 ILE A N 1
ATOM 1276 C CA . ILE A 1 163 ? -29.289 17.153 -20.367 1.00 92.69 163 ILE A CA 1
ATOM 1277 C C . ILE A 1 163 ? -30.434 18.147 -20.555 1.00 92.69 163 ILE A C 1
ATOM 1279 O O . ILE A 1 163 ? -31.521 17.879 -20.069 1.00 92.69 163 ILE A O 1
ATOM 1283 N N . ALA A 1 164 ? -30.252 19.244 -21.302 1.00 91.69 164 ALA A N 1
ATOM 1284 C CA . ALA A 1 164 ? -31.329 20.199 -21.567 1.00 91.69 164 ALA A CA 1
ATOM 1285 C C . ALA A 1 164 ? -32.490 19.565 -22.355 1.00 91.69 164 ALA A C 1
ATOM 1287 O O . ALA A 1 164 ? -33.653 19.851 -22.070 1.00 91.69 164 ALA A O 1
ATOM 1288 N N . ARG A 1 165 ? -32.196 18.667 -23.307 1.00 91.31 165 ARG A N 1
ATOM 1289 C CA . ARG A 1 165 ? -33.229 17.902 -24.031 1.00 91.31 165 ARG A CA 1
ATOM 1290 C C . ARG A 1 165 ? -33.909 16.864 -23.139 1.00 91.31 165 ARG A C 1
ATOM 1292 O O . ARG A 1 165 ? -35.128 16.743 -23.189 1.00 91.31 165 ARG A O 1
ATOM 1299 N N . GLU A 1 166 ? -33.149 16.135 -22.321 1.00 89.56 166 GLU A N 1
ATOM 1300 C CA . GLU A 1 166 ? -33.716 15.161 -21.374 1.00 89.56 166 GLU A CA 1
ATOM 1301 C C . GLU A 1 166 ? -34.601 15.823 -20.315 1.00 89.56 166 GLU A C 1
ATOM 1303 O O . GLU A 1 166 ? -35.635 15.272 -19.924 1.00 89.56 166 GLU A O 1
ATOM 1308 N N . ASP A 1 167 ? -34.207 17.016 -19.877 1.00 85.69 167 ASP A N 1
ATOM 1309 C CA . ASP A 1 167 ? -34.914 17.840 -18.902 1.00 85.69 167 ASP A CA 1
ATOM 1310 C C . ASP A 1 167 ? -36.218 18.418 -19.483 1.00 85.69 167 ASP A C 1
ATOM 1312 O O . ASP A 1 167 ? -37.183 18.619 -18.755 1.00 85.69 167 ASP A O 1
ATOM 1316 N N . ALA A 1 168 ? -36.301 18.609 -20.804 1.00 86.31 168 ALA A N 1
ATOM 1317 C CA . ALA A 1 168 ? -37.516 19.062 -21.487 1.00 86.31 168 ALA A CA 1
ATOM 1318 C C . ALA A 1 168 ? -38.589 17.965 -21.667 1.00 86.31 168 ALA A C 1
ATOM 1320 O O . ALA A 1 168 ? -39.708 18.272 -22.081 1.00 86.31 168 ALA A O 1
ATOM 1321 N N . LYS A 1 169 ? -38.278 16.693 -21.375 1.00 86.69 169 LYS A N 1
ATOM 1322 C CA . LYS A 1 169 ? -39.250 15.589 -21.454 1.00 86.69 169 LYS A CA 1
ATOM 1323 C C . LYS A 1 169 ? -40.282 15.662 -20.322 1.00 86.69 169 LYS A C 1
ATOM 1325 O O . LYS A 1 169 ? -39.990 16.127 -19.217 1.00 86.69 169 LYS A O 1
ATOM 1330 N N . GLU A 1 170 ? -41.477 15.131 -20.585 1.00 77.88 170 GLU A N 1
ATOM 1331 C CA . GLU A 1 170 ? -42.550 15.011 -19.591 1.00 77.88 170 GLU A CA 1
ATOM 1332 C C . GLU A 1 170 ? -42.082 14.289 -18.313 1.00 77.88 170 GLU A C 1
ATOM 1334 O O . GLU A 1 170 ? -41.134 13.500 -18.315 1.00 77.88 170 GLU A O 1
ATOM 1339 N N . GLY A 1 171 ? -42.723 14.599 -17.182 1.00 79.38 171 GLY A N 1
ATOM 1340 C CA . GLY A 1 171 ? -42.351 14.028 -15.884 1.00 79.38 171 GLY A CA 1
ATOM 1341 C C . GLY A 1 171 ? -41.079 14.620 -15.261 1.00 79.38 171 GLY A C 1
ATOM 1342 O O . GLY A 1 171 ? -40.581 14.067 -14.283 1.00 79.38 171 GLY A O 1
ATOM 1343 N N . LYS A 1 172 ? -40.550 15.745 -15.775 1.00 83.50 172 LYS A N 1
ATOM 1344 C CA . LYS A 1 172 ? -39.402 16.472 -15.190 1.00 83.50 172 LYS A CA 1
ATOM 1345 C C . LYS A 1 172 ? -39.539 16.664 -13.674 1.00 83.50 172 LYS A C 1
ATOM 1347 O O . LYS A 1 172 ? -38.700 16.183 -12.924 1.00 83.50 172 LYS A O 1
ATOM 1352 N N . ALA A 1 173 ? -40.611 17.323 -13.229 1.00 84.38 173 ALA A N 1
ATOM 1353 C CA . ALA A 1 173 ? -40.796 17.659 -11.816 1.00 84.38 173 ALA A CA 1
ATOM 1354 C C . ALA A 1 173 ? -40.874 16.413 -10.913 1.00 84.38 173 ALA A C 1
ATOM 1356 O O . ALA A 1 173 ? -40.443 16.449 -9.765 1.00 84.38 173 ALA A O 1
ATOM 1357 N N . GLU A 1 174 ? -41.401 15.296 -11.423 1.00 85.50 174 GLU A N 1
ATOM 1358 C CA . GLU A 1 174 ? -41.411 14.024 -10.695 1.00 85.50 174 GLU A CA 1
ATOM 1359 C C . GLU A 1 174 ? -39.999 13.425 -10.591 1.00 85.50 174 GLU A C 1
ATOM 1361 O O . GLU A 1 174 ? -39.590 12.988 -9.514 1.00 85.50 174 GLU A O 1
ATOM 1366 N N . ARG A 1 175 ? -39.235 13.433 -11.689 1.00 86.06 175 ARG A N 1
ATOM 1367 C CA . ARG A 1 175 ? -37.849 12.944 -11.722 1.00 86.06 175 ARG A CA 1
ATOM 1368 C C . ARG A 1 175 ? -36.923 13.782 -10.841 1.00 86.06 175 ARG A C 1
ATOM 1370 O O . ARG A 1 175 ? -36.087 13.218 -10.141 1.00 86.06 175 ARG A O 1
ATOM 1377 N N . GLU A 1 176 ? -37.099 15.102 -10.811 1.00 89.44 176 GLU A N 1
ATOM 1378 C CA . GLU A 1 176 ? -36.319 16.002 -9.951 1.00 89.44 176 GLU A CA 1
ATOM 1379 C C . GLU A 1 176 ? -36.502 15.693 -8.465 1.00 89.44 176 GLU A C 1
ATOM 1381 O O . GLU A 1 176 ? -35.518 15.654 -7.725 1.00 89.44 176 GLU A O 1
ATOM 1386 N N . LYS A 1 177 ? -37.729 15.382 -8.026 1.00 89.62 177 LYS A N 1
ATOM 1387 C CA . LYS A 1 177 ? -37.995 14.986 -6.631 1.00 89.62 177 LYS A CA 1
ATOM 1388 C C . LYS A 1 177 ? -37.199 13.754 -6.199 1.00 89.62 177 LYS A C 1
ATOM 1390 O O . LYS A 1 177 ? -36.857 13.621 -5.027 1.00 89.62 177 LYS A O 1
ATOM 1395 N N . LYS A 1 178 ? -36.882 12.858 -7.137 1.00 94.06 178 LYS A N 1
ATOM 1396 C CA . LYS A 1 178 ? -36.175 11.592 -6.894 1.00 94.06 178 LYS A CA 1
ATOM 1397 C C . LYS A 1 178 ? -34.645 11.714 -6.947 1.00 94.06 178 LYS A C 1
ATOM 1399 O O . LYS A 1 178 ? -33.954 10.741 -6.635 1.00 94.06 178 LYS A O 1
ATOM 1404 N N . ASN A 1 179 ? -34.099 12.883 -7.292 1.00 94.12 179 ASN A N 1
ATOM 1405 C CA . ASN A 1 179 ? -32.659 13.093 -7.484 1.00 94.12 179 ASN A CA 1
ATOM 1406 C C . ASN A 1 179 ? -31.810 12.701 -6.264 1.00 94.12 179 ASN A C 1
ATOM 1408 O O . ASN A 1 179 ? -30.821 11.984 -6.408 1.00 94.12 179 ASN A O 1
ATOM 1412 N N . GLU A 1 180 ? -32.207 13.113 -5.059 1.00 92.75 180 GLU A N 1
ATOM 1413 C CA . GLU A 1 180 ? -31.451 12.807 -3.834 1.00 92.75 180 GLU A CA 1
ATOM 1414 C C . GLU A 1 180 ? -31.454 11.308 -3.488 1.00 92.75 180 GLU A C 1
ATOM 1416 O O . GLU A 1 180 ? -30.473 10.774 -2.958 1.00 92.75 180 GLU A O 1
ATOM 1421 N N . LEU A 1 181 ? -32.526 10.590 -3.844 1.00 94.94 181 LEU A N 1
ATOM 1422 C CA . LEU A 1 181 ? -32.602 9.139 -3.677 1.00 94.94 181 LEU A CA 1
ATOM 1423 C C . LEU A 1 181 ? -31.676 8.420 -4.661 1.00 94.94 181 LEU A C 1
ATOM 1425 O O . LEU A 1 181 ? -30.923 7.537 -4.246 1.00 94.94 181 LEU A O 1
ATOM 1429 N N . ALA A 1 182 ? -31.678 8.828 -5.935 1.00 92.38 182 ALA A N 1
ATOM 1430 C CA . ALA A 1 182 ? -30.759 8.303 -6.947 1.00 92.38 182 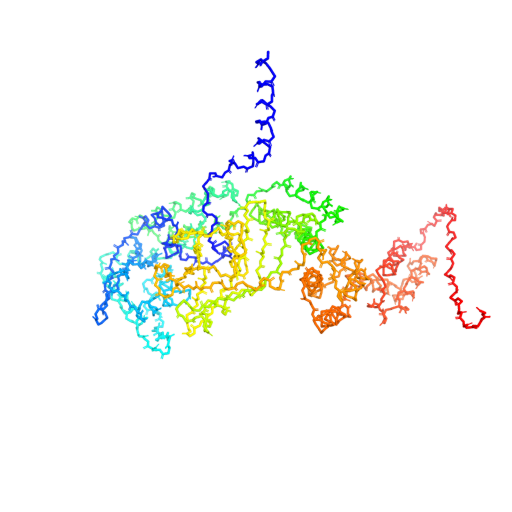ALA A CA 1
ATOM 1431 C C . ALA A 1 182 ? -29.295 8.544 -6.545 1.00 92.38 182 ALA A C 1
ATOM 1433 O O . ALA A 1 182 ? -28.485 7.617 -6.548 1.00 92.38 182 ALA A O 1
ATOM 1434 N N . LYS A 1 183 ? -28.975 9.751 -6.068 1.00 90.88 183 LYS A N 1
ATOM 1435 C CA . LYS A 1 183 ? -27.646 10.102 -5.550 1.00 90.88 183 LYS A CA 1
ATOM 1436 C C . LYS A 1 183 ? -27.231 9.241 -4.353 1.00 90.88 183 LYS A C 1
ATOM 1438 O O . LYS A 1 183 ? -26.081 8.808 -4.267 1.00 90.88 183 LYS A O 1
ATOM 1443 N N . SER A 1 184 ? -28.160 8.943 -3.446 1.00 91.06 184 SER A N 1
ATOM 1444 C CA . SER A 1 184 ? -27.909 8.061 -2.299 1.00 91.06 184 SER A CA 1
ATOM 1445 C C . SER A 1 184 ? -27.660 6.608 -2.728 1.00 91.06 184 SER A C 1
ATOM 1447 O O . SER A 1 184 ? -26.701 5.985 -2.269 1.00 91.06 184 SER A O 1
ATOM 1449 N N . LEU A 1 185 ? -28.467 6.075 -3.651 1.00 91.00 185 LEU A N 1
ATOM 1450 C CA . LEU A 1 185 ? -28.275 4.740 -4.231 1.00 91.00 185 LEU A CA 1
ATOM 1451 C C . LEU A 1 185 ? -26.941 4.631 -4.974 1.00 91.00 185 LEU A C 1
ATOM 1453 O O . LEU A 1 185 ? -26.222 3.643 -4.798 1.00 91.00 185 LEU A O 1
ATOM 1457 N N . TYR A 1 186 ? -26.580 5.661 -5.739 1.00 86.25 186 TYR A N 1
ATOM 1458 C CA . TYR A 1 186 ? -25.295 5.769 -6.421 1.00 86.25 186 TYR A CA 1
ATOM 1459 C C . TYR A 1 186 ? -24.132 5.731 -5.429 1.00 86.25 186 TYR A C 1
ATOM 1461 O O . TYR A 1 186 ? -23.215 4.924 -5.572 1.00 86.25 186 TYR A O 1
ATOM 1469 N N . LYS A 1 187 ? -24.190 6.554 -4.376 1.00 84.62 187 LYS A N 1
ATOM 1470 C CA . LYS A 1 187 ? -23.149 6.635 -3.344 1.00 84.62 187 LYS A CA 1
ATOM 1471 C C . LYS A 1 187 ? -22.878 5.283 -2.682 1.00 84.62 187 LYS A C 1
ATOM 1473 O O . LYS A 1 187 ? -21.728 4.957 -2.405 1.00 84.62 187 LYS A O 1
ATOM 1478 N N . TYR A 1 188 ? -23.921 4.495 -2.429 1.00 85.75 188 TYR A N 1
ATOM 1479 C CA . TYR A 1 188 ? -23.810 3.230 -1.697 1.00 85.75 188 TYR A CA 1
ATOM 1480 C C . TYR A 1 188 ? -23.734 1.982 -2.590 1.00 85.75 188 TYR A C 1
ATOM 1482 O O . TYR A 1 188 ? -23.615 0.867 -2.077 1.00 85.75 188 TYR A O 1
ATOM 1490 N N . ARG A 1 189 ? -23.738 2.141 -3.921 1.00 80.81 189 ARG A N 1
ATOM 1491 C CA . ARG A 1 189 ? -23.780 1.024 -4.883 1.00 80.81 189 ARG A CA 1
ATOM 1492 C C . ARG A 1 189 ? -22.610 0.050 -4.775 1.00 80.81 189 ARG A C 1
ATOM 1494 O O . ARG A 1 189 ? -22.787 -1.127 -5.067 1.00 80.81 189 ARG A O 1
ATOM 1501 N N . TYR A 1 190 ? -21.437 0.504 -4.322 1.00 75.25 190 TYR A N 1
ATOM 1502 C CA . TYR A 1 190 ? -20.236 -0.334 -4.216 1.00 75.25 190 TYR A CA 1
ATOM 1503 C C . TYR A 1 190 ? -20.521 -1.636 -3.453 1.00 75.25 190 TYR A C 1
ATOM 1505 O O . TYR A 1 190 ? -20.330 -2.731 -3.977 1.00 75.25 190 TYR A O 1
ATOM 1513 N N . ARG A 1 191 ? -21.086 -1.541 -2.244 1.00 75.31 191 ARG A N 1
ATOM 1514 C CA . ARG A 1 191 ? -21.369 -2.728 -1.419 1.00 75.31 191 ARG A CA 1
ATOM 1515 C C . ARG A 1 191 ? -22.461 -3.620 -2.010 1.00 75.31 191 ARG A C 1
ATOM 1517 O O . ARG A 1 191 ? -22.457 -4.823 -1.778 1.00 75.31 191 ARG A O 1
ATOM 1524 N N . TYR A 1 192 ? -23.367 -3.047 -2.798 1.00 78.94 192 TYR A N 1
ATOM 1525 C CA . TYR A 1 192 ? -24.416 -3.793 -3.488 1.00 78.94 192 TYR A CA 1
ATOM 1526 C C . TYR A 1 192 ? -23.872 -4.628 -4.659 1.00 78.94 192 TYR A C 1
ATOM 1528 O O . TYR A 1 192 ? -24.307 -5.765 -4.877 1.00 78.94 192 TYR A O 1
ATOM 1536 N N . VAL A 1 193 ? -22.906 -4.079 -5.400 1.00 74.06 193 VAL A N 1
ATOM 1537 C CA . VAL A 1 193 ? -22.250 -4.755 -6.530 1.00 74.06 193 VAL A CA 1
ATOM 1538 C C . VAL A 1 193 ? -21.264 -5.809 -6.030 1.00 74.06 193 VAL A C 1
ATOM 1540 O O . VAL A 1 193 ? -21.289 -6.947 -6.491 1.00 74.06 193 VAL A O 1
ATOM 1543 N N . TYR A 1 194 ? -20.471 -5.483 -5.010 1.00 70.31 194 TYR A N 1
ATOM 1544 C CA . TYR A 1 194 ? -19.469 -6.381 -4.428 1.00 70.31 194 TYR A CA 1
ATOM 1545 C C . TYR A 1 194 ? -20.004 -7.262 -3.287 1.00 70.31 194 TYR A C 1
ATOM 1547 O O . TYR A 1 194 ? -19.230 -7.776 -2.480 1.00 70.31 194 TYR A O 1
ATOM 1555 N N . LYS A 1 195 ? -21.321 -7.483 -3.211 1.00 76.56 195 LYS A N 1
ATOM 1556 C CA . LYS A 1 195 ? -21.971 -8.282 -2.153 1.00 76.56 195 LYS A CA 1
ATOM 1557 C C . LYS A 1 195 ? -21.430 -9.713 -2.007 1.00 76.56 195 LYS A C 1
ATOM 1559 O O . LYS A 1 195 ? -21.454 -10.264 -0.914 1.00 76.56 195 LYS A O 1
ATOM 1564 N N . ASN A 1 196 ? -20.887 -10.292 -3.079 1.00 76.25 196 ASN A N 1
ATOM 1565 C CA . ASN A 1 196 ? -20.385 -11.671 -3.096 1.00 76.25 196 ASN A CA 1
ATOM 1566 C C . ASN A 1 196 ? -18.929 -11.819 -2.617 1.00 76.25 196 ASN A C 1
ATOM 1568 O O . ASN A 1 196 ? -18.389 -12.918 -2.651 1.00 76.25 196 ASN A O 1
ATOM 1572 N N . THR A 1 197 ? -18.280 -10.738 -2.177 1.00 67.00 197 THR A N 1
ATOM 1573 C CA . THR A 1 197 ? -16.863 -10.758 -1.763 1.00 67.00 197 THR A CA 1
ATOM 1574 C C . THR A 1 197 ? -16.612 -11.421 -0.404 1.00 67.00 197 THR A C 1
ATOM 1576 O O . THR A 1 197 ? -15.459 -11.613 -0.047 1.00 67.00 197 THR A O 1
ATOM 1579 N N . GLN A 1 198 ? -17.659 -11.757 0.364 1.00 74.75 198 GLN A N 1
ATOM 1580 C CA . GLN A 1 198 ? -17.577 -12.369 1.706 1.00 74.75 198 GLN A CA 1
ATOM 1581 C C . GLN A 1 198 ? -16.766 -11.572 2.753 1.00 74.75 198 GLN A C 1
ATOM 1583 O O . GLN A 1 198 ? -16.570 -12.039 3.868 1.00 74.75 198 GLN A O 1
ATOM 1588 N N . ILE A 1 199 ? -16.349 -10.340 2.445 1.00 74.19 199 ILE A N 1
ATOM 1589 C CA . ILE A 1 199 ? -15.617 -9.454 3.369 1.00 74.19 199 ILE A CA 1
ATOM 1590 C C . ILE A 1 199 ? -16.530 -8.727 4.370 1.00 74.19 199 ILE A C 1
ATOM 1592 O O . ILE A 1 199 ? -16.043 -8.031 5.261 1.00 74.19 199 ILE A O 1
ATOM 1596 N N . TRP A 1 200 ? -17.850 -8.861 4.223 1.00 80.62 200 TRP A N 1
ATOM 1597 C CA . TRP A 1 200 ? -18.865 -8.242 5.076 1.00 80.62 200 TRP A CA 1
ATOM 1598 C C . TRP A 1 200 ? -19.604 -9.304 5.883 1.00 80.62 200 TRP A C 1
ATOM 1600 O O . TRP A 1 200 ? -19.834 -10.411 5.397 1.00 80.62 200 TRP A O 1
ATOM 1610 N N . ASP A 1 201 ? -20.024 -8.946 7.092 1.00 84.81 201 ASP A N 1
ATOM 1611 C CA . ASP A 1 201 ? -20.909 -9.782 7.890 1.00 84.81 201 ASP A CA 1
ATOM 1612 C C . ASP A 1 201 ? -22.234 -10.007 7.143 1.00 84.81 201 ASP A C 1
ATOM 1614 O O . ASP A 1 201 ? -22.894 -9.060 6.705 1.00 84.81 201 ASP A O 1
ATOM 1618 N N . ALA A 1 202 ? -22.629 -11.274 7.006 1.00 86.88 202 ALA A N 1
ATOM 1619 C CA . ALA A 1 202 ? -23.768 -11.660 6.180 1.00 86.88 202 ALA A CA 1
ATOM 1620 C C . ALA A 1 202 ? -25.089 -11.057 6.682 1.00 86.88 202 ALA A C 1
ATOM 1622 O O . ALA A 1 202 ? -25.929 -10.652 5.877 1.00 86.88 202 ALA A O 1
ATOM 1623 N N . ALA A 1 203 ? -25.280 -10.964 8.002 1.00 90.31 203 ALA A N 1
ATOM 1624 C CA . ALA A 1 203 ? -26.520 -10.461 8.582 1.00 90.31 203 ALA A CA 1
ATOM 1625 C C . ALA A 1 203 ? -26.705 -8.963 8.300 1.00 90.31 203 ALA A C 1
ATOM 1627 O O . ALA A 1 203 ? -27.746 -8.542 7.790 1.00 90.31 203 ALA A O 1
ATOM 1628 N N . THR A 1 204 ? -25.689 -8.154 8.590 1.00 90.25 204 THR A N 1
ATOM 1629 C CA . THR A 1 204 ? -25.740 -6.703 8.365 1.00 90.25 204 THR A CA 1
ATOM 1630 C C . THR A 1 204 ? -25.694 -6.338 6.882 1.00 90.25 204 THR A C 1
ATOM 1632 O O . THR A 1 204 ? -26.387 -5.403 6.471 1.00 90.25 204 THR A O 1
ATOM 1635 N N . LEU A 1 205 ? -24.977 -7.107 6.053 1.00 89.88 205 LEU A N 1
ATOM 1636 C CA . LEU A 1 205 ? -25.017 -6.954 4.599 1.00 89.88 205 LEU A CA 1
ATOM 1637 C C . LEU A 1 205 ? -26.428 -7.204 4.057 1.00 89.88 205 LEU A C 1
ATOM 1639 O O . LEU A 1 205 ? -26.930 -6.382 3.295 1.00 89.88 205 LEU A O 1
ATOM 1643 N N . ASN A 1 206 ? -27.099 -8.281 4.474 1.00 92.81 206 ASN A N 1
ATOM 1644 C CA . ASN A 1 206 ? -28.455 -8.589 4.010 1.00 92.81 206 ASN A CA 1
ATOM 1645 C C . ASN A 1 206 ? -29.461 -7.486 4.368 1.00 92.81 206 ASN A C 1
ATOM 1647 O O . ASN A 1 206 ? -30.274 -7.116 3.523 1.00 92.81 206 ASN A O 1
ATOM 1651 N N . GLN A 1 207 ? -29.363 -6.894 5.563 1.00 94.44 207 GLN A N 1
ATOM 1652 C CA . GLN A 1 207 ? -30.202 -5.747 5.940 1.00 94.44 207 GLN A CA 1
ATOM 1653 C C . GLN A 1 207 ? -29.973 -4.532 5.033 1.00 94.44 207 GLN A C 1
ATOM 1655 O O . GLN A 1 207 ? -30.927 -3.854 4.647 1.00 94.44 207 GLN A O 1
ATOM 1660 N N . PHE A 1 208 ? -28.719 -4.249 4.674 1.00 94.81 208 PHE A N 1
ATOM 1661 C CA . PHE A 1 208 ? -28.418 -3.201 3.704 1.00 94.81 208 PHE A CA 1
ATOM 1662 C C . PHE A 1 208 ? -28.950 -3.537 2.313 1.00 94.81 208 PHE A C 1
ATOM 1664 O O . PHE A 1 208 ? -29.541 -2.669 1.683 1.00 94.81 208 PHE A O 1
ATOM 1671 N N . LEU A 1 209 ? -28.773 -4.769 1.831 1.00 93.88 209 LEU A N 1
ATOM 1672 C CA . LEU A 1 209 ? -29.262 -5.176 0.512 1.00 93.88 209 LEU A CA 1
ATOM 1673 C C . LEU A 1 209 ? -30.788 -5.065 0.423 1.00 93.88 209 LEU A C 1
ATOM 1675 O O . LEU A 1 209 ? -31.310 -4.612 -0.594 1.00 93.88 209 LEU A O 1
ATOM 1679 N N . GLU A 1 210 ? -31.501 -5.422 1.491 1.00 95.75 210 GLU A N 1
ATOM 1680 C CA . GLU A 1 210 ? -32.948 -5.238 1.589 1.00 95.75 210 GLU A CA 1
ATOM 1681 C C . GLU A 1 210 ? -33.331 -3.751 1.531 1.00 95.75 210 GLU A C 1
ATOM 1683 O O . GLU A 1 210 ? -34.183 -3.369 0.727 1.00 95.75 210 GLU A O 1
ATOM 1688 N N . SER A 1 211 ? -32.669 -2.902 2.324 1.00 96.12 211 SER A N 1
ATOM 1689 C CA . SER A 1 211 ? -32.879 -1.446 2.316 1.00 96.12 211 SER A CA 1
ATOM 1690 C C . SER A 1 211 ? -32.573 -0.821 0.949 1.00 96.12 211 SER A C 1
ATOM 1692 O O . SER A 1 211 ? -33.374 -0.050 0.420 1.00 96.12 211 SER A O 1
ATOM 1694 N N . TYR A 1 212 ? -31.475 -1.234 0.312 1.00 94.38 212 TYR A N 1
ATOM 1695 C CA . TYR A 1 212 ? -31.078 -0.806 -1.029 1.00 94.38 212 TYR A CA 1
ATOM 1696 C C . TYR A 1 212 ? -32.136 -1.183 -2.071 1.00 94.38 212 TYR A C 1
ATOM 1698 O O . TYR A 1 212 ? -32.543 -0.346 -2.874 1.00 94.38 212 TYR A O 1
ATOM 1706 N N . ASN A 1 213 ? -32.641 -2.420 -2.036 1.00 93.75 213 ASN A N 1
ATOM 1707 C CA . ASN A 1 213 ? -33.702 -2.865 -2.941 1.00 93.75 213 ASN A CA 1
ATOM 1708 C C . ASN A 1 213 ? -35.027 -2.118 -2.691 1.00 93.75 213 ASN A C 1
ATOM 1710 O O . ASN A 1 213 ? -35.711 -1.772 -3.652 1.00 93.75 213 ASN A O 1
ATOM 1714 N N . LYS A 1 214 ? -35.379 -1.807 -1.434 1.00 95.75 214 LYS A N 1
ATOM 1715 C CA . LYS A 1 214 ? -36.560 -0.980 -1.106 1.00 95.75 214 LYS A CA 1
ATOM 1716 C C . LYS A 1 214 ? -36.419 0.453 -1.619 1.00 95.75 214 LYS A C 1
ATOM 1718 O O . LYS A 1 214 ? -37.365 0.991 -2.188 1.00 95.75 214 LYS A O 1
ATOM 1723 N N . ALA A 1 215 ? -35.250 1.065 -1.437 1.00 95.06 215 ALA A N 1
ATOM 1724 C CA . ALA A 1 215 ? -34.937 2.393 -1.957 1.00 95.06 215 ALA A CA 1
ATOM 1725 C C . ALA A 1 215 ? -35.022 2.425 -3.492 1.00 95.06 215 ALA A C 1
ATOM 1727 O O . ALA A 1 215 ? -35.644 3.323 -4.055 1.00 95.06 215 ALA A O 1
ATOM 1728 N N . ARG A 1 216 ? -34.492 1.397 -4.165 1.00 93.31 216 ARG A N 1
ATOM 1729 C CA . ARG A 1 216 ? -34.631 1.215 -5.617 1.00 93.31 216 ARG A CA 1
ATOM 1730 C C . ARG A 1 216 ? -36.098 1.073 -6.048 1.00 93.31 216 ARG A C 1
ATOM 1732 O O . ARG A 1 216 ? -36.511 1.731 -6.993 1.00 93.31 216 ARG A O 1
ATOM 1739 N N . GLY A 1 217 ? -36.911 0.316 -5.310 1.00 93.69 217 GLY A N 1
ATOM 1740 C CA . GLY A 1 217 ? -38.350 0.207 -5.579 1.00 93.69 217 GLY A CA 1
ATOM 1741 C C . GLY A 1 217 ? -39.108 1.537 -5.449 1.00 93.69 217 GLY A C 1
ATOM 1742 O O . GLY A 1 217 ? -39.998 1.819 -6.246 1.00 93.69 217 GLY A O 1
ATOM 1743 N N . VAL A 1 218 ? -38.739 2.397 -4.489 1.00 94.69 218 VAL A N 1
ATOM 1744 C CA . VAL A 1 218 ? -39.316 3.755 -4.371 1.00 94.69 218 VAL A CA 1
ATOM 1745 C C . VAL A 1 218 ? -38.863 4.663 -5.512 1.00 94.69 218 VAL A C 1
ATOM 1747 O O . VAL A 1 218 ? -39.656 5.470 -5.994 1.00 94.69 218 VAL A O 1
ATOM 1750 N N . LEU A 1 219 ? -37.623 4.510 -5.978 1.00 93.38 219 LEU A N 1
ATOM 1751 C CA . LEU A 1 219 ? -37.131 5.227 -7.150 1.00 93.38 219 LEU A CA 1
ATOM 1752 C C . LEU A 1 219 ? -37.960 4.880 -8.405 1.00 93.38 219 LEU A C 1
ATOM 1754 O O . LEU A 1 219 ? -38.312 5.781 -9.162 1.00 93.38 219 LEU A O 1
ATOM 1758 N N . GLU A 1 220 ? -38.328 3.608 -8.589 1.00 92.69 220 GLU A N 1
ATOM 1759 C CA . GLU A 1 220 ? -39.145 3.112 -9.715 1.00 92.69 220 GLU A CA 1
ATOM 1760 C C . GLU A 1 220 ? -40.645 3.456 -9.611 1.00 92.69 220 GLU A C 1
ATOM 1762 O O . GLU A 1 220 ? -41.346 3.496 -10.623 1.00 92.69 220 GLU A O 1
ATOM 1767 N N . LYS A 1 221 ? -41.160 3.721 -8.405 1.00 92.44 221 LYS A N 1
ATOM 1768 C CA . LYS A 1 221 ? -42.580 4.025 -8.160 1.00 92.44 221 LYS A CA 1
ATOM 1769 C C . LYS A 1 221 ? -42.999 5.323 -8.859 1.00 92.44 221 LYS A C 1
ATOM 1771 O O . LYS A 1 221 ? -42.294 6.323 -8.764 1.00 92.44 221 LYS A O 1
ATOM 1776 N N . SER A 1 222 ? -44.175 5.360 -9.486 1.00 86.81 222 SER A N 1
ATOM 1777 C CA . SER A 1 222 ? -44.769 6.613 -9.980 1.00 86.81 222 SER A CA 1
ATOM 1778 C C . SER A 1 222 ? -45.250 7.482 -8.811 1.00 86.81 222 SER A C 1
ATOM 1780 O O . SER A 1 222 ? -46.003 7.006 -7.961 1.00 86.81 222 SER A O 1
ATOM 1782 N N . ASN A 1 223 ? -44.833 8.748 -8.774 1.00 86.25 223 ASN A N 1
ATOM 1783 C CA . ASN A 1 223 ? -45.193 9.747 -7.757 1.00 86.25 223 ASN A CA 1
ATOM 1784 C C . ASN A 1 223 ? -45.034 9.275 -6.290 1.00 86.25 223 ASN A C 1
ATOM 1786 O O . ASN A 1 223 ? -46.014 9.257 -5.539 1.00 86.25 223 ASN A O 1
ATOM 1790 N N . PRO A 1 224 ? -43.823 8.894 -5.842 1.00 91.38 224 PRO A N 1
ATOM 1791 C CA . PRO A 1 224 ? -43.568 8.645 -4.427 1.00 91.38 224 PRO A CA 1
ATOM 1792 C C . PRO A 1 224 ? -43.749 9.939 -3.623 1.00 91.38 224 PRO A C 1
ATOM 1794 O O . PRO A 1 224 ? -43.470 11.036 -4.113 1.00 91.38 224 PRO A O 1
ATOM 1797 N N . SER A 1 225 ? -44.210 9.814 -2.382 1.00 92.50 225 SER A N 1
ATOM 1798 C CA . SER A 1 225 ? -44.298 10.965 -1.482 1.00 92.50 225 SER A CA 1
ATOM 1799 C C . SER A 1 225 ? -42.910 11.415 -1.017 1.00 92.50 225 SER A C 1
ATOM 1801 O O . SER A 1 225 ? -41.986 10.607 -0.898 1.00 92.50 225 SER A O 1
ATOM 1803 N N . ASP A 1 226 ? -42.765 12.703 -0.694 1.00 92.12 226 ASP A N 1
ATOM 1804 C CA . ASP A 1 226 ? -41.499 13.242 -0.179 1.00 92.12 226 ASP A CA 1
ATOM 1805 C C . ASP A 1 226 ? -41.072 12.547 1.126 1.00 92.12 226 ASP A C 1
ATOM 1807 O O . ASP A 1 226 ? -39.881 12.411 1.401 1.00 92.12 226 ASP A O 1
ATOM 1811 N N . GLU A 1 227 ? -42.041 12.081 1.920 1.00 94.94 227 GLU A N 1
ATOM 1812 C CA . GLU A 1 227 ? -41.778 11.321 3.142 1.00 94.94 227 GLU A CA 1
ATOM 1813 C C . GLU A 1 227 ? -41.206 9.933 2.838 1.00 94.94 227 GLU A C 1
ATOM 1815 O O . GLU A 1 227 ? -40.183 9.570 3.410 1.00 94.94 227 GLU A O 1
ATOM 1820 N N . GLU A 1 228 ? -41.776 9.198 1.875 1.00 94.38 228 GLU A N 1
ATOM 1821 C CA . GLU A 1 228 ? -41.228 7.905 1.436 1.00 94.38 228 GLU A CA 1
ATOM 1822 C C . GLU A 1 228 ? -39.787 8.045 0.921 1.00 94.38 228 GLU A C 1
ATOM 1824 O O . GLU A 1 228 ? -38.935 7.203 1.217 1.00 94.38 228 GLU A O 1
ATOM 1829 N N . ILE A 1 229 ? -39.492 9.113 0.171 1.00 94.56 229 ILE A N 1
ATOM 1830 C CA . ILE A 1 229 ? -38.135 9.402 -0.314 1.00 94.56 229 ILE A CA 1
ATOM 1831 C C . ILE A 1 229 ? -37.184 9.642 0.865 1.00 94.56 229 ILE A C 1
ATOM 1833 O O . ILE A 1 229 ? -36.130 9.003 0.944 1.00 94.56 229 ILE A O 1
ATOM 1837 N N . ARG A 1 230 ? -37.548 10.537 1.794 1.00 95.25 230 ARG A N 1
ATOM 1838 C CA . ARG A 1 230 ? -36.721 10.861 2.969 1.00 95.25 230 ARG A CA 1
ATOM 1839 C C . ARG A 1 230 ? -36.481 9.643 3.855 1.00 95.25 230 ARG A C 1
ATOM 1841 O O . ARG A 1 230 ? -35.341 9.414 4.264 1.00 95.25 230 ARG A O 1
ATOM 1848 N N . GLU A 1 231 ? -37.519 8.849 4.111 1.00 96.88 231 GLU A N 1
ATOM 1849 C CA . GLU A 1 231 ? -37.431 7.623 4.906 1.00 96.88 231 GLU A CA 1
ATOM 1850 C C . GLU A 1 231 ? -36.424 6.650 4.284 1.00 96.88 231 GLU A C 1
ATOM 1852 O O . GLU A 1 231 ? -35.541 6.150 4.981 1.00 96.88 231 GLU A O 1
ATOM 1857 N N . ARG A 1 232 ? -36.492 6.419 2.965 1.00 97.00 232 ARG A N 1
ATOM 1858 C CA . ARG A 1 232 ? -35.581 5.487 2.280 1.00 97.00 232 ARG A CA 1
ATOM 1859 C C . ARG A 1 232 ? -34.145 5.983 2.225 1.00 97.00 232 ARG A C 1
ATOM 1861 O O . ARG A 1 232 ? -33.241 5.169 2.390 1.00 97.00 232 ARG A O 1
ATOM 1868 N N . ILE A 1 233 ? -33.917 7.282 2.037 1.00 95.56 233 ILE A N 1
ATOM 1869 C CA . ILE A 1 233 ? -32.565 7.861 2.114 1.00 95.56 233 ILE A CA 1
ATOM 1870 C C . ILE A 1 233 ? -31.980 7.649 3.516 1.00 95.56 233 ILE A C 1
ATOM 1872 O O . ILE A 1 233 ? -30.836 7.206 3.650 1.00 95.56 233 ILE A O 1
ATOM 1876 N N . SER A 1 234 ? -32.770 7.936 4.554 1.00 95.56 234 SER A N 1
ATOM 1877 C CA . SER A 1 234 ? -32.357 7.785 5.950 1.00 95.56 234 SER A CA 1
ATOM 1878 C C . SER A 1 234 ? -32.069 6.324 6.303 1.00 95.56 234 SER A C 1
ATOM 1880 O O . SER A 1 234 ? -30.977 6.013 6.783 1.00 95.56 234 SER A O 1
ATOM 1882 N N . ASP A 1 235 ? -32.994 5.411 5.993 1.00 96.81 235 ASP A N 1
ATOM 1883 C CA . ASP A 1 235 ? -32.829 3.974 6.232 1.00 96.81 235 ASP A CA 1
ATOM 1884 C C . ASP A 1 235 ? -31.600 3.430 5.495 1.00 96.81 235 ASP A C 1
ATOM 1886 O O . ASP A 1 235 ? -30.754 2.782 6.111 1.00 96.81 235 ASP A O 1
ATOM 1890 N N . LEU A 1 236 ? -31.417 3.784 4.219 1.00 93.88 236 LEU A N 1
ATOM 1891 C CA . LEU A 1 236 ? -30.261 3.349 3.439 1.00 93.88 236 LEU A CA 1
ATOM 1892 C C . LEU A 1 236 ? -28.941 3.821 4.061 1.00 93.88 236 LEU A C 1
ATOM 1894 O O . LEU A 1 236 ? -27.995 3.039 4.181 1.00 93.88 236 LEU A O 1
ATOM 1898 N N . ALA A 1 237 ? -28.876 5.079 4.501 1.00 92.69 237 ALA A N 1
ATOM 1899 C CA . ALA A 1 237 ? -27.700 5.625 5.170 1.00 92.69 237 ALA A CA 1
ATOM 1900 C C . ALA A 1 237 ? -27.427 4.937 6.519 1.00 92.69 237 ALA A C 1
ATOM 1902 O O . ALA A 1 237 ? -26.268 4.652 6.837 1.00 92.69 237 ALA A O 1
ATOM 1903 N N . ILE A 1 238 ? -28.470 4.644 7.303 1.00 93.56 238 ILE A N 1
ATOM 1904 C CA . ILE A 1 238 ? -28.370 3.927 8.583 1.00 93.56 238 ILE A CA 1
ATOM 1905 C C . ILE A 1 238 ? -27.871 2.500 8.349 1.00 93.56 238 ILE A C 1
ATOM 1907 O O . ILE A 1 238 ? -26.883 2.090 8.962 1.00 93.56 238 ILE A O 1
ATOM 1911 N N . LYS A 1 239 ? -28.500 1.749 7.438 1.00 94.75 239 LYS A N 1
ATOM 1912 C CA . LYS A 1 239 ? -28.123 0.361 7.142 1.00 94.75 239 LYS A CA 1
ATOM 1913 C C . LYS A 1 239 ? -26.735 0.266 6.533 1.00 94.75 239 LYS A C 1
ATOM 1915 O O . LYS A 1 239 ? -25.976 -0.607 6.933 1.00 94.75 239 LYS A O 1
ATOM 1920 N N . TYR A 1 240 ? -26.356 1.197 5.657 1.00 89.31 240 TYR A N 1
ATOM 1921 C CA . TYR A 1 240 ? -24.990 1.269 5.142 1.00 89.31 240 TYR A CA 1
ATOM 1922 C C . TYR A 1 240 ? -23.970 1.464 6.272 1.00 89.31 240 TYR A C 1
ATOM 1924 O O . TYR A 1 240 ? -22.973 0.746 6.330 1.00 89.31 240 TYR A O 1
ATOM 1932 N N . LYS A 1 241 ? -24.215 2.396 7.202 1.00 87.94 241 LYS A N 1
ATOM 1933 C CA . LYS A 1 241 ? -23.330 2.616 8.361 1.00 87.94 241 LYS A CA 1
ATOM 1934 C C . LYS A 1 241 ? -23.287 1.420 9.317 1.00 87.94 241 LYS A C 1
ATOM 1936 O O . LYS A 1 241 ? -22.280 1.231 9.988 1.00 87.94 241 LYS A O 1
ATOM 1941 N N . ALA A 1 242 ? -24.354 0.625 9.370 1.00 89.19 242 ALA A N 1
ATOM 1942 C CA . ALA A 1 242 ? -24.461 -0.548 10.231 1.00 89.19 242 ALA A CA 1
ATOM 1943 C C . ALA A 1 242 ? -23.784 -1.812 9.671 1.00 89.19 242 ALA A C 1
ATOM 1945 O O . ALA A 1 242 ? -23.652 -2.783 10.417 1.00 89.19 242 ALA A O 1
ATOM 1946 N N . ILE A 1 243 ? -23.362 -1.827 8.396 1.00 84.94 243 ILE A N 1
ATOM 1947 C CA . ILE A 1 243 ? -22.628 -2.968 7.829 1.00 84.94 243 ILE A CA 1
ATOM 1948 C C . ILE A 1 243 ? -21.343 -3.173 8.616 1.00 84.94 243 ILE A C 1
ATOM 1950 O O . ILE A 1 243 ? -20.487 -2.286 8.686 1.00 84.94 243 ILE A O 1
ATOM 1954 N N . LYS A 1 244 ? -21.200 -4.377 9.156 1.00 83.06 244 LYS A N 1
ATOM 1955 C CA . LYS A 1 244 ? -19.981 -4.824 9.811 1.00 83.06 244 LYS A CA 1
ATOM 1956 C C . LYS A 1 244 ? -19.130 -5.583 8.811 1.00 83.06 244 LYS A C 1
ATOM 1958 O O . LYS A 1 244 ? -19.633 -6.206 7.875 1.00 83.06 244 LYS A O 1
ATOM 1963 N N . ALA A 1 245 ? -17.825 -5.520 9.004 1.00 77.31 245 ALA A N 1
ATOM 1964 C CA . ALA A 1 245 ? -16.943 -6.406 8.279 1.00 77.31 245 ALA A CA 1
ATOM 1965 C C . ALA A 1 245 ? -17.112 -7.847 8.779 1.00 77.31 245 ALA A C 1
ATOM 1967 O O . ALA A 1 245 ? -17.534 -8.065 9.918 1.00 77.31 245 ALA A O 1
ATOM 1968 N N . ALA A 1 246 ? -16.806 -8.815 7.921 1.00 77.62 246 ALA A N 1
ATOM 1969 C CA . ALA A 1 246 ? -16.817 -10.214 8.313 1.00 77.62 246 ALA A CA 1
ATOM 1970 C C . ALA A 1 246 ? -15.768 -10.449 9.414 1.00 77.62 246 ALA A C 1
ATOM 1972 O O . ALA A 1 246 ? -14.669 -9.879 9.329 1.00 77.62 246 ALA A O 1
ATOM 1973 N N . PRO A 1 247 ? -16.081 -11.275 10.432 1.00 76.00 247 PRO A N 1
ATOM 1974 C CA . PRO A 1 247 ? -15.060 -11.745 11.354 1.00 76.00 247 PRO A CA 1
ATOM 1975 C C . PRO A 1 247 ? -13.989 -12.511 10.573 1.00 76.00 247 PRO A C 1
ATOM 1977 O O . PRO A 1 247 ? -14.273 -13.121 9.540 1.00 76.00 247 PRO A O 1
ATOM 1980 N N . PHE A 1 248 ? -12.760 -12.472 11.070 1.00 82.38 248 PHE A N 1
ATOM 1981 C CA . PHE A 1 248 ? -11.639 -13.189 10.481 1.00 82.38 248 PHE A CA 1
ATOM 1982 C C . PHE A 1 248 ? -11.115 -14.253 11.436 1.00 82.38 248 PHE A C 1
ATOM 1984 O O . PHE A 1 248 ? -11.380 -14.227 12.637 1.00 82.38 248 PHE A O 1
ATOM 1991 N N . SER A 1 249 ? -10.388 -15.198 10.859 1.00 84.69 249 SER A N 1
ATOM 1992 C CA . SER A 1 249 ? -9.692 -16.268 11.556 1.00 84.69 249 SER A CA 1
ATOM 1993 C C . SER A 1 249 ? -8.203 -15.910 11.620 1.00 84.69 249 SER A C 1
ATOM 1995 O O . SER A 1 249 ? -7.676 -15.259 10.719 1.00 84.69 249 SER A O 1
ATOM 1997 N N . GLU A 1 250 ? -7.533 -16.276 12.711 1.00 91.25 250 GLU A N 1
ATOM 1998 C CA . GLU A 1 250 ? -6.112 -15.964 12.935 1.00 91.25 250 GLU A CA 1
ATOM 1999 C C . GLU A 1 250 ? -5.194 -17.126 12.557 1.00 91.25 250 GLU A C 1
ATOM 2001 O O . GLU A 1 250 ? -3.975 -16.998 12.601 1.00 91.25 250 GLU A O 1
ATOM 2006 N N . GLU A 1 251 ? -5.763 -18.281 12.230 1.00 92.12 251 GLU A N 1
ATOM 2007 C CA . GLU A 1 251 ? -5.061 -19.542 12.025 1.00 92.12 251 GLU A CA 1
ATOM 2008 C C . GLU A 1 251 ? -4.022 -19.423 10.909 1.00 92.12 251 GLU A C 1
ATOM 2010 O O . GLU A 1 251 ? -2.863 -19.794 11.100 1.00 92.12 251 GLU A O 1
ATOM 2015 N N . LYS A 1 252 ? -4.411 -18.852 9.763 1.00 92.12 252 LYS A N 1
ATOM 2016 C CA . LYS A 1 252 ? -3.498 -18.651 8.635 1.00 92.12 252 LYS A CA 1
ATOM 2017 C C . LYS A 1 252 ? -2.435 -17.602 8.956 1.00 92.12 252 LYS A C 1
ATOM 2019 O O . LYS A 1 252 ? -1.258 -17.863 8.726 1.00 92.12 252 LYS A O 1
ATOM 2024 N N . TYR A 1 253 ? -2.812 -16.467 9.545 1.00 93.69 253 TYR A N 1
ATOM 2025 C CA . TYR A 1 253 ? -1.855 -15.462 10.014 1.00 93.69 253 TYR A CA 1
ATOM 2026 C C . TYR A 1 253 ? -0.810 -16.042 10.982 1.00 93.69 253 TYR A C 1
ATOM 2028 O O . TYR A 1 253 ? 0.388 -15.866 10.762 1.00 93.69 253 TYR A O 1
ATOM 2036 N N . LYS A 1 254 ? -1.235 -16.790 12.008 1.00 96.19 254 LYS A N 1
ATOM 2037 C CA . LYS A 1 254 ? -0.339 -17.428 12.989 1.00 96.19 254 LYS A CA 1
ATOM 2038 C C . LYS A 1 254 ? 0.609 -18.425 12.335 1.00 96.19 254 LYS A C 1
ATOM 2040 O O . LYS A 1 254 ? 1.787 -18.454 12.681 1.00 96.19 254 LYS A O 1
ATOM 2045 N N . GLU A 1 255 ? 0.126 -19.208 11.373 1.00 96.50 255 GLU A N 1
ATOM 2046 C CA . GLU A 1 255 ? 0.976 -20.139 10.632 1.00 96.50 255 GLU A CA 1
ATOM 2047 C C . GLU A 1 255 ? 2.010 -19.406 9.763 1.00 96.50 255 GLU A C 1
ATOM 2049 O O . GLU A 1 255 ? 3.180 -19.786 9.763 1.00 96.50 255 GLU A O 1
ATOM 2054 N N . LEU A 1 256 ? 1.632 -18.312 9.092 1.00 96.69 256 LEU A N 1
ATOM 2055 C CA . LEU A 1 256 ? 2.579 -17.485 8.333 1.00 96.69 256 LEU A CA 1
ATOM 2056 C C . LEU A 1 256 ? 3.631 -16.833 9.239 1.00 96.69 256 LEU A C 1
ATOM 2058 O O . LEU A 1 256 ? 4.811 -16.812 8.887 1.00 96.69 256 LEU A O 1
ATOM 2062 N N . VAL A 1 257 ? 3.230 -16.334 10.413 1.00 97.50 257 VAL A N 1
ATOM 2063 C CA . VAL A 1 257 ? 4.151 -15.787 11.423 1.00 97.50 257 VAL A CA 1
ATOM 2064 C C . VAL A 1 257 ? 5.138 -16.858 11.880 1.00 97.50 257 VAL A C 1
ATOM 2066 O O . VAL A 1 257 ? 6.345 -16.621 11.848 1.00 97.50 257 VAL A O 1
ATOM 2069 N N . ARG A 1 258 ? 4.647 -18.055 12.223 1.00 97.44 258 ARG A N 1
ATOM 2070 C CA . ARG A 1 258 ? 5.484 -19.190 12.634 1.00 97.44 258 ARG A CA 1
ATOM 2071 C C . ARG A 1 258 ? 6.495 -19.562 11.549 1.00 97.44 258 ARG A C 1
ATOM 2073 O O . ARG A 1 258 ? 7.671 -19.765 11.845 1.00 97.44 258 ARG A O 1
ATOM 2080 N N . GLN A 1 259 ? 6.058 -19.630 10.290 1.00 97.00 259 GLN A N 1
ATOM 2081 C CA . GLN A 1 259 ? 6.950 -19.888 9.159 1.00 97.00 259 GLN A CA 1
ATOM 2082 C C . GLN A 1 259 ? 8.002 -18.785 9.016 1.00 97.00 259 GLN A C 1
ATOM 2084 O O . GLN A 1 259 ? 9.181 -19.093 8.869 1.00 97.00 259 GLN A O 1
ATOM 2089 N N . ALA A 1 260 ? 7.615 -17.511 9.099 1.00 97.12 260 ALA A N 1
ATOM 2090 C CA . ALA A 1 260 ? 8.552 -16.394 9.003 1.00 97.12 260 ALA A CA 1
ATOM 2091 C C . ALA A 1 260 ? 9.622 -16.434 10.104 1.00 97.12 260 ALA A C 1
ATOM 2093 O O . ALA A 1 260 ? 10.808 -16.288 9.807 1.00 97.12 260 ALA A O 1
ATOM 2094 N N . GLU A 1 261 ? 9.233 -16.704 11.350 1.00 96.25 261 GLU A N 1
ATOM 2095 C CA . GLU A 1 261 ? 10.161 -16.868 12.475 1.00 96.25 261 GLU A CA 1
ATOM 2096 C C . GLU A 1 261 ? 11.120 -18.044 12.266 1.00 96.25 261 GLU A C 1
ATOM 2098 O O . GLU A 1 261 ? 12.324 -17.904 12.474 1.00 96.25 261 GLU A O 1
ATOM 2103 N N . GLU A 1 262 ? 10.619 -19.186 11.790 1.00 96.56 262 GLU A N 1
ATOM 2104 C CA . GLU A 1 262 ? 11.443 -20.355 11.464 1.00 96.56 262 GLU A CA 1
ATOM 2105 C C . GLU A 1 262 ? 12.500 -20.017 10.397 1.00 96.56 262 GLU A C 1
ATOM 2107 O O . GLU A 1 262 ? 13.676 -20.369 10.538 1.00 96.56 262 GLU A O 1
ATOM 2112 N N . LYS A 1 263 ? 12.111 -19.279 9.350 1.00 95.81 263 LYS A N 1
ATOM 2113 C CA . LYS A 1 263 ? 13.023 -18.833 8.285 1.00 95.81 263 LYS A CA 1
ATOM 2114 C C . LYS A 1 263 ? 14.061 -17.830 8.788 1.00 95.81 263 LYS A C 1
ATOM 2116 O O . LYS A 1 263 ? 15.230 -17.956 8.429 1.00 95.81 263 LYS A O 1
ATOM 2121 N N . ILE A 1 264 ? 13.667 -16.887 9.645 1.00 94.12 264 ILE A N 1
ATOM 2122 C CA . ILE A 1 264 ? 14.575 -15.909 10.267 1.00 94.12 264 ILE A CA 1
ATOM 2123 C C . ILE A 1 264 ? 15.566 -16.597 11.215 1.00 94.12 264 ILE A C 1
ATOM 2125 O O . ILE A 1 264 ? 16.748 -16.251 11.224 1.00 94.12 264 ILE A O 1
ATOM 2129 N N . ASN A 1 265 ? 15.130 -17.602 11.976 1.00 93.62 265 ASN A N 1
ATOM 2130 C CA . ASN A 1 265 ? 16.017 -18.380 12.845 1.00 93.62 265 ASN A CA 1
ATOM 2131 C C . ASN A 1 265 ? 17.051 -19.181 12.042 1.00 93.62 265 ASN A C 1
ATOM 2133 O O . ASN A 1 265 ? 18.175 -19.369 12.499 1.00 93.62 265 ASN A O 1
ATOM 2137 N N . ASN A 1 266 ? 16.709 -19.583 10.816 1.00 92.88 266 ASN A N 1
ATOM 2138 C CA . ASN A 1 266 ? 17.627 -20.203 9.862 1.00 92.88 266 ASN A CA 1
ATOM 2139 C C . ASN A 1 266 ? 18.191 -19.194 8.835 1.00 92.88 266 ASN A C 1
ATOM 2141 O O . ASN A 1 266 ? 18.410 -19.539 7.670 1.00 92.88 266 ASN A O 1
ATOM 2145 N N . LYS A 1 267 ? 18.418 -17.934 9.246 1.00 89.88 267 LYS A N 1
ATOM 2146 C CA . LYS A 1 267 ? 18.889 -16.842 8.368 1.00 89.88 267 LYS A CA 1
ATOM 2147 C C . LYS A 1 267 ? 20.153 -17.178 7.577 1.00 89.88 267 LYS A C 1
ATOM 2149 O O . LYS A 1 267 ? 20.295 -16.722 6.448 1.00 89.88 267 LYS A O 1
ATOM 2154 N N . ASP A 1 268 ? 21.040 -18.011 8.122 1.00 89.31 268 ASP A N 1
ATOM 2155 C CA . ASP A 1 268 ? 22.306 -18.368 7.474 1.00 89.31 268 ASP A CA 1
ATOM 2156 C C . ASP A 1 268 ? 22.124 -19.193 6.195 1.00 89.31 268 ASP A C 1
ATOM 2158 O O . ASP A 1 268 ? 23.061 -19.285 5.398 1.00 89.31 268 ASP A O 1
ATOM 2162 N N . HIS A 1 269 ? 20.940 -19.766 5.971 1.00 91.25 269 HIS A N 1
ATOM 2163 C CA . HIS A 1 269 ? 20.600 -20.470 4.738 1.00 91.25 269 HIS A CA 1
ATOM 2164 C C . HIS A 1 269 ? 20.168 -19.530 3.598 1.00 91.25 269 HIS A C 1
ATOM 2166 O O . HIS A 1 269 ? 20.194 -19.930 2.431 1.00 91.25 269 HIS A O 1
ATOM 2172 N N . TYR A 1 270 ? 19.805 -18.285 3.907 1.00 91.19 270 TYR A N 1
ATOM 2173 C CA . TYR A 1 270 ? 19.225 -17.319 2.971 1.00 91.19 270 TYR A CA 1
ATOM 2174 C C . TYR A 1 270 ? 20.157 -16.128 2.717 1.00 91.19 270 TYR A C 1
ATOM 2176 O O . TYR A 1 270 ? 21.190 -15.969 3.373 1.00 91.19 270 TYR A O 1
ATOM 2184 N N . THR A 1 271 ? 19.827 -15.310 1.718 1.00 87.94 271 THR A N 1
ATOM 2185 C CA . THR A 1 271 ? 20.515 -14.037 1.472 1.00 87.94 271 THR A CA 1
ATOM 2186 C C . THR A 1 271 ? 20.132 -13.002 2.535 1.00 87.94 271 THR A C 1
ATOM 2188 O O . THR A 1 271 ? 19.007 -13.000 3.045 1.00 87.94 271 THR A O 1
ATOM 2191 N N . LEU A 1 272 ? 21.063 -12.107 2.873 1.00 87.69 272 LEU A N 1
ATOM 2192 C CA . LEU A 1 272 ? 20.873 -11.077 3.896 1.00 87.69 272 LEU A CA 1
ATOM 2193 C C . LEU A 1 272 ? 19.725 -10.133 3.537 1.00 87.69 272 LEU A C 1
ATOM 2195 O O . LEU A 1 272 ? 18.922 -9.797 4.405 1.00 87.69 272 LEU A O 1
ATOM 2199 N N . SER A 1 273 ? 19.613 -9.730 2.270 1.00 87.38 273 SER A N 1
ATOM 2200 C CA . SER A 1 273 ? 18.598 -8.769 1.831 1.00 87.38 273 SER A CA 1
ATOM 2201 C C . SER A 1 273 ? 17.172 -9.306 1.934 1.00 87.38 273 SER A C 1
ATOM 2203 O O . SER A 1 273 ? 16.272 -8.579 2.357 1.00 87.38 273 SER A O 1
ATOM 2205 N N . THR A 1 274 ? 16.954 -10.579 1.590 1.00 90.12 274 THR A N 1
ATOM 2206 C CA . THR A 1 274 ? 15.619 -11.192 1.640 1.00 90.12 274 THR A CA 1
ATOM 2207 C C . THR A 1 274 ? 15.196 -11.498 3.074 1.00 90.12 274 THR A C 1
ATOM 2209 O O . THR A 1 274 ? 14.036 -11.289 3.424 1.00 90.12 274 THR A O 1
ATOM 2212 N N . ILE A 1 275 ? 16.141 -11.875 3.943 1.00 93.88 275 ILE A N 1
ATOM 2213 C CA . ILE A 1 275 ? 15.888 -12.005 5.384 1.00 93.88 275 ILE A CA 1
ATOM 2214 C C . ILE A 1 275 ? 15.613 -10.650 6.035 1.00 93.88 275 ILE A C 1
ATOM 2216 O O . ILE A 1 275 ? 14.677 -10.551 6.825 1.00 93.88 275 ILE A O 1
ATOM 2220 N N . ALA A 1 276 ? 16.379 -9.606 5.709 1.00 90.12 276 ALA A N 1
ATOM 2221 C CA . ALA A 1 276 ? 16.146 -8.266 6.247 1.00 90.12 276 ALA A CA 1
ATOM 2222 C C . ALA A 1 276 ? 14.753 -7.738 5.862 1.00 90.12 276 ALA A C 1
ATOM 2224 O O . ALA A 1 276 ? 14.055 -7.159 6.696 1.00 90.12 276 ALA A O 1
ATOM 2225 N N . GLU A 1 277 ? 14.315 -7.992 4.626 1.00 90.44 277 GLU A N 1
ATOM 2226 C CA . GLU A 1 277 ? 12.963 -7.655 4.179 1.00 90.44 277 GLU A CA 1
ATOM 2227 C C . GLU A 1 277 ? 11.891 -8.473 4.915 1.00 90.44 277 GLU A C 1
ATOM 2229 O O . GLU A 1 277 ? 10.902 -7.901 5.375 1.00 90.44 277 GLU A O 1
ATOM 2234 N N . LEU A 1 278 ? 12.096 -9.783 5.106 1.00 95.00 278 LEU A N 1
ATOM 2235 C CA . LEU A 1 278 ? 11.179 -10.618 5.886 1.00 95.00 278 LEU A CA 1
ATOM 2236 C C . LEU A 1 278 ? 11.075 -10.147 7.345 1.00 95.00 278 LEU A C 1
ATOM 2238 O O . LEU A 1 278 ? 9.971 -10.075 7.876 1.00 95.00 278 LEU A O 1
ATOM 2242 N N . GLN A 1 279 ? 12.192 -9.779 7.981 1.00 94.44 279 GLN A N 1
ATOM 2243 C CA . GLN A 1 279 ? 12.212 -9.221 9.339 1.00 94.44 279 GLN A CA 1
ATOM 2244 C C . GLN A 1 279 ? 11.419 -7.915 9.427 1.00 94.44 279 GLN A C 1
ATOM 2246 O O . GLN A 1 279 ? 10.597 -7.758 10.332 1.00 94.44 279 GLN A O 1
ATOM 2251 N N . ARG A 1 280 ? 11.617 -7.002 8.466 1.00 93.25 280 ARG A N 1
ATOM 2252 C CA . ARG A 1 280 ? 10.855 -5.750 8.382 1.00 93.25 280 ARG A CA 1
ATOM 2253 C C . ARG A 1 280 ? 9.360 -6.027 8.227 1.00 93.25 280 ARG A C 1
ATOM 2255 O O . ARG A 1 280 ? 8.558 -5.465 8.970 1.00 93.25 280 ARG A O 1
ATOM 2262 N N . VAL A 1 281 ? 8.977 -6.886 7.280 1.00 93.31 281 VAL A N 1
ATOM 2263 C CA . VAL A 1 281 ? 7.567 -7.206 7.017 1.00 93.31 281 VAL A CA 1
ATOM 2264 C C . VAL A 1 281 ? 6.929 -7.893 8.221 1.00 93.31 281 VAL A C 1
ATOM 2266 O O . VAL A 1 281 ? 5.836 -7.492 8.611 1.00 93.31 281 VAL A O 1
ATOM 2269 N N . LEU A 1 282 ? 7.610 -8.862 8.843 1.00 95.44 282 LEU A N 1
ATOM 2270 C CA . LEU A 1 282 ? 7.136 -9.547 10.048 1.00 95.44 282 LEU A CA 1
ATOM 2271 C C . LEU A 1 282 ? 6.923 -8.566 11.212 1.00 95.44 282 LEU A C 1
ATOM 2273 O O . LEU A 1 282 ? 5.900 -8.627 11.889 1.00 95.44 282 LEU A O 1
ATOM 2277 N N . SER A 1 283 ? 7.866 -7.644 11.419 1.00 92.06 283 SER A N 1
ATOM 2278 C CA . SER A 1 283 ? 7.761 -6.566 12.410 1.00 92.06 283 SER A CA 1
ATOM 2279 C C . SER A 1 283 ? 6.529 -5.691 12.169 1.00 92.06 283 SER A C 1
ATOM 2281 O O . SER A 1 283 ? 5.754 -5.435 13.089 1.00 92.06 283 SER A O 1
ATOM 2283 N N . GLU A 1 284 ? 6.309 -5.266 10.923 1.00 91.38 284 GLU A N 1
ATOM 2284 C CA . GLU A 1 284 ? 5.166 -4.427 10.556 1.00 91.38 284 GLU A CA 1
ATOM 2285 C C . GLU A 1 284 ? 3.831 -5.137 10.784 1.00 91.38 284 GLU A C 1
ATOM 2287 O O . GLU A 1 284 ? 2.939 -4.563 11.404 1.00 91.38 284 GLU A O 1
ATOM 2292 N N . VAL A 1 285 ? 3.692 -6.387 10.328 1.00 93.44 285 VAL A N 1
ATOM 2293 C CA . VAL A 1 285 ? 2.428 -7.125 10.482 1.00 93.44 285 VAL A CA 1
ATOM 2294 C C . VAL A 1 285 ? 2.120 -7.443 11.945 1.00 93.44 285 VAL A C 1
ATOM 2296 O O . VAL A 1 285 ? 0.968 -7.301 12.349 1.00 93.44 285 VAL A O 1
ATOM 2299 N N . LYS A 1 286 ? 3.135 -7.781 12.756 1.00 93.94 286 LYS A N 1
ATOM 2300 C CA . LYS A 1 286 ? 2.971 -7.953 14.207 1.00 93.94 286 LYS A CA 1
ATOM 2301 C C . LYS A 1 286 ? 2.557 -6.651 14.875 1.00 93.94 286 LYS A C 1
ATOM 2303 O O . LYS A 1 286 ? 1.568 -6.631 15.594 1.00 93.94 286 LYS A O 1
ATOM 2308 N N . SER A 1 287 ? 3.239 -5.548 14.567 1.00 89.31 287 SER A N 1
ATOM 2309 C CA . SER A 1 287 ? 2.893 -4.242 15.131 1.00 89.31 287 SER A CA 1
ATOM 2310 C C . SER A 1 287 ? 1.479 -3.796 14.754 1.00 89.31 287 SER A C 1
ATOM 2312 O O . SER A 1 287 ? 0.808 -3.180 15.581 1.00 89.31 287 SER A O 1
ATOM 2314 N N . ASP A 1 288 ? 1.025 -4.052 13.526 1.00 90.25 288 ASP A N 1
ATOM 2315 C CA . ASP A 1 288 ? -0.332 -3.710 13.093 1.00 90.25 288 ASP A CA 1
ATOM 2316 C C . ASP A 1 288 ? -1.387 -4.590 13.780 1.00 90.25 288 ASP A C 1
ATOM 2318 O O . ASP A 1 288 ? -2.461 -4.094 14.141 1.00 90.25 288 ASP A O 1
ATOM 2322 N N . TYR A 1 289 ? -1.073 -5.869 13.999 1.00 91.12 289 TYR A N 1
ATOM 2323 C CA . TYR A 1 289 ? -1.910 -6.799 14.753 1.00 91.12 289 TYR A CA 1
ATOM 2324 C C . TYR A 1 289 ? -2.008 -6.397 16.238 1.00 91.12 289 TYR A C 1
ATOM 2326 O O . TYR A 1 289 ? -3.115 -6.173 16.728 1.00 91.12 289 TYR A O 1
ATOM 2334 N N . ASP A 1 290 ? -0.878 -6.189 16.920 1.00 88.94 290 ASP A N 1
ATOM 2335 C CA . ASP A 1 290 ? -0.812 -5.841 18.350 1.00 88.94 290 ASP A CA 1
ATOM 2336 C C . ASP A 1 290 ? -1.451 -4.476 18.651 1.00 88.94 290 ASP A C 1
ATOM 2338 O O . ASP A 1 290 ? -2.083 -4.279 19.688 1.00 88.94 290 ASP A O 1
ATOM 2342 N N . ALA A 1 291 ? -1.344 -3.526 17.717 1.00 87.19 291 ALA A N 1
ATOM 2343 C CA . ALA A 1 291 ? -2.000 -2.224 17.820 1.00 87.19 291 ALA A CA 1
ATOM 2344 C C . ALA A 1 291 ? -3.512 -2.267 17.510 1.00 87.19 291 ALA A C 1
ATOM 2346 O O . ALA A 1 291 ? -4.162 -1.218 17.490 1.00 87.19 291 ALA A O 1
ATOM 2347 N N . GLY A 1 292 ? -4.083 -3.441 17.211 1.00 86.31 292 GLY A N 1
ATOM 2348 C CA . GLY A 1 292 ? -5.501 -3.596 16.881 1.00 86.31 292 GLY A CA 1
ATOM 2349 C C . GLY A 1 292 ? -5.912 -2.868 15.596 1.00 86.31 292 GLY A C 1
ATOM 2350 O O . GLY A 1 292 ? -7.072 -2.457 15.451 1.00 86.31 292 GLY A O 1
ATOM 2351 N N . LYS A 1 293 ? -4.973 -2.658 14.661 1.00 87.44 293 LYS A N 1
ATOM 2352 C CA . LYS A 1 293 ? -5.276 -2.043 13.359 1.00 87.44 293 LYS A CA 1
ATOM 2353 C C . LYS A 1 293 ? -6.019 -3.008 12.440 1.00 87.44 293 LYS A C 1
ATOM 2355 O O . LYS A 1 293 ? -6.762 -2.542 11.584 1.00 87.44 293 LYS A O 1
ATOM 2360 N N . ILE A 1 294 ? -5.851 -4.317 12.643 1.00 86.31 294 ILE A N 1
ATOM 2361 C CA . ILE A 1 294 ? -6.556 -5.372 11.909 1.00 86.31 294 ILE A CA 1
ATOM 2362 C C . ILE A 1 294 ? -7.896 -5.651 12.597 1.00 86.31 294 ILE A C 1
ATOM 2364 O O . ILE A 1 294 ? -7.991 -6.382 13.578 1.00 86.31 294 ILE A O 1
ATOM 2368 N N . LYS A 1 295 ? -8.951 -5.039 12.077 1.00 80.56 295 LYS A N 1
ATOM 2369 C CA . LYS A 1 295 ? -10.346 -5.148 12.541 1.00 80.56 295 LYS A CA 1
ATOM 2370 C C . LYS A 1 295 ? -11.184 -6.041 11.621 1.00 80.56 295 LYS A C 1
ATOM 2372 O O . LYS A 1 295 ? -12.331 -6.363 11.919 1.00 80.56 295 LYS A O 1
ATOM 2377 N N . ASN A 1 296 ? -10.612 -6.299 10.451 1.00 77.19 296 ASN A N 1
ATOM 2378 C CA . ASN A 1 296 ? -11.137 -6.848 9.219 1.00 77.19 296 ASN A CA 1
ATOM 2379 C C . ASN A 1 296 ? -10.747 -8.230 8.707 1.00 77.19 296 ASN A C 1
ATOM 2381 O O . ASN A 1 296 ? -9.551 -8.485 8.680 1.00 77.19 296 ASN A O 1
ATOM 2385 N N . LEU A 1 297 ? -11.634 -9.008 8.072 1.00 79.56 297 LEU A N 1
ATOM 2386 C CA . LEU A 1 297 ? -11.170 -10.010 7.095 1.00 79.56 297 LEU A CA 1
ATOM 2387 C C . LEU A 1 297 ? -10.405 -9.384 5.916 1.00 79.56 297 LEU A C 1
ATOM 2389 O O . LEU A 1 297 ? -9.419 -9.950 5.460 1.00 79.56 297 LEU A O 1
ATOM 2393 N N . LEU A 1 298 ? -10.801 -8.199 5.436 1.00 77.56 298 LEU A N 1
ATOM 2394 C CA . LEU A 1 298 ? -10.081 -7.528 4.347 1.00 77.56 298 LEU A CA 1
ATOM 2395 C C . LEU A 1 298 ? -8.683 -7.071 4.792 1.00 77.56 298 LEU A C 1
ATOM 2397 O O . LEU A 1 298 ? -7.710 -7.292 4.076 1.00 77.56 298 LEU A O 1
ATOM 2401 N N . GLU A 1 299 ? -8.580 -6.433 5.957 1.00 82.69 299 GLU A N 1
ATOM 2402 C CA . GLU A 1 299 ? -7.286 -6.053 6.538 1.00 82.69 299 GLU A CA 1
ATOM 2403 C C . GLU A 1 299 ? -6.425 -7.284 6.843 1.00 82.69 299 GLU A C 1
ATOM 2405 O O . GLU A 1 299 ? -5.241 -7.274 6.519 1.00 82.69 299 GLU A O 1
ATOM 2410 N N . MET A 1 300 ? -7.018 -8.363 7.365 1.00 87.44 300 MET A N 1
ATOM 2411 C CA . MET A 1 300 ? -6.305 -9.615 7.617 1.00 87.44 300 MET A CA 1
ATOM 2412 C C . MET A 1 300 ? -5.767 -10.224 6.319 1.00 87.44 300 MET A C 1
ATOM 2414 O O . MET A 1 300 ? -4.579 -10.510 6.234 1.00 87.44 300 MET A O 1
ATOM 2418 N N . ASN A 1 301 ? -6.585 -10.325 5.268 1.00 84.12 301 ASN A N 1
ATOM 2419 C CA . ASN A 1 301 ? -6.144 -10.846 3.972 1.00 84.12 301 ASN A CA 1
ATOM 2420 C C . ASN A 1 301 ? -4.972 -10.040 3.392 1.00 84.12 301 ASN A C 1
ATOM 2422 O O . ASN A 1 301 ? -4.031 -10.631 2.867 1.00 84.12 301 ASN A O 1
ATOM 2426 N N . LYS A 1 302 ? -4.991 -8.704 3.518 1.00 84.56 302 LYS A N 1
ATOM 2427 C CA . LYS A 1 302 ? -3.874 -7.842 3.087 1.00 84.56 302 LYS A CA 1
ATOM 2428 C C . LYS A 1 302 ? -2.600 -8.121 3.885 1.00 84.56 302 LYS A C 1
ATOM 2430 O O . LYS A 1 302 ? -1.516 -8.186 3.309 1.00 84.56 302 LYS A O 1
ATOM 2435 N N . THR A 1 303 ? -2.728 -8.279 5.199 1.00 88.81 303 THR A N 1
ATOM 2436 C CA . THR A 1 303 ? -1.616 -8.622 6.094 1.00 88.81 303 THR A CA 1
ATOM 2437 C C . THR A 1 303 ? -1.023 -9.986 5.742 1.00 88.81 303 THR A C 1
ATOM 2439 O O . THR A 1 303 ? 0.194 -10.110 5.592 1.00 88.81 303 THR A O 1
ATOM 2442 N N . GLU A 1 304 ? -1.869 -10.998 5.554 1.00 89.19 304 GLU A N 1
ATOM 2443 C CA . GLU A 1 304 ? -1.460 -12.348 5.164 1.00 89.19 304 GLU A CA 1
ATOM 2444 C C . GLU A 1 304 ? -0.779 -12.371 3.795 1.00 89.19 304 GLU A C 1
ATOM 2446 O O . GLU A 1 304 ? 0.266 -12.996 3.646 1.00 89.19 304 GLU A O 1
ATOM 2451 N N . GLU A 1 305 ? -1.334 -11.677 2.800 1.00 86.94 305 GLU A N 1
ATOM 2452 C CA . GLU A 1 305 ? -0.751 -11.580 1.459 1.00 86.94 305 GLU A CA 1
ATOM 2453 C C . GLU A 1 305 ? 0.623 -10.905 1.499 1.00 86.94 305 GLU A C 1
ATOM 2455 O O . GLU A 1 305 ? 1.580 -11.399 0.901 1.00 86.94 305 GLU A O 1
ATOM 2460 N N . LYS A 1 306 ? 0.750 -9.811 2.258 1.00 88.25 306 LYS A N 1
ATOM 2461 C CA . LYS A 1 306 ? 2.020 -9.102 2.441 1.00 88.25 306 LYS A CA 1
ATOM 2462 C C . LYS A 1 306 ? 3.091 -10.014 3.048 1.00 88.25 306 LYS A C 1
ATOM 2464 O O . LYS A 1 306 ? 4.221 -10.021 2.559 1.00 88.25 306 LYS A O 1
ATOM 2469 N N . LEU A 1 307 ? 2.746 -10.784 4.082 1.00 92.31 307 LEU A N 1
ATOM 2470 C CA . LEU A 1 307 ? 3.678 -11.706 4.735 1.00 92.31 307 LEU A CA 1
ATOM 2471 C C . LEU A 1 307 ? 4.010 -12.920 3.853 1.00 92.31 307 LEU A C 1
ATOM 2473 O O . LEU A 1 307 ? 5.183 -13.263 3.715 1.00 92.31 307 LEU A O 1
ATOM 2477 N N . GLN A 1 308 ? 3.009 -13.526 3.207 1.00 90.56 308 GLN A N 1
ATOM 2478 C CA . GLN A 1 308 ? 3.206 -14.629 2.259 1.00 90.56 308 GLN A CA 1
ATOM 2479 C C . GLN A 1 308 ? 4.139 -14.214 1.122 1.00 90.56 308 GLN A C 1
ATOM 2481 O O . GLN A 1 308 ? 5.076 -14.934 0.794 1.00 90.56 308 GLN A O 1
ATOM 2486 N N . LYS A 1 309 ? 3.951 -13.014 0.568 1.00 86.00 309 LYS A N 1
ATOM 2487 C CA . LYS A 1 309 ? 4.818 -12.497 -0.489 1.00 86.00 309 LYS A CA 1
ATOM 2488 C C . LYS A 1 309 ? 6.271 -12.360 -0.029 1.00 86.00 309 LYS A C 1
ATOM 2490 O O . LYS A 1 309 ? 7.175 -12.689 -0.790 1.00 86.00 309 LYS A O 1
ATOM 2495 N N . ALA A 1 310 ? 6.507 -11.887 1.196 1.00 87.19 310 ALA A N 1
ATOM 2496 C CA . ALA A 1 310 ? 7.860 -11.793 1.746 1.00 87.19 310 ALA A CA 1
ATOM 2497 C C . ALA A 1 310 ? 8.501 -13.181 1.937 1.00 87.19 310 ALA A C 1
ATOM 2499 O O . ALA A 1 310 ? 9.687 -13.348 1.657 1.00 87.19 310 ALA A O 1
ATOM 2500 N N . LEU A 1 311 ? 7.717 -14.183 2.349 1.00 91.50 311 LEU A N 1
ATOM 2501 C CA . LEU A 1 311 ? 8.152 -15.583 2.426 1.00 91.50 311 LEU A CA 1
ATOM 2502 C C . LEU A 1 311 ? 8.508 -16.154 1.044 1.00 91.50 311 LEU A C 1
ATOM 2504 O O . LEU A 1 311 ? 9.559 -16.774 0.891 1.00 91.50 311 LEU A O 1
ATOM 2508 N N . ASP A 1 312 ? 7.675 -15.901 0.035 1.00 87.44 312 ASP A N 1
ATOM 2509 C CA . ASP A 1 312 ? 7.873 -16.385 -1.340 1.00 87.44 312 ASP A CA 1
ATOM 2510 C C . ASP A 1 312 ? 9.072 -15.717 -2.039 1.00 87.44 312 ASP A C 1
ATOM 2512 O O . ASP A 1 312 ? 9.611 -16.243 -3.014 1.00 87.44 312 ASP A O 1
ATOM 2516 N N . GLN A 1 313 ? 9.499 -14.550 -1.550 1.00 87.00 313 GLN A N 1
ATOM 2517 C CA . GLN A 1 313 ? 10.647 -13.796 -2.059 1.00 87.00 313 GLN A CA 1
ATOM 2518 C C . GLN A 1 313 ? 11.986 -14.209 -1.442 1.00 87.00 313 GLN A C 1
ATOM 2520 O O . GLN A 1 313 ? 13.024 -13.688 -1.863 1.00 87.00 313 GLN A O 1
ATOM 2525 N N . LEU A 1 314 ? 11.993 -15.125 -0.470 1.00 89.44 314 LEU A N 1
ATOM 2526 C CA . LEU A 1 314 ? 13.230 -15.633 0.109 1.00 89.44 314 LEU A CA 1
ATOM 2527 C C . LEU A 1 314 ? 14.106 -16.293 -0.958 1.00 89.44 314 LEU A C 1
ATOM 2529 O O . LEU A 1 314 ? 13.642 -17.067 -1.792 1.00 89.44 314 LEU A O 1
ATOM 2533 N N . VAL A 1 315 ? 15.403 -16.000 -0.896 1.00 87.94 315 VAL A N 1
ATOM 2534 C CA . VAL A 1 315 ? 16.409 -16.597 -1.776 1.00 87.94 315 VAL A CA 1
ATOM 2535 C C . VAL A 1 315 ? 17.429 -17.307 -0.908 1.00 87.94 315 VAL A C 1
ATOM 2537 O O . VAL A 1 315 ? 18.032 -16.703 -0.021 1.00 87.94 315 VAL A O 1
ATOM 2540 N N . THR A 1 316 ? 17.632 -18.598 -1.146 1.00 89.69 316 THR A N 1
ATOM 2541 C CA . THR A 1 316 ? 18.679 -19.363 -0.460 1.00 89.69 316 THR A CA 1
ATOM 2542 C C . THR A 1 316 ? 20.067 -18.951 -0.954 1.00 89.69 316 THR A C 1
ATOM 2544 O O . THR A 1 316 ? 20.236 -18.519 -2.097 1.00 89.69 316 THR A O 1
ATOM 2547 N N . LYS A 1 317 ? 21.110 -19.139 -0.137 1.00 85.44 317 LYS A N 1
ATOM 2548 C CA . LYS A 1 317 ? 22.505 -18.910 -0.565 1.00 85.44 317 LYS A CA 1
ATOM 2549 C C . LYS A 1 317 ? 22.912 -19.784 -1.754 1.00 85.44 317 LYS A C 1
ATOM 2551 O O . LYS A 1 317 ? 23.802 -19.409 -2.507 1.00 85.44 317 LYS A O 1
ATOM 2556 N N . GLU A 1 318 ? 22.277 -20.940 -1.934 1.00 84.31 318 GLU A N 1
ATOM 2557 C CA . GLU A 1 318 ? 22.542 -21.817 -3.077 1.00 84.31 318 GLU A CA 1
ATOM 2558 C C . GLU A 1 318 ? 21.847 -21.329 -4.353 1.00 84.31 318 GLU A C 1
ATOM 2560 O O . GLU A 1 318 ? 22.461 -21.291 -5.417 1.00 84.31 318 GLU A O 1
ATOM 2565 N N . GLU A 1 319 ? 20.584 -20.903 -4.266 1.00 84.56 319 GLU A N 1
ATOM 2566 C CA . GLU A 1 319 ? 19.897 -20.255 -5.391 1.00 84.56 319 GLU A CA 1
ATOM 2567 C C . GLU A 1 319 ? 20.589 -18.957 -5.786 1.00 84.56 319 GLU A C 1
ATOM 2569 O O . GLU A 1 319 ? 20.676 -18.639 -6.972 1.00 84.56 319 GLU A O 1
ATOM 2574 N N . SER A 1 320 ? 21.121 -18.222 -4.807 1.00 82.44 320 SER A N 1
ATOM 2575 C CA . SER A 1 320 ? 21.790 -16.957 -5.064 1.00 82.44 320 SER A CA 1
ATOM 2576 C C . SER A 1 320 ? 22.985 -17.128 -5.996 1.00 82.44 320 SER A C 1
ATOM 2578 O O . SER A 1 320 ? 23.157 -16.289 -6.868 1.00 82.44 320 SER A O 1
ATOM 2580 N N . LYS A 1 321 ? 23.743 -18.234 -5.926 1.00 82.38 321 LYS A N 1
ATOM 2581 C CA . LYS A 1 321 ? 24.875 -18.542 -6.833 1.00 82.38 321 LYS A CA 1
ATOM 2582 C C . LYS A 1 321 ? 24.501 -18.570 -8.314 1.00 82.38 321 LYS A C 1
ATOM 2584 O O . LYS A 1 321 ? 25.368 -18.367 -9.155 1.00 82.38 321 LYS A O 1
ATOM 2589 N N . ARG A 1 322 ? 23.229 -18.826 -8.618 1.00 84.12 322 ARG A N 1
ATOM 2590 C CA . ARG A 1 322 ? 22.663 -18.829 -9.973 1.00 84.12 322 ARG A CA 1
ATOM 2591 C C . ARG A 1 322 ? 21.918 -17.536 -10.303 1.00 84.12 322 ARG A C 1
ATOM 2593 O O . ARG A 1 322 ? 21.408 -17.396 -11.406 1.00 84.12 322 ARG A O 1
ATOM 2600 N N . ARG A 1 323 ? 21.842 -16.599 -9.356 1.00 84.88 323 ARG A N 1
ATOM 2601 C CA . ARG A 1 323 ? 21.212 -15.286 -9.491 1.00 84.88 323 ARG A CA 1
ATOM 2602 C C . ARG A 1 323 ? 22.273 -14.193 -9.572 1.00 84.88 323 ARG A C 1
ATOM 2604 O O . ARG A 1 323 ? 23.242 -14.145 -8.807 1.00 84.88 323 ARG A O 1
ATOM 2611 N N . PHE A 1 324 ? 22.062 -13.286 -10.506 1.00 81.38 324 PHE A N 1
ATOM 2612 C CA . PHE A 1 324 ? 23.016 -12.273 -10.909 1.00 81.38 324 PHE A CA 1
ATOM 2613 C C . PHE A 1 324 ? 22.295 -10.953 -11.122 1.00 81.38 324 PHE A C 1
ATOM 2615 O O . PHE A 1 324 ? 21.268 -10.915 -11.786 1.00 81.38 324 PHE A O 1
ATOM 2622 N N . THR A 1 325 ? 22.852 -9.864 -10.608 1.00 84.12 325 THR A N 1
ATOM 2623 C CA . THR A 1 325 ? 22.431 -8.525 -11.019 1.00 84.12 325 THR A CA 1
ATOM 2624 C C . THR A 1 325 ? 23.366 -8.070 -12.122 1.00 84.12 325 THR A C 1
ATOM 2626 O O . THR A 1 325 ? 24.564 -7.927 -11.881 1.00 84.12 325 THR A O 1
ATOM 2629 N N . ILE A 1 326 ? 22.825 -7.865 -13.317 1.00 86.56 326 ILE A N 1
ATOM 2630 C CA . ILE A 1 326 ? 23.548 -7.310 -14.462 1.00 86.56 326 ILE A CA 1
ATOM 2631 C C . ILE A 1 326 ? 22.936 -5.965 -14.833 1.00 86.56 326 ILE A C 1
ATOM 2633 O O . ILE A 1 326 ? 21.742 -5.741 -14.646 1.00 86.56 326 ILE A O 1
ATOM 2637 N N . ASN A 1 327 ? 23.743 -5.062 -15.367 1.00 89.44 327 ASN A N 1
ATOM 2638 C CA . ASN A 1 327 ? 23.238 -3.814 -15.910 1.00 89.44 327 ASN A CA 1
ATOM 2639 C C . ASN A 1 327 ? 22.703 -4.035 -17.323 1.00 89.44 327 ASN A C 1
ATOM 2641 O O . ASN A 1 327 ? 23.238 -4.837 -18.092 1.00 89.44 327 ASN A O 1
ATOM 2645 N N . GLY A 1 328 ? 21.690 -3.267 -17.691 1.00 91.69 328 GLY A N 1
ATOM 2646 C CA . GLY A 1 328 ? 21.256 -3.157 -19.070 1.00 91.69 328 GLY A CA 1
ATOM 2647 C C . GLY A 1 328 ? 20.671 -1.795 -19.381 1.00 91.69 328 GLY A C 1
ATOM 2648 O O . GLY A 1 328 ? 20.386 -0.983 -18.499 1.00 91.69 328 GLY A O 1
ATOM 2649 N N . GLU A 1 329 ? 20.507 -1.557 -20.670 1.00 94.56 329 GLU A N 1
ATOM 2650 C CA . GLU A 1 329 ? 19.876 -0.362 -21.212 1.00 94.56 329 GLU A CA 1
ATOM 2651 C C . GLU A 1 329 ? 18.979 -0.739 -22.388 1.00 94.56 329 GLU A C 1
ATOM 2653 O O . GLU A 1 329 ? 19.191 -1.751 -23.061 1.00 94.56 329 GLU A O 1
ATOM 2658 N N . ILE A 1 330 ? 17.965 0.084 -22.631 1.00 94.44 330 ILE A N 1
ATOM 2659 C CA . ILE A 1 330 ? 17.073 -0.066 -23.774 1.00 94.44 330 ILE A CA 1
ATOM 2660 C C . ILE A 1 330 ? 17.487 0.939 -24.843 1.00 94.44 330 ILE A C 1
ATOM 2662 O O . ILE A 1 330 ? 17.454 2.153 -24.633 1.00 94.44 330 ILE A O 1
ATOM 2666 N N . LEU A 1 331 ? 17.834 0.425 -26.014 1.00 94.19 331 LEU A N 1
ATOM 2667 C CA . LEU A 1 331 ? 18.262 1.190 -27.177 1.00 94.19 331 LEU A CA 1
ATOM 2668 C C . LEU A 1 331 ? 17.152 1.255 -28.222 1.00 94.19 331 LEU A C 1
ATOM 2670 O O . LEU A 1 331 ? 16.265 0.395 -28.273 1.00 94.19 331 LEU A O 1
ATOM 2674 N N . GLN A 1 332 ? 17.194 2.293 -29.050 1.00 88.75 332 GLN A N 1
ATOM 2675 C CA . GLN A 1 332 ? 16.248 2.455 -30.142 1.00 88.75 332 GLN A CA 1
ATOM 2676 C C . GLN A 1 332 ? 16.478 1.388 -31.218 1.00 88.75 332 GLN A C 1
ATOM 2678 O O . GLN A 1 332 ? 17.600 1.158 -31.673 1.00 88.75 332 GLN A O 1
ATOM 2683 N N . TYR A 1 333 ? 15.394 0.746 -31.650 1.00 86.69 333 TYR A N 1
ATOM 2684 C CA . TYR A 1 333 ? 15.442 -0.203 -32.755 1.00 86.69 333 TYR A CA 1
ATOM 2685 C C . TYR A 1 333 ? 15.827 0.509 -34.065 1.00 86.69 333 TYR A C 1
ATOM 2687 O O . TYR A 1 333 ? 15.294 1.573 -34.378 1.00 86.69 333 TYR A O 1
ATOM 2695 N N . GLY A 1 334 ? 16.785 -0.043 -34.817 1.00 84.31 334 GLY A N 1
ATOM 2696 C CA . GLY A 1 334 ? 17.302 0.546 -36.064 1.00 84.31 334 GLY A CA 1
ATOM 2697 C C . GLY A 1 334 ? 18.362 1.651 -35.896 1.00 84.31 334 GLY A C 1
ATOM 2698 O O . GLY A 1 334 ? 19.113 1.901 -36.836 1.00 84.31 334 GLY A O 1
ATOM 2699 N N . ASN A 1 335 ? 18.491 2.262 -34.711 1.00 87.00 335 ASN A N 1
ATOM 2700 C CA . ASN A 1 335 ? 19.583 3.182 -34.362 1.00 87.00 335 ASN A CA 1
ATOM 2701 C C . ASN A 1 335 ? 20.061 2.935 -32.923 1.00 87.00 335 ASN A C 1
ATOM 2703 O O . ASN A 1 335 ? 19.789 3.700 -32.001 1.00 87.00 335 ASN A O 1
ATOM 2707 N N . GLU A 1 336 ? 20.831 1.866 -32.734 1.00 86.44 336 GLU A N 1
ATOM 2708 C CA . GLU A 1 336 ? 21.301 1.432 -31.411 1.00 86.44 336 GLU A CA 1
ATOM 2709 C C . GLU A 1 336 ? 22.359 2.358 -30.770 1.00 86.44 336 GLU A C 1
ATOM 2711 O O . GLU A 1 336 ? 22.940 2.024 -29.739 1.00 86.44 336 GLU A O 1
ATOM 2716 N N . LYS A 1 337 ? 22.649 3.523 -31.364 1.00 87.06 337 LYS A N 1
ATOM 2717 C CA . LYS A 1 337 ? 23.471 4.565 -30.726 1.00 87.06 337 LYS A CA 1
ATOM 2718 C C . LYS A 1 337 ? 22.656 5.453 -29.784 1.00 87.06 337 LYS A C 1
ATOM 2720 O O . LYS A 1 337 ? 23.245 6.152 -28.963 1.00 87.06 337 LYS A O 1
ATOM 2725 N N . GLU A 1 338 ? 21.330 5.423 -29.894 1.00 90.19 338 GLU A N 1
ATOM 2726 C CA . GLU A 1 338 ? 20.411 6.246 -29.111 1.00 90.19 338 GLU A CA 1
ATOM 2727 C C . GLU A 1 338 ? 19.598 5.400 -28.125 1.00 90.19 338 GLU A C 1
ATOM 2729 O O . GLU A 1 338 ? 19.232 4.250 -28.390 1.00 90.19 338 GLU A O 1
ATOM 2734 N N . LYS A 1 339 ? 19.318 5.976 -26.951 1.00 90.31 339 LYS A N 1
ATOM 2735 C CA . LYS A 1 339 ? 18.494 5.338 -25.919 1.00 90.31 339 LYS A CA 1
ATOM 2736 C C . LYS A 1 339 ? 17.025 5.421 -26.308 1.00 90.31 339 LYS A C 1
ATOM 2738 O O . LYS A 1 339 ? 16.543 6.472 -26.718 1.00 90.31 339 LYS A O 1
ATOM 2743 N N . SER A 1 340 ? 16.300 4.324 -26.116 1.00 88.00 340 SER A N 1
ATOM 2744 C CA . SER A 1 340 ? 14.846 4.320 -26.273 1.00 88.00 340 SER A CA 1
ATOM 2745 C C . SER A 1 340 ? 14.187 5.184 -25.196 1.00 88.00 340 SER A C 1
ATOM 2747 O O . SER A 1 340 ? 14.682 5.273 -24.070 1.00 88.00 340 SER A O 1
ATOM 2749 N N . MET A 1 341 ? 13.013 5.742 -25.495 1.00 82.44 341 MET A N 1
ATOM 2750 C CA . MET A 1 341 ? 12.193 6.460 -24.512 1.00 82.44 341 MET A CA 1
ATOM 2751 C C . MET A 1 341 ? 11.880 5.602 -23.281 1.00 82.44 341 MET A C 1
ATOM 2753 O O . MET A 1 341 ? 11.843 6.125 -22.172 1.00 82.44 341 MET A O 1
ATOM 2757 N N . ALA A 1 342 ? 11.709 4.286 -23.449 1.00 86.12 342 ALA A N 1
ATOM 2758 C CA . ALA A 1 342 ? 11.455 3.366 -22.339 1.00 86.12 342 ALA A CA 1
ATOM 2759 C C . ALA A 1 342 ? 12.632 3.273 -21.350 1.00 86.12 342 ALA A C 1
ATOM 2761 O O . ALA A 1 342 ? 12.432 2.938 -20.182 1.00 86.12 342 ALA A O 1
ATOM 2762 N N . ASN A 1 343 ? 13.856 3.602 -21.782 1.00 89.56 343 ASN A N 1
ATOM 2763 C CA . ASN A 1 343 ? 15.051 3.487 -20.951 1.00 89.56 343 ASN A CA 1
ATOM 2764 C C . ASN A 1 343 ? 14.997 4.386 -19.711 1.00 89.56 343 ASN A C 1
ATOM 2766 O O . ASN A 1 343 ? 15.505 4.002 -18.666 1.00 89.56 343 ASN A O 1
ATOM 2770 N N . GLN A 1 344 ? 14.391 5.573 -19.809 1.00 87.50 344 GLN A N 1
ATOM 2771 C CA . GLN A 1 344 ? 14.289 6.498 -18.671 1.00 87.50 344 GLN A CA 1
ATOM 2772 C C . GLN A 1 344 ? 13.374 5.969 -17.551 1.00 87.50 344 GLN A C 1
ATOM 2774 O O . GLN A 1 344 ? 13.452 6.432 -16.417 1.00 87.50 344 GLN A O 1
ATOM 2779 N N . PHE A 1 345 ? 12.514 5.002 -17.877 1.00 89.31 345 PHE A N 1
ATOM 2780 C CA . PHE A 1 345 ? 11.553 4.394 -16.960 1.00 89.31 345 PHE A CA 1
ATOM 2781 C C . PHE A 1 345 ? 11.995 3.007 -16.478 1.00 89.31 345 PHE A C 1
ATOM 2783 O O . PHE A 1 345 ? 11.462 2.505 -15.488 1.00 89.31 345 PHE A O 1
ATOM 2790 N N . MET A 1 346 ? 12.964 2.381 -17.151 1.00 91.50 346 MET A N 1
ATOM 2791 C CA . MET A 1 346 ? 13.518 1.088 -16.758 1.00 91.50 346 MET A CA 1
ATOM 2792 C C . MET A 1 346 ? 14.507 1.247 -15.596 1.00 91.50 346 MET A C 1
ATOM 2794 O O . MET A 1 346 ? 15.342 2.150 -15.586 1.00 91.50 346 MET A O 1
ATOM 2798 N N . ASN A 1 347 ? 14.469 0.321 -14.639 1.00 89.50 347 ASN A N 1
ATOM 2799 C CA . ASN A 1 347 ? 15.575 0.129 -13.711 1.00 89.50 347 ASN A CA 1
ATOM 2800 C C . ASN A 1 347 ? 16.763 -0.505 -14.465 1.00 89.50 347 ASN A C 1
ATOM 2802 O O . ASN A 1 347 ? 16.608 -1.615 -14.975 1.00 89.50 347 ASN A O 1
ATOM 2806 N N . PRO A 1 348 ? 17.939 0.148 -14.529 1.00 88.69 348 PRO A N 1
ATOM 2807 C CA . PRO A 1 348 ? 19.098 -0.397 -15.232 1.00 88.69 348 PRO A CA 1
ATOM 2808 C C . PRO A 1 348 ? 19.627 -1.700 -14.620 1.00 88.69 348 PRO A C 1
ATOM 2810 O O . PRO A 1 348 ? 20.313 -2.444 -15.313 1.00 88.69 348 PRO A O 1
ATOM 2813 N N . SER A 1 349 ? 19.328 -1.992 -13.350 1.00 87.25 349 SER A N 1
ATOM 2814 C CA . SER A 1 349 ? 19.694 -3.255 -12.707 1.00 87.25 349 SER A CA 1
ATOM 2815 C C . SER A 1 349 ? 18.672 -4.351 -13.020 1.00 87.25 349 SER A C 1
ATOM 2817 O O . SER A 1 349 ? 17.510 -4.268 -12.619 1.00 87.25 349 SER A O 1
ATOM 2819 N N . ILE A 1 350 ? 19.132 -5.392 -13.708 1.00 89.62 350 ILE A N 1
ATOM 2820 C CA . ILE A 1 350 ? 18.352 -6.526 -14.211 1.00 89.62 350 ILE A CA 1
ATOM 2821 C C . ILE A 1 350 ? 18.735 -7.772 -13.417 1.00 89.62 350 ILE A C 1
ATOM 2823 O O . ILE A 1 350 ? 19.922 -8.068 -13.262 1.00 89.62 350 ILE A O 1
ATOM 2827 N N . LEU A 1 351 ? 17.743 -8.531 -12.951 1.00 88.94 351 LEU A N 1
ATOM 2828 C CA . LEU A 1 351 ? 17.994 -9.840 -12.349 1.00 88.94 351 LEU A CA 1
ATOM 2829 C C . LEU A 1 351 ? 18.108 -10.895 -13.455 1.00 88.94 351 LEU A C 1
ATOM 2831 O O . LEU A 1 351 ? 17.151 -11.123 -14.185 1.00 88.94 351 LEU A O 1
ATOM 2835 N N . LEU A 1 352 ? 19.257 -11.552 -13.551 1.00 89.06 352 LEU A N 1
ATOM 2836 C CA . LEU A 1 352 ? 19.513 -12.743 -14.357 1.00 89.06 352 LEU A CA 1
ATOM 2837 C C . LEU A 1 352 ? 19.519 -13.977 -13.440 1.00 89.06 352 LEU A C 1
ATOM 2839 O O . LEU A 1 352 ? 20.241 -14.003 -12.447 1.00 89.06 352 LEU A O 1
ATOM 2843 N N . ILE A 1 353 ? 18.750 -15.010 -13.778 1.00 88.50 353 ILE A N 1
ATOM 2844 C CA . ILE A 1 353 ? 18.762 -16.321 -13.117 1.00 88.50 353 ILE A CA 1
ATOM 2845 C C . ILE A 1 353 ? 19.165 -17.381 -14.139 1.00 88.50 353 ILE A C 1
ATOM 2847 O O . ILE A 1 353 ? 18.490 -17.561 -15.152 1.00 88.50 353 ILE A O 1
ATOM 2851 N N . GLU A 1 354 ? 20.258 -18.087 -13.877 1.00 87.44 354 GLU A N 1
ATOM 2852 C CA . GLU A 1 354 ? 20.778 -19.138 -14.747 1.00 87.44 354 GLU A CA 1
ATOM 2853 C C . GLU A 1 354 ? 20.299 -20.508 -14.277 1.00 87.44 354 GLU A C 1
ATOM 2855 O O . GLU A 1 354 ? 20.737 -21.044 -13.257 1.00 87.44 354 GLU A O 1
ATOM 2860 N N . GLU A 1 355 ? 19.404 -21.103 -15.054 1.00 86.56 355 GLU A N 1
ATOM 2861 C CA . GLU A 1 355 ? 18.935 -22.465 -14.849 1.00 86.56 355 GLU A CA 1
ATOM 2862 C C . GLU A 1 355 ? 19.709 -23.447 -15.739 1.00 86.56 355 GLU A C 1
ATOM 2864 O O . GLU A 1 355 ? 20.537 -23.077 -16.581 1.00 86.56 355 GLU A O 1
ATOM 2869 N N . ALA A 1 356 ? 19.450 -24.744 -15.559 1.00 83.81 356 ALA A N 1
ATOM 2870 C CA . ALA A 1 356 ? 20.137 -25.790 -16.316 1.00 83.81 356 ALA A CA 1
ATOM 2871 C C . ALA A 1 356 ? 20.018 -25.594 -17.842 1.00 83.81 356 ALA A C 1
ATOM 2873 O O . ALA A 1 356 ? 21.011 -25.747 -18.551 1.00 83.81 356 ALA A O 1
ATOM 2874 N N . ASN A 1 357 ? 18.832 -25.199 -18.324 1.00 85.31 357 ASN A N 1
ATOM 2875 C CA . ASN A 1 357 ? 18.501 -25.130 -19.755 1.00 85.31 357 ASN A CA 1
ATOM 2876 C C . ASN A 1 357 ? 18.050 -23.736 -20.235 1.00 85.31 357 ASN A C 1
ATOM 2878 O O . ASN A 1 357 ? 17.728 -23.573 -21.412 1.00 85.31 357 ASN A O 1
ATOM 2882 N N . SER A 1 358 ? 17.982 -22.739 -19.351 1.00 89.62 358 SER A N 1
ATOM 2883 C CA . SER A 1 358 ? 17.438 -21.415 -19.677 1.00 89.62 358 SER A CA 1
ATOM 2884 C C . SER A 1 358 ? 18.041 -20.311 -18.822 1.00 89.62 358 SER A C 1
ATOM 2886 O O . SER A 1 358 ? 18.393 -20.553 -17.670 1.00 89.62 358 SER A O 1
ATOM 2888 N N . ASN A 1 359 ? 18.046 -19.093 -19.355 1.00 90.44 359 ASN A N 1
ATOM 2889 C CA . ASN A 1 359 ? 18.325 -17.871 -18.613 1.00 90.44 359 ASN A CA 1
ATOM 2890 C C . ASN A 1 359 ? 17.021 -17.097 -18.412 1.00 90.44 359 ASN A C 1
ATOM 2892 O O . ASN A 1 359 ? 16.258 -16.889 -19.357 1.00 90.44 359 ASN A O 1
ATOM 2896 N N . ILE A 1 360 ? 16.752 -16.683 -17.180 1.00 91.50 360 ILE A N 1
ATOM 2897 C CA . ILE A 1 360 ? 15.576 -15.895 -16.817 1.00 91.50 360 ILE A CA 1
ATOM 2898 C C . ILE A 1 360 ? 16.028 -14.465 -16.546 1.00 91.50 360 ILE A C 1
ATOM 2900 O O . ILE A 1 360 ? 16.937 -14.262 -15.749 1.00 91.50 360 ILE A O 1
ATOM 2904 N N . TYR A 1 361 ? 15.383 -13.483 -17.167 1.00 91.94 361 TYR A N 1
ATOM 2905 C CA . TYR A 1 361 ? 15.658 -12.063 -16.947 1.00 91.94 361 TYR A CA 1
ATOM 2906 C C . TYR A 1 361 ? 14.438 -11.386 -16.337 1.00 91.94 361 TYR A C 1
ATOM 2908 O O . TYR A 1 361 ? 13.341 -11.524 -16.877 1.00 91.94 361 TYR A O 1
ATOM 2916 N N . GLU A 1 362 ? 14.611 -10.632 -15.254 1.00 93.44 362 GLU A N 1
ATOM 2917 C CA . GLU A 1 362 ? 13.556 -9.794 -14.683 1.00 93.44 362 GLU A CA 1
ATOM 2918 C C . GLU A 1 362 ? 13.883 -8.309 -14.842 1.00 93.44 362 GLU A C 1
ATOM 2920 O O . GLU A 1 362 ? 14.897 -7.813 -14.345 1.00 93.44 362 GLU A O 1
ATOM 2925 N N . LEU A 1 363 ? 12.994 -7.601 -15.538 1.00 93.38 363 LEU A N 1
ATOM 2926 C CA . LEU A 1 363 ? 13.108 -6.187 -15.883 1.00 93.38 363 LEU A CA 1
ATOM 2927 C C . LEU A 1 363 ? 12.038 -5.403 -15.144 1.00 93.38 363 LEU A C 1
ATOM 2929 O O . LEU A 1 363 ? 10.869 -5.775 -15.197 1.00 93.38 363 LEU A O 1
ATOM 2933 N N . SER A 1 364 ? 12.417 -4.308 -14.492 1.00 91.56 364 SER A N 1
ATOM 2934 C CA . SER A 1 364 ? 11.474 -3.468 -13.750 1.00 91.56 364 SER A CA 1
ATOM 2935 C C . SER A 1 364 ? 11.310 -2.101 -14.402 1.00 91.56 364 SER A C 1
ATOM 2937 O O . SER A 1 364 ? 12.303 -1.465 -14.747 1.00 91.56 364 SER A O 1
ATOM 2939 N N . PHE A 1 365 ? 10.071 -1.632 -14.516 1.00 90.62 365 PHE A N 1
ATOM 2940 C CA . PHE A 1 365 ? 9.705 -0.337 -15.087 1.00 90.62 365 PHE A CA 1
ATOM 2941 C C . PHE A 1 365 ? 8.893 0.466 -14.085 1.00 90.62 365 PHE A C 1
ATOM 2943 O O . PHE A 1 365 ? 7.949 -0.064 -13.504 1.00 90.62 365 PHE A O 1
ATOM 2950 N N . LYS A 1 366 ? 9.239 1.737 -13.902 1.00 90.31 366 LYS A N 1
ATOM 2951 C CA . LYS A 1 366 ? 8.464 2.687 -13.104 1.00 90.31 366 LYS A CA 1
ATOM 2952 C C . LYS A 1 366 ? 7.488 3.447 -13.992 1.00 90.31 366 LYS A C 1
ATOM 2954 O O . LYS A 1 366 ? 7.833 3.818 -15.112 1.00 90.31 366 LYS A O 1
ATOM 2959 N N . LYS A 1 367 ? 6.299 3.734 -13.472 1.00 84.75 367 LYS A N 1
ATOM 2960 C CA . LYS A 1 367 ? 5.393 4.724 -14.054 1.00 84.75 367 LYS A CA 1
ATOM 2961 C C . LYS A 1 367 ? 6.093 6.076 -14.118 1.00 84.75 367 LYS A C 1
ATOM 2963 O O . LYS A 1 367 ? 6.806 6.462 -13.189 1.00 84.75 367 LYS A O 1
ATOM 2968 N N . GLY A 1 368 ? 5.878 6.809 -15.199 1.00 78.06 368 GLY A N 1
ATOM 2969 C CA . GLY A 1 368 ? 6.487 8.118 -15.372 1.00 78.06 368 GLY A CA 1
ATOM 2970 C C . GLY A 1 368 ? 5.660 9.032 -16.256 1.00 78.06 368 GLY A C 1
ATOM 2971 O O . GLY A 1 368 ? 4.672 8.617 -16.856 1.00 78.06 368 GLY A O 1
ATOM 2972 N N . SER A 1 369 ? 6.053 10.305 -16.298 1.00 75.38 369 SER A N 1
ATOM 2973 C CA . SER A 1 369 ? 5.421 11.305 -17.158 1.00 75.38 369 SER A CA 1
ATOM 2974 C C . SER A 1 369 ? 6.441 11.941 -18.088 1.00 75.38 369 SER A C 1
ATOM 2976 O O . SER A 1 369 ? 7.543 12.280 -17.658 1.00 75.38 369 SER A O 1
ATOM 2978 N N . TYR A 1 370 ? 6.063 12.129 -19.347 1.00 70.94 370 TYR A N 1
ATOM 2979 C CA . TYR A 1 370 ? 6.878 12.780 -20.365 1.00 70.94 370 TYR A CA 1
ATOM 2980 C C . TYR A 1 370 ? 5.996 13.692 -21.222 1.00 70.94 370 TYR A C 1
ATOM 2982 O O . TYR A 1 370 ? 4.975 13.253 -21.741 1.00 70.94 370 TYR A O 1
ATOM 2990 N N . LEU A 1 371 ? 6.361 14.977 -21.320 1.00 68.56 371 LEU A N 1
ATOM 2991 C CA . LEU A 1 371 ? 5.645 16.000 -22.108 1.00 68.56 371 LEU A CA 1
ATOM 2992 C C . LEU A 1 371 ? 4.117 16.051 -21.872 1.00 68.56 371 LEU A C 1
ATOM 2994 O O . LEU A 1 371 ? 3.329 16.261 -22.793 1.00 68.56 371 LEU A O 1
ATOM 2998 N N . GLY A 1 372 ? 3.702 15.880 -20.612 1.00 64.31 372 GLY A N 1
ATOM 2999 C CA . GLY A 1 372 ? 2.293 15.932 -20.202 1.00 64.31 372 GLY A CA 1
ATOM 3000 C C . GLY A 1 372 ? 1.531 14.610 -20.333 1.00 64.31 372 GLY A C 1
ATOM 3001 O O . GLY A 1 372 ? 0.354 14.577 -19.988 1.00 64.31 372 GLY A O 1
ATOM 3002 N N . ILE A 1 373 ? 2.190 13.532 -20.772 1.00 67.44 373 ILE A N 1
ATOM 3003 C CA . ILE A 1 373 ? 1.614 12.186 -20.872 1.00 67.44 373 ILE A CA 1
ATOM 3004 C C . ILE A 1 373 ? 2.172 11.339 -19.741 1.00 67.44 373 ILE A C 1
ATOM 3006 O O . ILE A 1 373 ? 3.387 11.155 -19.644 1.00 67.44 373 ILE A O 1
ATOM 3010 N N . THR A 1 374 ? 1.294 10.810 -18.897 1.00 73.56 374 THR A N 1
ATOM 3011 C CA . THR A 1 374 ? 1.668 9.801 -17.904 1.00 73.56 374 THR A CA 1
ATOM 3012 C C . THR A 1 374 ? 1.457 8.421 -18.508 1.00 73.56 374 THR A C 1
ATOM 3014 O O . THR A 1 374 ? 0.350 8.101 -18.930 1.00 73.56 374 THR A O 1
ATOM 3017 N N . ALA A 1 375 ? 2.504 7.601 -18.535 1.00 72.06 375 ALA A N 1
ATOM 3018 C CA . ALA A 1 375 ? 2.448 6.255 -19.088 1.00 72.06 375 ALA A CA 1
ATOM 3019 C C . ALA A 1 375 ? 3.156 5.249 -18.175 1.00 72.06 375 ALA A C 1
ATOM 3021 O O . ALA A 1 375 ? 4.073 5.575 -17.414 1.00 72.06 375 ALA A O 1
ATOM 3022 N N . GLU A 1 376 ? 2.723 4.000 -18.279 1.00 84.19 376 GLU A N 1
ATOM 3023 C CA . GLU A 1 376 ? 3.356 2.846 -17.658 1.00 84.19 376 GLU A CA 1
ATOM 3024 C C . GLU A 1 376 ? 3.480 1.718 -18.683 1.00 84.19 376 GLU A C 1
ATOM 3026 O O . GLU A 1 376 ? 2.676 1.603 -19.611 1.00 84.19 376 GLU A O 1
ATOM 3031 N N . VAL A 1 377 ? 4.527 0.904 -18.543 1.00 86.88 377 VAL A N 1
ATOM 3032 C CA . VAL A 1 377 ? 4.694 -0.297 -19.365 1.00 86.88 377 VAL A CA 1
ATOM 3033 C C . VAL A 1 377 ? 3.732 -1.356 -18.839 1.00 86.88 377 VAL A C 1
ATOM 3035 O O . VAL A 1 377 ? 3.911 -1.879 -17.741 1.00 86.88 377 VAL A O 1
ATOM 3038 N N . GLU A 1 378 ? 2.713 -1.660 -19.632 1.00 85.00 378 GLU A N 1
ATOM 3039 C CA . GLU A 1 378 ? 1.642 -2.616 -19.330 1.00 85.00 378 GLU A CA 1
ATOM 3040 C C . GLU A 1 378 ? 1.998 -4.045 -19.733 1.00 85.00 378 GLU A C 1
ATOM 3042 O O . GLU A 1 378 ? 1.520 -5.017 -19.151 1.00 85.00 378 GLU A O 1
ATOM 3047 N N . GLY A 1 379 ? 2.876 -4.191 -20.721 1.00 90.12 379 GLY A N 1
ATOM 3048 C CA . GLY A 1 379 ? 3.331 -5.490 -21.180 1.00 90.12 379 GLY A CA 1
ATOM 3049 C C . GLY A 1 379 ? 4.692 -5.416 -21.841 1.00 90.12 379 GLY A C 1
ATOM 3050 O O . GLY A 1 379 ? 5.157 -4.359 -22.269 1.00 90.12 379 GLY A O 1
ATOM 3051 N N . LEU A 1 380 ? 5.324 -6.573 -21.960 1.00 93.31 380 LEU A N 1
ATOM 3052 C CA . LEU A 1 380 ? 6.611 -6.701 -22.613 1.00 93.31 380 LEU A CA 1
ATOM 3053 C C . LEU A 1 380 ? 6.613 -7.974 -23.450 1.00 93.31 380 LEU A C 1
ATOM 3055 O O . LEU A 1 380 ? 6.255 -9.038 -22.953 1.00 93.31 380 LEU A O 1
ATOM 3059 N N . LYS A 1 381 ? 7.026 -7.869 -24.710 1.00 94.19 381 LYS A N 1
ATOM 3060 C CA . LYS A 1 381 ? 7.342 -9.018 -25.560 1.00 94.19 381 LYS A CA 1
ATOM 3061 C C . LYS A 1 381 ? 8.838 -9.113 -25.771 1.00 94.19 381 LYS A C 1
ATOM 3063 O O . LYS A 1 381 ? 9.526 -8.095 -25.779 1.00 94.19 381 LYS A O 1
ATOM 3068 N N . TYR A 1 382 ? 9.326 -10.320 -25.996 1.00 92.81 382 TYR A N 1
ATOM 3069 C CA . TYR A 1 382 ? 10.724 -10.567 -26.313 1.00 92.81 382 TYR A CA 1
ATOM 3070 C C . TYR A 1 382 ? 10.857 -11.631 -27.398 1.00 92.81 382 TYR A C 1
ATOM 3072 O O . TYR A 1 382 ? 10.044 -12.553 -27.487 1.00 92.81 382 TYR A O 1
ATOM 3080 N N . ASN A 1 383 ? 11.861 -11.475 -28.254 1.00 88.69 383 ASN A N 1
ATOM 3081 C CA . ASN A 1 383 ? 12.161 -12.431 -29.310 1.00 88.69 383 ASN A CA 1
ATOM 3082 C C . ASN A 1 383 ? 13.052 -13.540 -28.747 1.00 88.69 383 ASN A C 1
ATOM 3084 O O . ASN A 1 383 ? 14.179 -13.273 -28.329 1.00 88.69 383 ASN A O 1
ATOM 3088 N N . ARG A 1 384 ? 12.529 -14.767 -28.708 1.00 73.38 384 ARG A N 1
ATOM 3089 C CA . ARG A 1 384 ? 13.200 -15.909 -28.081 1.00 73.38 384 ARG A CA 1
ATOM 3090 C C . ARG A 1 384 ? 14.247 -16.545 -28.997 1.00 73.38 384 ARG A C 1
ATOM 3092 O O . ARG A 1 384 ? 15.354 -16.798 -28.541 1.00 73.38 384 ARG A O 1
ATOM 3099 N N . GLU A 1 385 ? 13.891 -16.779 -30.261 1.00 68.06 385 GLU A N 1
ATOM 3100 C CA . GLU A 1 385 ? 14.738 -17.310 -31.343 1.00 68.06 385 GLU A CA 1
ATOM 3101 C C . GLU A 1 385 ? 14.103 -16.915 -32.693 1.00 68.06 385 GLU A C 1
ATOM 3103 O O . GLU A 1 385 ? 12.915 -17.165 -32.885 1.00 68.06 385 GLU A O 1
ATOM 3108 N N . ASN A 1 386 ? 14.865 -16.324 -33.625 1.00 62.88 386 ASN A N 1
ATOM 3109 C CA . ASN A 1 386 ? 14.477 -16.096 -35.032 1.00 62.88 386 ASN A CA 1
ATOM 3110 C C . ASN A 1 386 ? 13.015 -15.648 -35.269 1.00 62.88 386 ASN A C 1
ATOM 3112 O O . ASN A 1 386 ? 12.273 -16.301 -35.993 1.00 62.88 386 ASN A O 1
ATOM 3116 N N . GLU A 1 387 ? 12.617 -14.522 -34.668 1.00 67.50 387 GLU A N 1
ATOM 3117 C CA . GLU A 1 387 ? 11.297 -13.871 -34.847 1.00 67.50 387 GLU A CA 1
ATOM 3118 C C . GLU A 1 387 ? 10.132 -14.526 -34.085 1.00 67.50 387 GLU A C 1
ATOM 3120 O O . GLU A 1 387 ? 8.978 -14.113 -34.225 1.00 67.50 387 GLU A O 1
ATOM 3125 N N . ASN A 1 388 ? 10.415 -15.479 -33.193 1.00 80.69 388 ASN A N 1
ATOM 3126 C CA . ASN A 1 388 ? 9.423 -16.009 -32.263 1.00 80.69 388 ASN A CA 1
ATOM 3127 C C . ASN A 1 388 ? 9.220 -15.064 -31.063 1.00 80.69 388 ASN A C 1
ATOM 3129 O O . ASN A 1 388 ? 9.949 -15.123 -30.067 1.00 80.69 388 ASN A O 1
ATOM 3133 N N . TRP A 1 389 ? 8.218 -14.189 -31.162 1.00 88.12 389 TRP A N 1
ATOM 3134 C CA . TRP A 1 389 ? 7.818 -13.269 -30.097 1.00 88.12 389 TRP A CA 1
ATOM 3135 C C . TRP A 1 389 ? 7.026 -13.975 -28.993 1.00 88.12 389 TRP A C 1
ATOM 3137 O O . TRP A 1 389 ? 5.984 -14.574 -29.253 1.00 88.12 389 TRP A O 1
ATOM 3147 N N . GLN A 1 390 ? 7.477 -13.838 -27.746 1.00 90.31 390 GLN A N 1
ATOM 3148 C CA . GLN A 1 390 ? 6.773 -14.325 -26.557 1.00 90.31 390 GLN A CA 1
ATOM 3149 C C . GLN A 1 390 ? 6.412 -13.168 -25.631 1.00 90.31 390 GLN A C 1
ATOM 3151 O O . GLN A 1 390 ? 7.178 -12.214 -25.496 1.00 90.31 390 GLN A O 1
ATOM 3156 N N . ASP A 1 391 ? 5.246 -13.250 -24.992 1.00 91.00 391 ASP A N 1
ATOM 3157 C CA . ASP A 1 391 ? 4.870 -12.326 -23.925 1.00 91.00 391 ASP A CA 1
ATOM 3158 C C . ASP A 1 391 ? 5.632 -12.681 -22.638 1.00 91.00 391 ASP A C 1
ATOM 3160 O O . ASP A 1 391 ? 5.678 -13.836 -22.206 1.00 91.00 391 ASP A O 1
ATOM 3164 N N . ALA A 1 392 ? 6.248 -11.675 -22.024 1.00 92.38 392 ALA A N 1
ATOM 3165 C CA . ALA A 1 392 ? 6.889 -11.791 -20.725 1.00 92.38 392 ALA A CA 1
ATOM 3166 C C . ALA A 1 392 ? 5.832 -11.943 -19.624 1.00 92.38 392 ALA A C 1
ATOM 3168 O O . ALA A 1 392 ? 4.767 -11.326 -19.662 1.00 92.38 392 ALA A O 1
ATOM 3169 N N . SER A 1 393 ? 6.145 -12.742 -18.608 1.00 89.75 393 SER A N 1
ATOM 3170 C CA . SER A 1 393 ? 5.253 -12.932 -17.461 1.00 89.75 393 SER A CA 1
ATOM 3171 C C . SER A 1 393 ? 5.355 -11.742 -16.508 1.00 89.75 393 SER A C 1
ATOM 3173 O O . SER A 1 393 ? 6.459 -11.349 -16.138 1.00 89.75 393 SER A O 1
ATOM 3175 N N . LEU A 1 394 ? 4.229 -11.178 -16.073 1.00 84.50 394 LEU A N 1
ATOM 3176 C CA . LEU A 1 394 ? 4.220 -10.166 -15.015 1.00 84.50 394 LEU A CA 1
ATOM 3177 C C . LEU A 1 394 ? 4.486 -10.841 -13.660 1.00 84.50 394 LEU A C 1
ATOM 3179 O O . LEU A 1 394 ? 3.749 -11.737 -13.260 1.00 84.50 394 LEU A O 1
ATOM 3183 N N . VAL A 1 395 ? 5.541 -10.417 -12.964 1.00 78.88 395 VAL A N 1
ATOM 3184 C CA . VAL A 1 395 ? 5.957 -10.970 -11.659 1.00 78.88 395 VAL A CA 1
ATOM 3185 C C . VAL A 1 395 ? 5.477 -10.101 -10.503 1.00 78.88 395 VAL A C 1
ATOM 3187 O O . VAL A 1 395 ? 5.170 -10.605 -9.426 1.00 78.88 395 VAL A O 1
ATOM 3190 N N . ASN A 1 396 ? 5.449 -8.781 -10.697 1.00 72.88 396 ASN A N 1
ATOM 3191 C CA . ASN A 1 396 ? 5.170 -7.829 -9.629 1.00 72.88 396 ASN A CA 1
ATOM 3192 C C . ASN A 1 396 ? 4.598 -6.517 -10.186 1.00 72.88 396 ASN A C 1
ATOM 3194 O O . ASN A 1 396 ? 5.066 -6.047 -11.218 1.00 72.88 396 ASN A O 1
ATOM 3198 N N . SER A 1 397 ? 3.645 -5.904 -9.480 1.00 69.19 397 SER A N 1
ATOM 3199 C CA . SER A 1 397 ? 3.088 -4.572 -9.784 1.00 69.19 397 SER A CA 1
ATOM 3200 C C . SER A 1 397 ? 2.881 -3.743 -8.502 1.00 69.19 397 SER A C 1
ATOM 3202 O O . SER A 1 397 ? 1.762 -3.633 -8.007 1.00 69.19 397 SER A O 1
ATOM 3204 N N . HIS A 1 398 ? 3.955 -3.246 -7.883 1.00 59.56 398 HIS A N 1
ATOM 3205 C CA . HIS A 1 398 ? 3.899 -2.538 -6.588 1.00 59.56 398 HIS A CA 1
ATOM 3206 C C . HIS A 1 398 ? 4.634 -1.198 -6.651 1.00 59.56 398 HIS A C 1
ATOM 3208 O O . HIS A 1 398 ? 5.636 -1.091 -7.354 1.00 59.56 398 HIS A O 1
ATOM 3214 N N . ASN A 1 399 ? 4.177 -0.204 -5.878 1.00 61.06 399 ASN A N 1
ATOM 3215 C CA . ASN A 1 399 ? 4.773 1.140 -5.793 1.00 61.06 399 ASN A CA 1
ATOM 3216 C C . ASN A 1 399 ? 5.042 1.748 -7.179 1.00 61.06 399 ASN A C 1
ATOM 3218 O O . ASN A 1 399 ? 6.175 2.121 -7.492 1.00 61.06 399 ASN A O 1
ATOM 3222 N N . ASP A 1 400 ? 4.020 1.734 -8.038 1.00 73.25 400 ASP A N 1
ATOM 3223 C CA . ASP A 1 400 ? 4.096 2.217 -9.420 1.00 73.25 400 ASP A CA 1
ATOM 3224 C C . ASP A 1 400 ? 5.218 1.571 -10.255 1.00 73.25 400 ASP A C 1
ATOM 3226 O O . ASP A 1 400 ? 5.688 2.142 -11.238 1.00 73.25 400 ASP A O 1
ATOM 3230 N N . THR A 1 401 ? 5.672 0.374 -9.865 1.00 79.56 401 THR A N 1
ATOM 3231 C CA . THR A 1 401 ? 6.718 -0.392 -10.547 1.00 79.56 401 THR A CA 1
ATOM 3232 C C . THR A 1 401 ? 6.177 -1.745 -11.002 1.00 79.56 401 THR A C 1
ATOM 3234 O O . THR A 1 401 ? 5.662 -2.517 -10.189 1.00 79.56 401 THR A O 1
ATOM 3237 N N . LYS A 1 402 ? 6.331 -2.057 -12.292 1.00 87.62 402 LYS A N 1
ATOM 3238 C CA . LYS A 1 402 ? 5.990 -3.355 -12.893 1.00 87.62 402 LYS A CA 1
ATOM 3239 C C . LYS A 1 402 ? 7.257 -4.134 -13.239 1.00 87.62 402 LYS A C 1
ATOM 3241 O O . LYS A 1 402 ? 8.145 -3.595 -13.896 1.00 87.62 402 LYS A O 1
ATOM 3246 N N . THR A 1 403 ? 7.339 -5.391 -12.806 1.00 88.88 403 THR A N 1
ATOM 3247 C CA . THR A 1 403 ? 8.464 -6.294 -13.095 1.00 88.88 403 THR A CA 1
ATOM 3248 C C . THR A 1 403 ? 8.018 -7.414 -14.028 1.00 88.88 403 THR A C 1
ATOM 3250 O O . THR A 1 403 ? 7.106 -8.170 -13.692 1.00 88.88 403 THR A O 1
ATOM 3253 N N . PHE A 1 404 ? 8.682 -7.545 -15.173 1.00 92.94 404 PHE A N 1
ATOM 3254 C CA . PHE A 1 404 ? 8.410 -8.553 -16.197 1.00 92.94 404 PHE A CA 1
ATOM 3255 C C . PHE A 1 404 ? 9.532 -9.583 -16.264 1.00 92.94 404 PHE A C 1
ATOM 3257 O O . PHE A 1 404 ? 10.705 -9.220 -16.218 1.00 92.94 404 PHE A O 1
ATOM 3264 N N . ARG A 1 405 ? 9.167 -10.856 -16.423 1.00 93.50 405 ARG A N 1
ATOM 3265 C CA . ARG A 1 405 ? 10.072 -12.001 -16.520 1.00 93.50 405 ARG A CA 1
ATOM 3266 C C . ARG A 1 405 ? 10.108 -12.565 -17.932 1.00 93.50 405 ARG A C 1
ATOM 3268 O O . ARG A 1 405 ? 9.079 -12.961 -18.479 1.00 93.50 405 ARG A O 1
ATOM 3275 N N . LEU A 1 406 ? 11.313 -12.653 -18.477 1.00 93.50 406 LEU A N 1
ATOM 3276 C CA . LEU A 1 406 ? 11.626 -13.227 -19.778 1.00 93.50 406 LEU A CA 1
ATOM 3277 C C . LEU A 1 406 ? 12.357 -14.546 -19.551 1.00 93.50 406 LEU A C 1
ATOM 3279 O O . LEU A 1 406 ? 13.263 -14.605 -18.724 1.00 93.50 406 LEU A O 1
ATOM 3283 N N . ILE A 1 407 ? 11.994 -15.592 -20.288 1.00 91.25 407 ILE A N 1
ATOM 3284 C CA . ILE A 1 407 ? 12.665 -16.896 -20.245 1.00 91.25 407 ILE A CA 1
ATOM 3285 C C . ILE A 1 407 ? 13.306 -17.155 -21.607 1.00 91.25 407 ILE A C 1
ATOM 3287 O O . ILE A 1 407 ? 12.604 -17.382 -22.597 1.00 91.25 407 ILE A O 1
ATOM 3291 N N . MET A 1 408 ? 14.635 -17.138 -21.639 1.00 88.88 408 MET A N 1
ATOM 3292 C CA . MET A 1 408 ? 15.458 -17.339 -22.830 1.00 88.88 408 MET A CA 1
ATOM 3293 C C . MET A 1 408 ? 16.144 -18.709 -22.802 1.00 88.88 408 MET A C 1
ATOM 3295 O O . MET A 1 408 ? 16.461 -19.211 -21.720 1.00 88.88 408 MET A O 1
ATOM 3299 N N . PRO A 1 409 ? 16.408 -19.331 -23.965 1.00 86.50 409 PRO A N 1
ATOM 3300 C CA . PRO A 1 409 ? 17.344 -20.444 -24.058 1.00 86.50 409 PRO A CA 1
ATOM 3301 C C . PRO A 1 409 ? 18.694 -20.064 -23.443 1.00 86.50 409 PRO A C 1
ATOM 3303 O O . PRO A 1 409 ? 19.084 -18.895 -23.436 1.00 86.50 409 PRO A O 1
ATOM 3306 N N . LYS A 1 41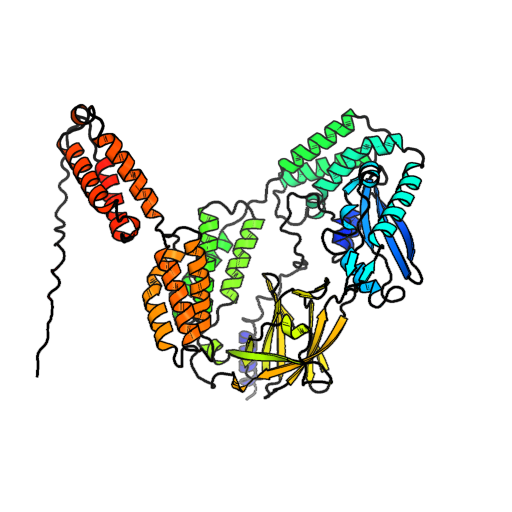0 ? 19.401 -21.053 -22.897 1.00 82.94 410 LYS A N 1
ATOM 3307 C CA . LYS A 1 410 ? 20.723 -20.822 -22.320 1.00 82.94 410 LYS A CA 1
ATOM 3308 C C . LYS A 1 410 ? 21.728 -20.500 -23.428 1.00 82.94 410 LYS A C 1
ATOM 3310 O O . LYS A 1 410 ? 22.137 -21.387 -24.172 1.00 82.94 410 LYS A O 1
ATOM 3315 N N . SER A 1 411 ? 22.109 -19.232 -23.522 1.00 77.81 411 SER A N 1
ATOM 3316 C CA . SER A 1 411 ? 23.103 -18.722 -24.469 1.00 77.81 411 SER A CA 1
ATOM 3317 C C . SER A 1 411 ? 23.619 -17.360 -24.010 1.00 77.81 411 SER A C 1
ATOM 3319 O O . SER A 1 411 ? 22.887 -16.616 -23.351 1.00 77.81 411 SER A O 1
ATOM 3321 N N . ASP A 1 412 ? 24.846 -17.022 -24.403 1.00 70.94 412 ASP A N 1
ATOM 3322 C CA . ASP A 1 412 ? 25.453 -15.714 -24.149 1.00 70.94 412 ASP A CA 1
ATOM 3323 C C . ASP A 1 412 ? 24.854 -14.672 -25.099 1.00 70.94 412 ASP A C 1
ATOM 3325 O O . ASP A 1 412 ? 25.367 -14.394 -26.182 1.00 70.94 412 ASP A O 1
ATOM 3329 N N . ILE A 1 413 ? 23.695 -14.141 -24.713 1.00 80.50 413 ILE A N 1
ATOM 3330 C CA . ILE A 1 413 ? 22.980 -13.123 -25.478 1.00 80.50 413 ILE A CA 1
ATOM 3331 C C . ILE A 1 413 ? 23.322 -11.752 -24.900 1.00 80.50 413 ILE A C 1
ATOM 3333 O O . ILE A 1 413 ? 22.953 -11.433 -23.773 1.00 80.50 413 ILE A O 1
ATOM 3337 N N . GLU A 1 414 ? 23.985 -10.910 -25.691 1.00 85.12 414 GLU A N 1
ATOM 3338 C CA . GLU A 1 414 ? 24.235 -9.507 -25.328 1.00 85.12 414 GLU A CA 1
ATOM 3339 C C . GLU A 1 414 ? 23.059 -8.587 -25.675 1.00 85.12 414 GLU A C 1
ATOM 3341 O O . GLU A 1 414 ? 22.942 -7.488 -25.134 1.00 85.12 414 GLU A O 1
ATOM 3346 N N . LYS A 1 415 ? 22.186 -9.006 -26.598 1.00 90.12 415 LYS A N 1
ATOM 3347 C CA . LYS A 1 415 ? 21.071 -8.196 -27.099 1.00 90.12 415 LYS A CA 1
ATOM 3348 C C . LYS A 1 415 ? 19.804 -9.017 -27.249 1.00 90.12 415 LYS A C 1
ATOM 3350 O O . LYS A 1 415 ? 19.794 -10.026 -27.945 1.00 90.12 415 LYS A O 1
ATOM 3355 N N . ILE A 1 416 ? 18.721 -8.535 -26.657 1.00 91.06 416 ILE A N 1
ATOM 3356 C CA . ILE A 1 416 ? 17.393 -9.135 -26.772 1.00 91.06 416 ILE A CA 1
ATOM 3357 C C . ILE A 1 416 ? 16.490 -8.121 -27.468 1.00 91.06 416 ILE A C 1
ATOM 3359 O O . ILE A 1 416 ? 16.316 -7.000 -26.988 1.00 91.06 416 ILE A O 1
ATOM 3363 N N . HIS A 1 417 ? 15.905 -8.496 -28.604 1.00 92.50 417 HIS A N 1
ATOM 3364 C CA . HIS A 1 417 ? 14.866 -7.672 -29.220 1.00 92.50 417 HIS A CA 1
ATOM 3365 C C . HIS A 1 417 ? 13.609 -7.757 -28.361 1.00 92.50 417 HIS A C 1
ATOM 3367 O O . HIS A 1 417 ? 13.124 -8.853 -28.062 1.00 92.50 417 HIS A O 1
ATOM 3373 N N . ILE A 1 418 ? 13.092 -6.601 -27.965 1.00 94.12 418 ILE A N 1
ATOM 3374 C CA . ILE A 1 418 ? 11.921 -6.483 -27.104 1.00 94.12 418 ILE A CA 1
ATOM 3375 C C . ILE A 1 418 ? 10.882 -5.565 -27.742 1.00 94.12 418 ILE A C 1
ATOM 3377 O O . ILE A 1 418 ? 11.216 -4.700 -28.549 1.00 94.12 418 ILE A O 1
ATOM 3381 N N . LYS A 1 419 ? 9.621 -5.730 -27.342 1.00 93.81 419 LYS A N 1
ATOM 3382 C CA . LYS A 1 419 ? 8.577 -4.730 -27.577 1.00 93.81 419 LYS A CA 1
ATOM 3383 C C . LYS A 1 419 ? 7.959 -4.328 -26.263 1.00 93.81 419 LYS A C 1
ATOM 3385 O O . LYS A 1 419 ? 7.383 -5.168 -25.570 1.00 93.81 419 LYS A O 1
ATOM 3390 N N . THR A 1 420 ? 8.057 -3.054 -25.927 1.00 91.00 420 THR A N 1
ATOM 3391 C CA . THR A 1 420 ? 7.313 -2.496 -24.798 1.00 91.00 420 THR A CA 1
ATOM 3392 C C . THR A 1 420 ? 5.892 -2.199 -25.245 1.00 91.00 420 THR A C 1
ATOM 3394 O O . THR A 1 420 ? 5.697 -1.615 -26.310 1.00 91.00 420 THR A O 1
ATOM 3397 N N . LYS A 1 421 ? 4.912 -2.590 -24.433 1.00 89.88 421 LYS A N 1
ATOM 3398 C CA . LYS A 1 421 ? 3.497 -2.272 -24.615 1.00 89.88 421 LYS A CA 1
ATOM 3399 C C . LYS A 1 421 ? 3.101 -1.219 -23.593 1.00 89.88 421 LYS A C 1
ATOM 3401 O O . LYS A 1 421 ? 3.236 -1.463 -22.395 1.00 89.88 421 LYS A O 1
ATOM 3406 N N . ALA A 1 422 ? 2.612 -0.079 -24.052 1.00 82.62 422 ALA A N 1
ATOM 3407 C CA . ALA A 1 422 ? 2.139 0.989 -23.180 1.00 82.62 422 ALA A CA 1
ATOM 3408 C C . ALA A 1 422 ? 0.959 1.726 -23.814 1.00 82.62 422 ALA A C 1
ATOM 3410 O O . ALA A 1 422 ? 0.804 1.749 -25.039 1.00 82.62 422 ALA A O 1
ATOM 3411 N N . HIS A 1 423 ? 0.154 2.375 -22.978 1.00 74.19 423 HIS A N 1
ATOM 3412 C CA . HIS A 1 423 ? -0.819 3.356 -23.442 1.00 74.19 423 HIS A CA 1
ATOM 3413 C C . HIS A 1 423 ? -0.087 4.647 -23.808 1.00 74.19 423 HIS A C 1
ATOM 3415 O O . HIS A 1 423 ? 0.180 5.500 -22.967 1.00 74.19 423 HIS A O 1
ATOM 3421 N N . MET A 1 424 ? 0.247 4.789 -25.089 1.00 67.31 424 MET A N 1
ATOM 3422 C CA . MET A 1 424 ? 0.880 5.994 -25.638 1.00 67.31 424 MET A CA 1
ATOM 3423 C C . MET A 1 424 ? -0.186 6.993 -26.092 1.00 67.31 424 MET A C 1
ATOM 3425 O O . MET A 1 424 ? -0.143 7.502 -27.207 1.00 67.31 424 MET A O 1
ATOM 3429 N N . GLY A 1 425 ? -1.194 7.207 -25.244 1.00 55.62 425 GLY A N 1
ATOM 3430 C CA . GLY A 1 425 ? -2.324 8.072 -25.553 1.00 55.62 425 GLY A CA 1
ATOM 3431 C C . GLY A 1 425 ? -3.345 7.487 -26.541 1.00 55.62 425 GLY A C 1
ATOM 3432 O O . GLY A 1 425 ? -4.093 8.239 -27.135 1.00 55.62 425 GLY A O 1
ATOM 3433 N N . GLY A 1 426 ? -3.415 6.166 -26.725 1.00 55.53 426 GLY A N 1
ATOM 3434 C CA . GLY A 1 426 ? -4.563 5.483 -27.348 1.00 55.53 426 GLY A CA 1
ATOM 3435 C C . GLY A 1 426 ? -5.136 4.405 -26.411 1.00 55.53 426 GLY A C 1
ATOM 3436 O O . GLY A 1 426 ? -4.441 3.991 -25.475 1.00 55.53 426 GLY A O 1
ATOM 3437 N N . PRO A 1 427 ? -6.364 3.902 -26.642 1.00 52.88 427 PRO A N 1
ATOM 3438 C CA . PRO A 1 427 ? -6.970 2.881 -25.781 1.00 52.88 427 PRO A CA 1
ATOM 3439 C C . PRO A 1 427 ? -6.392 1.488 -26.056 1.00 52.88 427 PRO A C 1
ATOM 3441 O O . PRO A 1 427 ? -6.524 0.584 -25.239 1.00 52.88 427 PRO A O 1
ATOM 3444 N N . GLY A 1 428 ? -5.730 1.310 -27.201 1.00 64.69 428 GLY A N 1
ATOM 3445 C CA . GLY A 1 428 ? -4.917 0.137 -27.483 1.00 64.69 428 GLY A CA 1
ATOM 3446 C C . GLY A 1 428 ? -3.522 0.258 -26.874 1.00 64.69 428 GLY A C 1
ATOM 3447 O O . GLY A 1 428 ? -2.951 1.345 -26.790 1.00 64.69 428 GLY A O 1
ATOM 3448 N N . LEU A 1 429 ? -2.948 -0.886 -26.508 1.00 76.12 429 LEU A N 1
ATOM 3449 C CA . LEU A 1 429 ? -1.533 -0.973 -26.173 1.00 76.12 429 LEU A CA 1
ATOM 3450 C C . LEU A 1 429 ? -0.701 -0.767 -27.439 1.00 76.12 429 LEU A C 1
ATOM 3452 O O . LEU A 1 429 ? -0.733 -1.596 -28.350 1.00 76.12 429 LEU A O 1
ATOM 3456 N N . ALA A 1 430 ? 0.054 0.326 -27.484 1.00 80.00 430 ALA A N 1
ATOM 3457 C CA . ALA A 1 430 ? 1.022 0.556 -28.543 1.00 80.00 430 ALA A CA 1
ATOM 3458 C C . ALA A 1 430 ? 2.259 -0.310 -28.284 1.00 80.00 430 ALA A C 1
ATOM 3460 O O . ALA A 1 430 ? 2.827 -0.272 -27.191 1.00 80.00 430 ALA A O 1
ATOM 3461 N N . GLU A 1 431 ? 2.669 -1.085 -29.287 1.00 88.19 431 GLU A N 1
ATOM 3462 C CA . GLU A 1 431 ? 3.940 -1.805 -29.273 1.00 88.19 431 GLU A CA 1
ATOM 3463 C C . GLU A 1 431 ? 5.040 -0.903 -29.831 1.00 88.19 431 GLU A C 1
ATOM 3465 O O . GLU A 1 431 ? 4.936 -0.407 -30.952 1.00 88.19 431 GLU A O 1
ATOM 3470 N N . GLN A 1 432 ? 6.106 -0.715 -29.059 1.00 86.75 432 GLN A N 1
ATOM 3471 C CA . GLN A 1 432 ? 7.311 -0.035 -29.516 1.00 86.75 432 GLN A CA 1
ATOM 3472 C C . GLN A 1 432 ? 8.478 -1.018 -29.522 1.00 86.75 432 GLN A C 1
ATOM 3474 O O . GLN A 1 432 ? 8.842 -1.559 -28.475 1.00 86.75 432 GLN A O 1
ATOM 3479 N N . ASP A 1 433 ? 9.056 -1.234 -30.705 1.00 90.38 433 ASP A N 1
ATOM 3480 C CA . ASP A 1 433 ? 10.246 -2.063 -30.872 1.00 90.38 433 ASP A CA 1
ATOM 3481 C C . ASP A 1 433 ? 11.458 -1.386 -30.220 1.00 90.38 433 ASP A C 1
ATOM 3483 O O . ASP A 1 433 ? 11.698 -0.181 -30.367 1.00 90.38 433 ASP A O 1
ATOM 3487 N N . ALA A 1 434 ? 12.245 -2.176 -29.501 1.00 93.00 434 ALA A N 1
ATOM 3488 C CA . ALA A 1 434 ? 13.479 -1.730 -28.885 1.00 93.00 434 ALA A CA 1
ATOM 3489 C C . ALA A 1 434 ? 14.478 -2.884 -28.755 1.00 93.00 434 ALA A C 1
ATOM 3491 O O . ALA A 1 434 ? 14.147 -4.060 -28.931 1.00 93.00 434 ALA A O 1
ATOM 3492 N N . VAL A 1 435 ? 15.722 -2.544 -28.431 1.00 94.06 435 VAL A N 1
ATOM 3493 C CA . VAL A 1 435 ? 16.777 -3.526 -28.174 1.00 94.06 435 VAL A CA 1
ATOM 3494 C C . VAL A 1 435 ? 17.207 -3.403 -26.722 1.00 94.06 435 VAL A C 1
ATOM 3496 O O . VAL A 1 435 ? 17.731 -2.371 -26.311 1.00 94.06 435 VAL A O 1
ATOM 3499 N N . LEU A 1 436 ? 16.992 -4.456 -25.937 1.00 94.44 436 LEU A N 1
ATOM 3500 C CA . LEU A 1 436 ? 17.577 -4.581 -24.610 1.00 94.44 436 LEU A CA 1
ATOM 3501 C C . LEU A 1 436 ? 19.027 -5.025 -24.769 1.00 94.44 436 LEU A C 1
ATOM 3503 O O . LEU A 1 436 ? 19.286 -6.164 -25.158 1.00 94.44 436 LEU A O 1
ATOM 3507 N N . LYS A 1 437 ? 19.965 -4.138 -24.455 1.00 94.31 437 LYS A N 1
ATOM 3508 C CA . LYS A 1 437 ? 21.391 -4.450 -24.426 1.00 94.31 437 LYS A CA 1
ATOM 3509 C C . LYS A 1 437 ? 21.797 -4.805 -23.002 1.00 94.31 437 LYS A C 1
ATOM 3511 O O . LYS A 1 437 ? 21.677 -3.989 -22.088 1.00 94.31 437 LYS A O 1
ATOM 3516 N N . LEU A 1 438 ? 22.276 -6.028 -22.830 1.00 92.19 438 LEU A N 1
ATOM 3517 C CA . LEU A 1 438 ? 22.756 -6.568 -21.569 1.00 92.19 438 LEU A CA 1
ATOM 3518 C C . LEU A 1 438 ? 24.257 -6.330 -21.452 1.00 92.19 438 LEU A C 1
ATOM 3520 O O . LEU A 1 438 ? 25.021 -6.606 -22.375 1.00 92.19 438 LEU A O 1
ATOM 3524 N N . ASN A 1 439 ? 24.694 -5.851 -20.294 1.00 88.56 439 ASN A N 1
ATOM 3525 C CA . ASN A 1 439 ? 26.106 -5.720 -19.989 1.00 88.56 439 ASN A CA 1
ATOM 3526 C C . ASN A 1 439 ? 26.576 -6.909 -19.142 1.00 88.56 439 ASN A C 1
ATOM 3528 O O . ASN A 1 439 ? 26.652 -6.828 -17.914 1.00 88.56 439 ASN A O 1
ATOM 3532 N N . LEU A 1 440 ? 26.917 -8.021 -19.797 1.00 84.81 440 LEU A N 1
ATOM 3533 C CA . LEU A 1 440 ? 27.383 -9.234 -19.116 1.00 84.81 440 LEU A CA 1
ATOM 3534 C C . LEU A 1 440 ? 28.732 -9.050 -18.403 1.00 84.81 440 LEU A C 1
ATOM 3536 O O . LEU A 1 440 ? 29.023 -9.810 -17.485 1.00 84.81 440 LEU A O 1
ATOM 3540 N N . SER A 1 441 ? 29.517 -8.007 -18.709 1.00 81.38 441 SER A N 1
ATOM 3541 C CA . SER A 1 441 ? 30.736 -7.701 -17.939 1.00 81.38 441 SER A CA 1
ATOM 3542 C C . SER A 1 441 ? 30.431 -7.266 -16.501 1.00 81.38 441 SER A C 1
ATOM 3544 O O . SER A 1 441 ? 31.319 -7.244 -15.654 1.00 81.38 441 SER A O 1
ATOM 3546 N N . THR A 1 442 ? 29.176 -6.898 -16.223 1.00 76.56 442 THR A N 1
ATOM 3547 C CA . THR A 1 442 ? 28.678 -6.612 -14.872 1.00 76.56 442 THR A CA 1
ATOM 3548 C C . THR A 1 442 ? 28.086 -7.843 -14.191 1.00 76.56 442 THR A C 1
ATOM 3550 O O . THR A 1 442 ? 27.592 -7.727 -13.073 1.00 76.56 442 THR A O 1
ATOM 3553 N N . LYS A 1 443 ? 28.151 -9.028 -14.812 1.00 80.38 443 LYS A N 1
ATOM 3554 C CA . LYS A 1 443 ? 27.884 -10.305 -14.143 1.00 80.38 443 LYS A CA 1
ATOM 3555 C C . LYS A 1 443 ? 29.062 -10.616 -13.217 1.00 80.38 443 LYS A C 1
ATOM 3557 O O . LYS A 1 443 ? 30.222 -10.488 -13.605 1.00 80.38 443 LYS A O 1
ATOM 3562 N N . ARG A 1 444 ? 28.772 -11.017 -11.980 1.00 75.94 444 ARG A N 1
ATOM 3563 C CA . ARG A 1 444 ? 29.804 -11.543 -11.070 1.00 75.94 444 ARG A CA 1
ATOM 3564 C C . ARG A 1 444 ? 30.333 -12.890 -11.590 1.00 75.94 444 ARG A C 1
ATOM 3566 O O . ARG A 1 444 ? 29.571 -13.602 -12.248 1.00 75.94 444 ARG A O 1
ATOM 3573 N N . PRO A 1 445 ? 31.585 -13.275 -11.287 1.00 73.12 445 PRO A N 1
ATOM 3574 C CA . PRO A 1 445 ? 32.110 -14.581 -11.676 1.00 73.12 445 PRO A CA 1
ATOM 3575 C C . PRO A 1 445 ? 31.228 -15.729 -11.175 1.00 73.12 445 PRO A C 1
ATOM 3577 O O . PRO A 1 445 ? 30.675 -15.662 -10.072 1.00 73.12 445 PRO A O 1
ATOM 3580 N N . GLU A 1 446 ? 31.104 -16.792 -11.966 1.00 66.88 446 GLU A N 1
ATOM 3581 C CA . GLU A 1 446 ? 30.371 -17.988 -11.546 1.00 66.88 446 GLU A CA 1
ATOM 3582 C C . GLU A 1 446 ? 30.992 -18.578 -10.274 1.00 66.88 446 GLU A C 1
ATOM 3584 O O . GLU A 1 446 ? 32.209 -18.695 -10.153 1.00 66.88 446 GLU A O 1
ATOM 3589 N N . GLY A 1 447 ? 30.148 -18.914 -9.297 1.00 63.69 447 GLY A N 1
ATOM 3590 C CA . GLY A 1 447 ? 30.593 -19.442 -8.006 1.00 63.69 447 GLY A CA 1
ATOM 3591 C C . GLY A 1 447 ? 31.064 -18.398 -6.986 1.00 63.69 447 GLY A C 1
ATOM 3592 O O . GLY A 1 447 ? 31.239 -18.772 -5.827 1.00 63.69 447 GLY A O 1
ATOM 3593 N N . SER A 1 448 ? 31.202 -17.117 -7.358 1.00 65.81 448 SER A N 1
ATOM 3594 C CA . SER A 1 448 ? 31.478 -16.044 -6.386 1.00 65.81 448 SER A CA 1
ATOM 3595 C C . SER A 1 448 ? 30.331 -15.906 -5.381 1.00 65.81 448 SER A C 1
ATOM 3597 O O . SER A 1 448 ? 29.152 -16.102 -5.712 1.00 65.81 448 SER A O 1
ATOM 3599 N N . GLN A 1 449 ? 30.642 -15.567 -4.135 1.00 66.00 449 GLN A N 1
ATOM 3600 C CA . GLN A 1 449 ? 29.629 -15.212 -3.143 1.00 66.00 449 GLN A CA 1
ATOM 3601 C C . GLN A 1 449 ? 29.162 -13.761 -3.329 1.00 66.00 449 GLN A C 1
ATOM 3603 O O . GLN A 1 449 ? 29.904 -12.907 -3.807 1.00 66.00 449 GLN A O 1
ATOM 3608 N N . LEU A 1 450 ? 27.911 -13.467 -2.955 1.00 65.31 450 LEU A N 1
ATOM 3609 C CA . LEU A 1 450 ? 27.337 -12.116 -3.081 1.00 65.31 450 LEU A CA 1
ATOM 3610 C C . LEU A 1 450 ? 28.131 -11.058 -2.283 1.00 65.31 450 LEU A C 1
ATOM 3612 O O . LEU A 1 450 ? 28.157 -9.889 -2.658 1.00 65.31 450 LEU A O 1
ATOM 3616 N N . GLU A 1 451 ? 28.822 -11.485 -1.224 1.00 66.00 451 GLU A N 1
ATOM 3617 C CA . GLU A 1 451 ? 29.556 -10.632 -0.280 1.00 66.00 451 GLU A CA 1
ATOM 3618 C C . GLU A 1 451 ? 31.049 -10.434 -0.638 1.00 66.00 451 GLU A C 1
ATOM 3620 O O . GLU A 1 451 ? 31.775 -9.770 0.101 1.00 66.00 451 GLU A O 1
ATOM 3625 N N . GLU A 1 452 ? 31.535 -10.983 -1.759 1.00 65.25 452 GLU A N 1
ATOM 3626 C CA . GLU A 1 452 ? 32.940 -10.847 -2.185 1.00 65.25 452 GLU A CA 1
ATOM 3627 C C . GLU A 1 452 ? 33.266 -9.438 -2.739 1.00 65.25 452 GLU A C 1
ATOM 3629 O O . GLU A 1 452 ? 32.386 -8.721 -3.232 1.00 65.25 452 GLU A O 1
ATOM 3634 N N . GLY A 1 453 ? 34.544 -9.029 -2.651 1.00 68.62 453 GLY A N 1
ATOM 3635 C CA . GLY A 1 453 ? 35.071 -7.737 -3.131 1.00 68.62 453 GLY A CA 1
ATOM 3636 C C . GLY A 1 453 ? 35.574 -6.786 -2.027 1.00 68.62 453 GLY A C 1
ATOM 3637 O O . GLY A 1 453 ? 35.875 -7.201 -0.910 1.00 68.62 453 GLY A O 1
ATOM 3638 N N . ASN A 1 454 ? 35.640 -5.480 -2.318 1.00 71.00 454 ASN A N 1
ATOM 3639 C CA . ASN A 1 454 ? 36.027 -4.381 -1.404 1.00 71.00 454 ASN A CA 1
ATOM 3640 C C . ASN A 1 454 ? 34.969 -4.050 -0.324 1.00 71.00 454 ASN A C 1
ATOM 3642 O O . ASN A 1 454 ? 34.999 -2.993 0.299 1.00 71.00 454 ASN A O 1
ATOM 3646 N N . LYS A 1 455 ? 34.026 -4.958 -0.057 1.00 81.94 455 LYS A N 1
ATOM 3647 C CA . LYS A 1 455 ? 32.837 -4.703 0.773 1.00 81.94 455 LYS A CA 1
ATOM 3648 C C . LYS A 1 455 ? 33.010 -5.043 2.250 1.00 81.94 455 LYS A C 1
ATOM 3650 O O . LYS A 1 455 ? 32.065 -4.901 3.026 1.00 81.94 455 LYS A O 1
ATOM 3655 N N . LYS A 1 456 ? 34.215 -5.455 2.661 1.00 85.81 456 LYS A N 1
ATOM 3656 C CA . LYS A 1 456 ? 34.544 -5.818 4.049 1.00 85.81 456 LYS A CA 1
ATOM 3657 C C . LYS A 1 456 ? 34.085 -4.749 5.048 1.00 85.81 456 LYS A C 1
ATOM 3659 O O . LYS A 1 456 ? 33.432 -5.080 6.029 1.00 85.81 456 LYS A O 1
ATOM 3664 N N . LYS A 1 457 ? 34.329 -3.471 4.735 1.00 90.25 457 LYS A N 1
ATOM 3665 C CA . LYS A 1 457 ? 33.911 -2.319 5.551 1.00 90.25 457 LYS A CA 1
ATOM 3666 C C . LYS A 1 457 ? 32.394 -2.261 5.771 1.00 90.25 457 LYS A C 1
ATOM 3668 O O . LYS A 1 457 ? 31.945 -1.994 6.882 1.00 90.25 457 LYS A O 1
ATOM 3673 N N . LEU A 1 458 ? 31.605 -2.509 4.723 1.00 91.56 458 LEU A N 1
ATOM 3674 C CA . LEU A 1 458 ? 30.144 -2.522 4.813 1.00 91.56 458 LEU A CA 1
ATOM 3675 C C . LEU A 1 458 ? 29.650 -3.722 5.618 1.00 91.56 458 LEU A C 1
ATOM 3677 O O . LEU A 1 458 ? 28.772 -3.562 6.461 1.00 91.56 458 LEU A O 1
ATOM 3681 N N . LYS A 1 459 ? 30.239 -4.901 5.391 1.00 90.44 459 LYS A N 1
ATOM 3682 C CA . LYS A 1 459 ? 29.905 -6.117 6.137 1.00 90.44 459 LYS A CA 1
ATOM 3683 C C . LYS A 1 459 ? 30.162 -5.941 7.634 1.00 90.44 459 LYS A C 1
ATOM 3685 O O . LYS A 1 459 ? 29.249 -6.129 8.425 1.00 90.44 459 LYS A O 1
ATOM 3690 N N . GLU A 1 460 ? 31.363 -5.504 8.011 1.00 91.38 460 GLU A N 1
ATOM 3691 C CA . GLU A 1 460 ? 31.724 -5.243 9.412 1.00 91.38 460 GLU A CA 1
ATOM 3692 C C . GLU A 1 460 ? 30.795 -4.205 10.053 1.00 91.38 460 GLU A C 1
ATOM 3694 O O . GLU A 1 460 ? 30.381 -4.357 11.203 1.00 91.38 460 GLU A O 1
ATOM 3699 N N . PHE A 1 461 ? 30.409 -3.167 9.303 1.00 94.69 461 PHE A N 1
ATOM 3700 C CA . PHE A 1 461 ? 29.443 -2.185 9.782 1.00 94.69 461 PHE A CA 1
ATOM 3701 C C . PHE A 1 461 ? 28.052 -2.793 10.009 1.00 94.69 461 PHE A C 1
ATOM 3703 O O . PHE A 1 461 ? 27.468 -2.559 11.066 1.00 94.69 461 PHE A O 1
ATOM 3710 N N . LEU A 1 462 ? 27.528 -3.581 9.065 1.00 93.75 462 LEU A N 1
ATOM 3711 C CA . LEU A 1 462 ? 26.227 -4.246 9.193 1.00 93.75 462 LEU A CA 1
ATOM 3712 C C . LEU A 1 462 ? 26.207 -5.262 10.341 1.00 93.75 462 LEU A C 1
ATOM 3714 O O . LEU A 1 462 ? 25.239 -5.279 11.105 1.00 93.75 462 LEU A O 1
ATOM 3718 N N . ASP A 1 463 ? 27.285 -6.031 10.509 1.00 92.31 463 ASP A N 1
ATOM 3719 C CA . ASP A 1 463 ? 27.476 -6.952 11.634 1.00 92.31 463 ASP A CA 1
ATOM 3720 C C . ASP A 1 463 ? 27.445 -6.176 12.968 1.00 92.31 463 ASP A C 1
ATOM 3722 O O . ASP A 1 463 ? 26.747 -6.565 13.905 1.00 92.31 463 ASP A O 1
ATOM 3726 N N . SER A 1 464 ? 28.100 -5.007 13.035 1.00 94.94 464 SER A N 1
ATOM 3727 C CA . SER A 1 464 ? 28.136 -4.164 14.246 1.00 94.94 464 SER A CA 1
ATOM 3728 C C . SER A 1 464 ? 26.790 -3.545 14.650 1.00 94.94 464 SER A C 1
ATOM 3730 O O . SER A 1 464 ? 26.634 -3.104 15.789 1.00 94.94 464 SER A O 1
ATOM 3732 N N . ILE A 1 465 ? 25.814 -3.484 13.737 1.00 95.31 465 ILE A N 1
ATOM 3733 C CA . ILE A 1 465 ? 24.480 -2.913 13.993 1.00 95.31 465 ILE A CA 1
ATOM 3734 C C . ILE A 1 465 ? 23.363 -3.961 13.911 1.00 95.31 465 ILE A C 1
ATOM 3736 O O . ILE A 1 465 ? 22.188 -3.596 13.885 1.00 95.31 465 ILE A O 1
ATOM 3740 N N . GLN A 1 466 ? 23.700 -5.253 13.877 1.00 91.50 466 GLN A N 1
ATOM 3741 C CA . GLN A 1 466 ? 22.711 -6.325 13.757 1.00 91.50 466 GLN A CA 1
ATOM 3742 C C . GLN A 1 466 ? 21.739 -6.354 14.945 1.00 91.50 466 GLN A C 1
ATOM 3744 O O . GLN A 1 466 ? 20.534 -6.490 14.734 1.00 91.50 466 GLN A O 1
ATOM 3749 N N . GLU A 1 467 ? 22.239 -6.165 16.170 1.00 92.19 467 GLU A N 1
ATOM 3750 C CA . GLU A 1 467 ? 21.388 -6.100 17.368 1.00 92.19 467 GLU A CA 1
ATOM 3751 C C . GLU A 1 467 ? 20.491 -4.854 17.355 1.00 92.19 467 GLU A C 1
ATOM 3753 O O . GLU A 1 467 ? 19.308 -4.946 17.655 1.00 92.19 467 GLU A O 1
ATOM 3758 N N . LEU A 1 468 ? 21.000 -3.709 16.882 1.00 94.31 468 LEU A N 1
ATOM 3759 C CA . LEU A 1 468 ? 20.181 -2.504 16.706 1.00 94.31 468 LEU A CA 1
ATOM 3760 C C . LEU A 1 468 ? 19.051 -2.730 15.689 1.00 94.31 468 LEU A C 1
ATOM 3762 O O . LEU A 1 468 ? 17.920 -2.307 15.913 1.00 94.31 468 LEU A O 1
ATOM 3766 N N . ASN A 1 469 ? 19.335 -3.407 14.571 1.00 94.06 469 ASN A N 1
ATOM 3767 C CA . ASN A 1 469 ? 18.307 -3.756 13.590 1.00 94.06 469 ASN A CA 1
ATOM 3768 C C . ASN A 1 469 ? 17.247 -4.693 14.188 1.00 94.06 469 ASN A C 1
ATOM 3770 O O . ASN A 1 469 ? 16.060 -4.536 13.901 1.00 94.06 469 ASN A O 1
ATOM 3774 N N . LYS A 1 470 ? 17.656 -5.647 15.031 1.00 92.62 470 LYS A N 1
ATOM 3775 C CA . LYS A 1 470 ? 16.728 -6.505 15.772 1.00 92.62 470 LYS A CA 1
ATOM 3776 C C . LYS A 1 470 ? 15.844 -5.673 16.705 1.00 92.62 470 LYS A C 1
ATOM 3778 O O . LYS A 1 470 ? 14.632 -5.721 16.550 1.00 92.62 470 LYS A O 1
ATOM 3783 N N . ASP A 1 471 ? 16.424 -4.818 17.541 1.00 94.12 471 ASP A N 1
ATOM 3784 C CA . ASP A 1 471 ? 15.685 -3.948 18.470 1.00 94.12 471 ASP A CA 1
ATOM 3785 C C . ASP A 1 471 ? 14.681 -3.018 17.768 1.00 94.12 471 ASP A C 1
ATOM 3787 O O . ASP A 1 471 ? 13.570 -2.775 18.246 1.00 94.12 471 ASP A O 1
ATOM 3791 N N . ILE A 1 472 ? 15.057 -2.488 16.603 1.00 94.38 472 ILE A N 1
ATOM 3792 C CA . ILE A 1 472 ? 14.181 -1.658 15.769 1.00 94.38 472 ILE A CA 1
ATOM 3793 C C . ILE A 1 472 ? 13.023 -2.481 15.183 1.00 94.38 472 ILE A C 1
ATOM 3795 O O . ILE A 1 472 ? 11.894 -1.986 15.096 1.00 94.38 472 ILE A O 1
ATOM 3799 N N . ASN A 1 473 ? 13.266 -3.733 14.791 1.00 91.62 473 ASN A N 1
ATOM 3800 C CA . ASN A 1 473 ? 12.218 -4.643 14.322 1.00 91.62 473 ASN A CA 1
ATOM 3801 C C . ASN A 1 473 ? 11.337 -5.167 15.468 1.00 91.62 473 ASN A C 1
ATOM 3803 O O . ASN A 1 473 ? 10.136 -5.334 15.270 1.00 91.62 473 ASN A O 1
ATOM 3807 N N . ASP A 1 474 ? 11.870 -5.288 16.678 1.00 91.00 474 ASP A N 1
ATOM 3808 C CA . ASP A 1 474 ? 11.100 -5.585 17.892 1.00 91.00 474 ASP A CA 1
ATOM 3809 C C . ASP A 1 474 ? 10.289 -4.363 18.375 1.00 91.00 474 ASP A C 1
ATOM 3811 O O . ASP A 1 474 ? 9.512 -4.435 19.324 1.00 91.00 474 ASP A O 1
ATOM 3815 N N . GLY A 1 475 ? 10.425 -3.221 17.690 1.00 90.94 475 GLY A N 1
ATOM 3816 C CA . GLY A 1 475 ? 9.592 -2.042 17.897 1.00 90.94 475 GLY A CA 1
ATOM 3817 C C . GLY A 1 475 ? 10.014 -1.184 19.086 1.00 90.94 475 GLY A C 1
ATOM 3818 O O . GLY A 1 475 ? 9.206 -0.372 19.544 1.00 90.94 475 GLY A O 1
ATOM 3819 N N . LEU A 1 476 ? 11.256 -1.311 19.563 1.00 92.75 476 LEU A N 1
ATOM 3820 C CA . LEU A 1 476 ? 11.768 -0.583 20.731 1.00 92.75 476 LEU A CA 1
ATOM 3821 C C . LEU A 1 476 ? 12.018 0.912 20.467 1.00 92.75 476 LEU A C 1
ATOM 3823 O O . LEU A 1 476 ? 12.096 1.699 21.409 1.00 92.75 476 LEU A O 1
ATOM 3827 N N . TYR A 1 477 ? 12.113 1.323 19.200 1.00 94.38 477 TYR A N 1
ATOM 3828 C CA . TYR A 1 477 ? 12.420 2.695 18.784 1.00 94.38 477 TYR A CA 1
ATOM 3829 C C . TYR A 1 477 ? 11.218 3.413 18.159 1.00 94.38 477 TYR A C 1
ATOM 3831 O O . TYR A 1 477 ? 10.301 2.786 17.627 1.00 94.38 477 TYR A O 1
ATOM 3839 N N . LYS A 1 478 ? 11.220 4.747 18.228 1.00 91.88 478 LYS A N 1
ATOM 3840 C CA . LYS A 1 478 ? 10.152 5.611 17.707 1.00 91.88 478 LYS A CA 1
ATOM 3841 C C . LYS A 1 478 ? 10.272 5.892 16.206 1.00 91.88 478 LYS A C 1
ATOM 3843 O O . LYS A 1 478 ? 11.365 6.000 15.645 1.00 91.88 478 LYS A O 1
ATOM 3848 N N . ASP A 1 479 ? 9.121 6.100 15.578 1.00 89.88 479 ASP A N 1
ATOM 3849 C CA . ASP A 1 479 ? 9.009 6.642 14.223 1.00 89.88 479 ASP A CA 1
ATOM 3850 C C . ASP A 1 479 ? 9.150 8.174 14.197 1.00 89.88 479 ASP A C 1
ATOM 3852 O O . ASP A 1 479 ? 8.907 8.823 15.217 1.00 89.88 479 ASP A O 1
ATOM 3856 N N . PRO A 1 480 ? 9.544 8.777 13.053 1.00 91.88 480 PRO A N 1
ATOM 3857 C CA . PRO A 1 480 ? 9.796 8.152 11.741 1.00 91.88 480 PRO A CA 1
ATOM 3858 C C . PRO A 1 480 ? 11.189 7.518 11.585 1.00 91.88 480 PRO A C 1
ATOM 3860 O O . PRO A 1 480 ? 11.420 6.761 10.641 1.00 91.88 480 PRO A O 1
ATOM 3863 N N . LYS A 1 481 ? 12.123 7.790 12.505 1.00 93.56 481 LYS A N 1
ATOM 3864 C CA . LYS A 1 481 ? 13.534 7.387 12.368 1.00 93.56 481 LYS A CA 1
ATOM 3865 C C . LYS A 1 481 ? 13.747 5.877 12.369 1.00 93.56 481 LYS A C 1
ATOM 3867 O O . LYS A 1 481 ? 14.608 5.395 11.635 1.00 93.56 481 LYS A O 1
ATOM 3872 N N . SER A 1 482 ? 12.931 5.122 13.108 1.00 93.38 482 SER A N 1
ATOM 3873 C CA . SER A 1 482 ? 12.961 3.656 13.049 1.00 93.38 482 SER A CA 1
ATOM 3874 C C . SER A 1 482 ? 12.655 3.132 11.635 1.00 93.38 482 SER A C 1
ATOM 3876 O O . SER A 1 482 ? 13.376 2.279 11.117 1.00 93.38 482 SER A O 1
ATOM 3878 N N . THR A 1 483 ? 11.657 3.713 10.960 1.00 91.12 483 THR A N 1
ATOM 3879 C CA . THR A 1 483 ? 11.284 3.369 9.582 1.00 91.12 483 THR A CA 1
ATOM 3880 C C . THR A 1 483 ? 12.367 3.778 8.577 1.00 91.12 483 THR A C 1
ATOM 3882 O O . THR A 1 483 ? 12.725 2.989 7.698 1.00 91.12 483 THR A O 1
ATOM 3885 N N . GLU A 1 484 ? 12.947 4.976 8.718 1.00 93.25 484 GLU A N 1
ATOM 3886 C CA . GLU A 1 484 ? 14.089 5.415 7.897 1.00 93.25 484 GLU A CA 1
ATOM 3887 C C . GLU A 1 484 ? 15.277 4.448 8.020 1.00 93.25 484 GLU A C 1
ATOM 3889 O O . GLU A 1 484 ? 15.870 4.065 7.006 1.00 93.25 484 GLU A O 1
ATOM 3894 N N . PHE A 1 485 ? 15.587 4.001 9.244 1.00 96.25 485 PHE A N 1
ATOM 3895 C CA . PHE A 1 485 ? 16.645 3.027 9.495 1.00 96.25 485 PHE A CA 1
ATOM 3896 C C . PHE A 1 485 ? 16.361 1.693 8.803 1.00 96.25 485 PHE A C 1
ATOM 3898 O O . PHE A 1 485 ? 17.230 1.213 8.079 1.00 96.25 485 PHE A O 1
ATOM 3905 N N . LYS A 1 486 ? 15.161 1.110 8.969 1.00 92.44 486 LYS A N 1
ATOM 3906 C C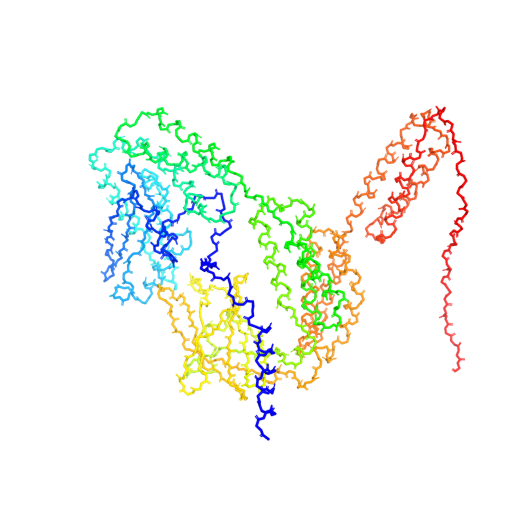A . LYS A 1 486 ? 14.789 -0.177 8.341 1.00 92.44 486 LYS A CA 1
ATOM 3907 C C . LYS A 1 486 ? 14.999 -0.132 6.825 1.00 92.44 486 LYS A C 1
ATOM 3909 O O . LYS A 1 486 ? 15.648 -1.011 6.258 1.00 92.44 486 LYS A O 1
ATOM 3914 N N . ASN A 1 487 ? 14.528 0.938 6.180 1.00 90.62 487 ASN A N 1
ATOM 3915 C CA . ASN A 1 487 ? 14.678 1.134 4.737 1.00 90.62 487 ASN A CA 1
ATOM 3916 C C . ASN A 1 487 ? 16.153 1.220 4.317 1.00 90.62 487 ASN A C 1
ATOM 3918 O O . ASN A 1 487 ? 16.565 0.556 3.362 1.00 90.62 487 ASN A O 1
ATOM 3922 N N . LYS A 1 488 ? 16.963 1.998 5.046 1.00 93.81 488 LYS A N 1
ATOM 3923 C CA . LYS A 1 488 ? 18.395 2.150 4.755 1.00 93.81 488 LYS A CA 1
ATOM 3924 C C . LYS A 1 488 ? 19.209 0.898 5.071 1.00 93.81 488 LYS A C 1
ATOM 3926 O O . LYS A 1 488 ? 20.157 0.609 4.346 1.00 93.81 488 LYS A O 1
ATOM 3931 N N . TYR A 1 489 ? 18.829 0.128 6.087 1.00 94.69 489 TYR A N 1
ATOM 3932 C CA . TYR A 1 489 ? 19.441 -1.162 6.398 1.00 94.69 489 TYR A CA 1
ATOM 3933 C C . TYR A 1 489 ? 19.214 -2.162 5.256 1.00 94.69 489 TYR A C 1
ATOM 3935 O O . TYR A 1 489 ? 20.166 -2.774 4.776 1.00 94.69 489 TYR A O 1
ATOM 3943 N N . ILE A 1 490 ? 17.988 -2.259 4.728 1.00 90.19 490 ILE A N 1
ATOM 3944 C CA . ILE A 1 490 ? 17.696 -3.100 3.556 1.00 90.19 490 ILE A CA 1
ATOM 3945 C C . ILE A 1 490 ? 18.478 -2.627 2.327 1.00 90.19 490 ILE A C 1
ATOM 3947 O O . ILE A 1 490 ? 19.066 -3.446 1.623 1.00 90.19 490 ILE A O 1
ATOM 3951 N N . GLU A 1 491 ? 18.537 -1.321 2.070 1.00 89.56 491 GLU A N 1
ATOM 3952 C CA . GLU A 1 491 ? 19.356 -0.764 0.985 1.00 89.56 491 GLU A CA 1
ATOM 3953 C C . GLU A 1 491 ? 20.835 -1.153 1.135 1.00 89.56 491 GLU A C 1
ATOM 3955 O O . GLU A 1 491 ? 21.453 -1.594 0.168 1.00 89.56 491 GLU A O 1
ATOM 3960 N N . ALA A 1 492 ? 21.380 -1.089 2.351 1.00 91.50 492 ALA A N 1
ATOM 3961 C CA . ALA A 1 492 ? 22.747 -1.501 2.646 1.00 91.50 492 ALA A CA 1
ATOM 3962 C C . ALA A 1 492 ? 22.976 -3.010 2.457 1.00 91.50 492 ALA A C 1
ATOM 3964 O O . ALA A 1 492 ? 24.001 -3.393 1.899 1.00 91.50 492 ALA A O 1
ATOM 3965 N N . THR A 1 493 ? 22.033 -3.875 2.852 1.00 90.50 493 THR A N 1
ATOM 3966 C CA . THR A 1 493 ? 22.141 -5.327 2.588 1.00 90.50 493 THR A CA 1
ATOM 3967 C C . THR A 1 493 ? 22.097 -5.641 1.091 1.00 90.50 493 THR A C 1
ATOM 3969 O O . THR A 1 493 ? 22.891 -6.445 0.611 1.00 90.50 493 THR A O 1
ATOM 3972 N N . LYS A 1 494 ? 21.247 -4.950 0.319 1.00 86.31 494 LYS A N 1
ATOM 3973 C CA . LYS A 1 494 ? 21.220 -5.059 -1.150 1.00 86.31 494 LYS A CA 1
ATOM 3974 C C . LYS A 1 494 ? 22.526 -4.574 -1.773 1.00 86.31 494 LYS A C 1
ATOM 3976 O O . LYS A 1 494 ? 23.008 -5.187 -2.720 1.00 86.31 494 LYS A O 1
ATOM 3981 N N . LEU A 1 495 ? 23.101 -3.494 -1.241 1.00 85.75 495 LEU A N 1
ATOM 3982 C CA . LEU A 1 495 ? 24.396 -2.984 -1.681 1.00 85.75 495 LEU A CA 1
ATOM 3983 C C . LEU A 1 495 ? 25.512 -3.994 -1.390 1.00 85.75 495 LEU A C 1
ATOM 3985 O O . LEU A 1 495 ? 26.337 -4.247 -2.260 1.00 85.75 495 LEU A O 1
ATOM 3989 N N . LEU A 1 496 ? 25.511 -4.620 -0.209 1.00 85.62 496 LEU A N 1
ATOM 3990 C CA . LEU A 1 496 ? 26.474 -5.665 0.145 1.00 85.62 496 LEU A CA 1
ATOM 3991 C C . LEU A 1 496 ? 26.416 -6.849 -0.837 1.00 85.62 496 LEU A C 1
ATOM 3993 O O . LEU A 1 496 ? 27.455 -7.395 -1.203 1.00 85.62 496 LEU A O 1
ATOM 3997 N N . GLU A 1 497 ? 25.219 -7.194 -1.309 1.00 80.19 497 GLU A N 1
ATOM 3998 C CA . GLU A 1 497 ? 24.987 -8.285 -2.260 1.00 80.19 497 GLU A CA 1
ATOM 3999 C C . GLU A 1 497 ? 25.173 -7.899 -3.740 1.00 80.19 497 GLU A C 1
ATOM 4001 O O . GLU A 1 497 ? 25.153 -8.766 -4.616 1.00 80.19 497 GLU A O 1
ATOM 4006 N N . ALA A 1 498 ? 25.355 -6.615 -4.058 1.00 76.44 498 ALA A N 1
ATOM 4007 C CA . ALA A 1 498 ? 25.520 -6.148 -5.434 1.00 76.44 498 ALA A CA 1
ATOM 4008 C C . ALA A 1 498 ? 26.880 -6.572 -6.012 1.00 76.44 498 ALA A C 1
ATOM 4010 O O . ALA A 1 498 ? 27.869 -6.603 -5.294 1.00 76.44 498 ALA A O 1
ATOM 4011 N N . ASN A 1 499 ? 26.983 -6.864 -7.314 1.00 69.94 499 ASN A N 1
ATOM 4012 C CA . ASN A 1 499 ? 28.245 -7.349 -7.898 1.00 69.94 499 ASN A CA 1
ATOM 4013 C C . ASN A 1 499 ? 29.412 -6.355 -7.725 1.00 69.94 499 ASN A C 1
ATOM 4015 O O . ASN A 1 499 ? 30.456 -6.703 -7.182 1.00 69.94 499 ASN A O 1
ATOM 4019 N N . GLN A 1 500 ? 29.224 -5.111 -8.169 1.00 70.25 500 GLN A N 1
ATOM 4020 C CA . GLN A 1 500 ? 30.234 -4.059 -8.088 1.00 70.25 500 GLN A CA 1
ATOM 4021 C C . GLN A 1 500 ? 29.701 -2.893 -7.271 1.00 70.25 500 GLN A C 1
ATOM 4023 O O . GLN A 1 500 ? 28.600 -2.403 -7.522 1.00 70.25 500 GLN A O 1
ATOM 4028 N N . VAL A 1 501 ? 30.500 -2.445 -6.306 1.00 77.12 501 VAL A N 1
ATOM 4029 C CA . VAL A 1 501 ? 30.169 -1.320 -5.434 1.00 77.12 501 VAL A CA 1
ATOM 4030 C C . VAL A 1 501 ? 31.400 -0.435 -5.299 1.00 77.12 501 VAL A C 1
ATOM 4032 O O . VAL A 1 501 ? 32.507 -0.923 -5.072 1.00 77.12 501 VAL A O 1
ATOM 4035 N N . THR A 1 502 ? 31.212 0.871 -5.457 1.00 83.31 502 THR A N 1
ATOM 4036 C CA . THR A 1 502 ? 32.275 1.850 -5.225 1.00 83.31 502 THR A CA 1
ATOM 4037 C C . THR A 1 502 ? 32.451 2.095 -3.727 1.00 83.31 502 THR A C 1
ATOM 4039 O O . THR A 1 502 ? 31.482 2.056 -2.966 1.00 83.31 502 THR A O 1
ATOM 4042 N N . ASP A 1 503 ? 33.675 2.408 -3.297 1.00 85.69 503 ASP A N 1
ATOM 4043 C CA . ASP A 1 503 ? 33.931 2.794 -1.901 1.00 85.69 503 ASP A CA 1
ATOM 4044 C C . ASP A 1 503 ? 33.090 4.015 -1.489 1.00 85.69 503 ASP A C 1
ATOM 4046 O O . ASP A 1 503 ? 32.595 4.075 -0.369 1.00 85.69 503 ASP A O 1
ATOM 4050 N N . ASP A 1 504 ? 32.834 4.940 -2.419 1.00 88.31 504 ASP A N 1
ATOM 4051 C CA . ASP A 1 504 ? 31.965 6.103 -2.202 1.00 88.31 504 ASP A CA 1
ATOM 4052 C C . ASP A 1 504 ? 30.503 5.714 -1.907 1.00 88.31 504 ASP A C 1
ATOM 4054 O O . ASP A 1 504 ? 29.876 6.271 -1.003 1.00 88.31 504 ASP A O 1
ATOM 4058 N N . ALA A 1 505 ? 29.959 4.707 -2.603 1.00 89.38 505 ALA A N 1
ATOM 4059 C CA . ALA A 1 505 ? 28.617 4.199 -2.324 1.00 89.38 505 ALA A CA 1
ATOM 4060 C C . ALA A 1 505 ? 28.551 3.509 -0.951 1.00 89.38 505 ALA A C 1
ATOM 4062 O O . ALA A 1 505 ? 27.588 3.711 -0.204 1.00 89.38 505 ALA A O 1
ATOM 4063 N N . ILE A 1 506 ? 29.591 2.741 -0.594 1.00 90.88 506 ILE A N 1
ATOM 4064 C CA . ILE A 1 506 ? 29.735 2.129 0.737 1.00 90.88 506 ILE A CA 1
ATOM 4065 C C . ILE A 1 506 ? 29.780 3.215 1.819 1.00 90.88 506 ILE A C 1
ATOM 4067 O O . ILE A 1 506 ? 29.050 3.149 2.810 1.00 90.88 506 ILE A O 1
ATOM 4071 N N . ASP A 1 507 ? 30.593 4.246 1.626 1.00 92.50 507 ASP A N 1
ATOM 4072 C CA . ASP A 1 507 ? 30.776 5.308 2.612 1.00 92.50 507 ASP A CA 1
ATOM 4073 C C . ASP A 1 507 ? 29.525 6.168 2.763 1.00 92.50 507 ASP A C 1
ATOM 4075 O O . ASP A 1 507 ? 29.139 6.515 3.885 1.00 92.50 507 ASP A O 1
ATOM 4079 N N . THR A 1 508 ? 28.831 6.432 1.659 1.00 95.38 508 THR A N 1
ATOM 4080 C CA . THR A 1 508 ? 27.556 7.150 1.647 1.00 95.38 508 THR A CA 1
ATOM 4081 C C . THR A 1 508 ? 26.477 6.400 2.424 1.00 95.38 508 THR A C 1
ATOM 4083 O O . THR A 1 508 ? 25.790 7.010 3.256 1.00 95.38 508 THR A O 1
ATOM 4086 N N . ILE A 1 509 ? 26.324 5.084 2.215 1.00 95.44 509 ILE A N 1
ATOM 4087 C CA . ILE A 1 509 ? 25.291 4.316 2.926 1.00 95.44 509 ILE A CA 1
ATOM 4088 C C . ILE A 1 509 ? 25.622 4.178 4.417 1.00 95.44 509 ILE A C 1
ATOM 4090 O O . ILE A 1 509 ? 24.746 4.395 5.259 1.00 95.44 509 ILE A O 1
ATOM 4094 N N . ILE A 1 510 ? 26.893 3.933 4.765 1.00 96.31 510 ILE A N 1
ATOM 4095 C CA . ILE A 1 510 ? 27.355 3.869 6.160 1.00 96.31 510 ILE A CA 1
ATOM 4096 C C . ILE A 1 510 ? 27.104 5.205 6.862 1.00 96.31 510 ILE A C 1
ATOM 4098 O O . ILE A 1 510 ? 26.558 5.235 7.968 1.00 96.31 510 ILE A O 1
ATOM 4102 N N . ARG A 1 511 ? 27.471 6.326 6.229 1.00 96.12 511 ARG A N 1
ATOM 4103 C CA . ARG A 1 511 ? 27.250 7.669 6.779 1.00 96.12 511 ARG A CA 1
ATOM 4104 C C . ARG A 1 511 ? 25.767 7.948 6.994 1.00 96.12 511 ARG A C 1
ATOM 4106 O O . ARG A 1 511 ? 25.404 8.452 8.053 1.00 96.12 511 ARG A O 1
ATOM 4113 N N . SER A 1 512 ? 24.923 7.591 6.029 1.00 95.75 512 SER A N 1
ATOM 4114 C CA . SER A 1 512 ? 23.471 7.777 6.126 1.00 95.75 512 SER A CA 1
ATOM 4115 C C . SER A 1 512 ? 22.888 7.029 7.327 1.00 95.75 512 SER A C 1
ATOM 4117 O O . SER A 1 512 ? 22.158 7.618 8.122 1.00 95.75 512 SER A O 1
ATOM 4119 N N . ILE A 1 513 ? 23.266 5.760 7.517 1.00 96.69 513 ILE A N 1
ATOM 4120 C CA . ILE A 1 513 ? 22.810 4.960 8.664 1.00 96.69 513 ILE A CA 1
ATOM 4121 C C . ILE A 1 513 ? 23.332 5.539 9.985 1.00 96.69 513 ILE A C 1
ATOM 4123 O O . ILE A 1 513 ? 22.588 5.587 10.961 1.00 96.69 513 ILE A O 1
ATOM 4127 N N . ARG A 1 514 ? 24.584 6.016 10.036 1.00 95.50 514 ARG A N 1
ATOM 4128 C CA . ARG A 1 514 ? 25.144 6.656 11.241 1.00 95.50 514 ARG A CA 1
ATOM 4129 C C . ARG A 1 514 ? 24.385 7.918 11.640 1.00 95.50 514 ARG A C 1
ATOM 4131 O O . ARG A 1 514 ? 24.136 8.093 12.826 1.00 95.50 514 ARG A O 1
ATOM 4138 N N . ILE A 1 515 ? 24.009 8.755 10.673 1.00 94.38 515 ILE A N 1
ATOM 4139 C CA . ILE A 1 515 ? 23.204 9.960 10.923 1.00 94.38 515 ILE A CA 1
ATOM 4140 C C . ILE A 1 515 ? 21.837 9.562 11.486 1.00 94.38 515 ILE A C 1
ATOM 4142 O O . ILE A 1 515 ? 21.450 10.047 12.539 1.00 94.38 515 ILE A O 1
ATOM 4146 N N . ILE A 1 516 ? 21.142 8.612 10.850 1.00 94.94 516 ILE A N 1
ATOM 4147 C CA . ILE A 1 516 ? 19.836 8.143 11.342 1.00 94.94 516 ILE A CA 1
ATOM 4148 C C . ILE A 1 516 ? 19.957 7.574 12.759 1.00 94.94 516 ILE A C 1
ATOM 4150 O O . ILE A 1 516 ? 19.110 7.853 13.602 1.00 94.94 516 ILE A O 1
ATOM 4154 N N . LYS A 1 517 ? 21.023 6.811 13.036 1.00 93.38 517 LYS A N 1
ATOM 4155 C CA . LYS A 1 517 ? 21.281 6.227 14.357 1.00 93.38 517 LYS A CA 1
ATOM 4156 C C . LYS A 1 517 ? 21.387 7.286 15.460 1.00 93.38 517 LYS A C 1
ATOM 4158 O O . LYS A 1 517 ? 20.957 7.005 16.571 1.00 93.38 517 LYS A O 1
ATOM 4163 N N . GLN A 1 518 ? 21.944 8.464 15.175 1.00 89.88 518 GLN A N 1
ATOM 4164 C CA . GLN A 1 518 ? 22.056 9.554 16.156 1.00 89.88 518 GLN A CA 1
ATOM 4165 C C . GLN A 1 518 ? 20.692 10.131 16.556 1.00 89.88 518 GLN A C 1
ATOM 4167 O O . GLN A 1 518 ? 20.541 10.599 17.678 1.00 89.88 518 GLN A O 1
ATOM 4172 N N . ASP A 1 519 ? 19.701 10.040 15.669 1.00 91.44 519 ASP A N 1
ATOM 4173 C CA . ASP A 1 519 ? 18.350 10.560 15.892 1.00 91.44 519 ASP A CA 1
ATOM 4174 C C . ASP A 1 519 ? 17.375 9.488 16.420 1.00 91.44 519 ASP A C 1
ATOM 4176 O O . ASP A 1 519 ? 16.178 9.749 16.582 1.00 91.44 519 ASP A O 1
ATOM 4180 N N . LEU A 1 520 ? 17.840 8.253 16.643 1.00 93.44 520 LEU A N 1
ATOM 4181 C CA . LEU A 1 520 ? 16.996 7.176 17.154 1.00 93.44 520 LEU A CA 1
ATOM 4182 C C . LEU A 1 520 ? 16.659 7.402 18.628 1.00 93.44 520 LEU A C 1
ATOM 4184 O O . LEU A 1 520 ? 17.535 7.594 19.463 1.00 93.44 520 LEU A O 1
ATOM 4188 N N . VAL A 1 521 ? 15.373 7.280 18.958 1.00 92.94 521 VAL A N 1
ATOM 4189 C CA . VAL A 1 521 ? 14.875 7.439 20.329 1.00 92.94 521 VAL A CA 1
ATOM 4190 C C . VAL A 1 521 ? 14.147 6.175 20.766 1.00 92.94 521 VAL A C 1
ATOM 4192 O O . VAL A 1 521 ? 13.201 5.740 20.101 1.00 92.94 521 VAL A O 1
ATOM 4195 N N . LEU A 1 522 ? 14.573 5.597 21.891 1.00 94.69 522 LEU A N 1
ATOM 4196 C CA . LEU A 1 522 ? 13.892 4.472 22.532 1.00 94.69 522 LEU A CA 1
ATOM 4197 C C . LEU A 1 522 ? 12.509 4.902 23.038 1.00 94.69 522 LEU A C 1
ATOM 4199 O O . LEU A 1 522 ? 12.356 5.957 23.657 1.00 94.69 522 LEU A O 1
ATOM 4203 N N . LYS A 1 523 ? 11.494 4.060 22.826 1.00 93.25 523 LYS A N 1
ATOM 4204 C CA . LYS A 1 523 ? 10.144 4.266 23.379 1.00 93.25 523 LYS A CA 1
ATOM 4205 C C . LYS A 1 523 ? 10.148 4.260 24.908 1.00 93.25 523 LYS A C 1
ATOM 4207 O O . LYS A 1 523 ? 9.419 5.040 25.510 1.00 93.25 523 LYS A O 1
ATOM 4212 N N . ALA A 1 524 ? 11.026 3.459 25.517 1.00 93.94 524 ALA A N 1
ATOM 4213 C CA . ALA A 1 524 ? 11.192 3.370 26.969 1.00 93.94 524 ALA A CA 1
ATOM 4214 C C . ALA A 1 524 ? 11.545 4.714 27.636 1.00 93.94 524 ALA A C 1
ATOM 4216 O O . ALA A 1 524 ? 11.271 4.890 28.815 1.00 93.94 524 ALA A O 1
ATOM 4217 N N . VAL A 1 525 ? 12.093 5.690 26.898 1.00 94.75 525 VAL A N 1
ATOM 4218 C CA . VAL A 1 525 ? 12.361 7.033 27.444 1.00 94.75 525 VAL A CA 1
ATOM 4219 C C . VAL A 1 525 ? 11.073 7.727 27.900 1.00 94.75 525 VAL A C 1
ATOM 4221 O O . VAL A 1 525 ? 11.095 8.441 28.901 1.00 94.75 525 VAL A O 1
ATOM 4224 N N . ASP A 1 526 ? 9.955 7.515 27.197 1.00 92.94 526 ASP A N 1
ATOM 4225 C CA . ASP A 1 526 ? 8.669 8.105 27.593 1.00 92.94 526 ASP A CA 1
ATOM 4226 C C . ASP A 1 526 ? 8.139 7.459 28.869 1.00 92.94 526 ASP A C 1
ATOM 4228 O O . ASP A 1 526 ? 7.687 8.162 29.768 1.00 92.94 526 ASP A O 1
ATOM 4232 N N . ASP A 1 527 ? 8.231 6.132 28.956 1.00 93.56 527 ASP A N 1
ATOM 4233 C CA . ASP A 1 527 ? 7.777 5.365 30.115 1.00 93.56 527 ASP A CA 1
ATOM 4234 C C . ASP A 1 527 ? 8.600 5.705 31.367 1.00 93.56 527 ASP A C 1
ATOM 4236 O O . ASP A 1 527 ? 8.050 6.043 32.416 1.00 93.56 527 ASP A O 1
ATOM 4240 N N . PHE A 1 528 ? 9.926 5.757 31.219 1.00 96.62 528 PHE A N 1
ATOM 4241 C CA . PHE A 1 528 ? 10.833 6.244 32.254 1.00 96.62 528 PHE A CA 1
ATOM 4242 C C . PHE A 1 528 ? 10.458 7.656 32.722 1.00 96.62 528 PHE A C 1
ATOM 4244 O O . PHE A 1 528 ? 10.341 7.895 33.922 1.00 96.62 528 PHE A O 1
ATOM 4251 N N . GLY A 1 529 ? 10.214 8.584 31.791 1.00 95.50 529 GLY A N 1
ATOM 4252 C CA . GLY A 1 529 ? 9.825 9.953 32.130 1.00 95.50 529 GLY A CA 1
ATOM 4253 C C . GLY A 1 529 ? 8.487 10.054 32.856 1.00 95.50 529 GLY A C 1
ATOM 4254 O O . GLY A 1 529 ? 8.369 10.825 33.806 1.00 95.50 529 GLY A O 1
ATOM 4255 N N . GLN A 1 530 ? 7.492 9.259 32.462 1.00 95.69 530 GLN A N 1
ATOM 4256 C CA . GLN A 1 530 ? 6.191 9.225 33.133 1.00 95.69 530 GLN A CA 1
ATOM 4257 C C . GLN A 1 530 ? 6.297 8.668 34.557 1.00 95.69 530 GLN A C 1
ATOM 4259 O O . GLN A 1 530 ? 5.724 9.243 35.486 1.00 95.69 530 GLN A O 1
ATOM 4264 N N . LYS A 1 531 ? 7.049 7.579 34.748 1.00 95.75 531 LYS A N 1
ATOM 4265 C CA . LYS A 1 531 ? 7.256 6.966 36.070 1.00 95.75 531 LYS A CA 1
ATOM 4266 C C . LYS A 1 531 ? 8.063 7.865 36.993 1.00 95.75 531 LYS A C 1
ATOM 4268 O O . LYS A 1 531 ? 7.686 8.017 38.154 1.00 95.75 531 LYS A O 1
ATOM 4273 N N . LEU A 1 532 ? 9.116 8.500 36.475 1.00 97.25 532 LEU A N 1
ATOM 4274 C CA . LEU A 1 532 ? 9.917 9.449 37.240 1.00 97.25 532 LEU A CA 1
ATOM 4275 C C . LEU A 1 532 ? 9.057 10.632 37.692 1.00 97.25 532 LEU A C 1
ATOM 4277 O O . LEU A 1 532 ? 9.012 10.904 38.884 1.00 97.25 532 LEU A O 1
ATOM 4281 N N . ALA A 1 533 ? 8.288 11.247 36.787 1.00 95.94 533 ALA A N 1
ATOM 4282 C CA . ALA A 1 533 ? 7.406 12.366 37.129 1.00 95.94 533 ALA A CA 1
ATOM 4283 C C . ALA A 1 533 ? 6.362 11.995 38.199 1.00 95.94 533 ALA A C 1
ATOM 4285 O O . ALA A 1 533 ? 6.123 12.762 39.131 1.00 95.94 533 ALA A O 1
ATOM 4286 N N . LYS A 1 534 ? 5.767 10.797 38.108 1.00 95.50 534 LYS A N 1
ATOM 4287 C CA . LYS A 1 534 ? 4.818 10.294 39.115 1.00 95.50 534 LYS A CA 1
ATOM 4288 C C . LYS A 1 534 ? 5.479 10.083 40.481 1.00 95.50 534 LYS A C 1
ATOM 4290 O O . LYS A 1 534 ? 4.892 10.404 41.511 1.00 95.50 534 LYS A O 1
ATOM 4295 N N . ALA A 1 535 ? 6.688 9.526 40.503 1.00 95.06 535 ALA A N 1
ATOM 4296 C CA . ALA A 1 535 ? 7.449 9.347 41.735 1.00 95.06 535 ALA A CA 1
ATOM 4297 C C . ALA A 1 535 ? 7.867 10.700 42.339 1.00 95.06 535 ALA A C 1
ATOM 4299 O O . ALA A 1 535 ? 7.734 10.907 43.546 1.00 95.06 535 ALA A O 1
ATOM 4300 N N . GLU A 1 536 ? 8.287 11.650 41.502 1.00 95.44 536 GLU A N 1
ATOM 4301 C CA . GLU A 1 536 ? 8.623 13.015 41.905 1.00 95.44 536 GLU A CA 1
ATOM 4302 C C . GLU A 1 536 ? 7.436 13.737 42.539 1.00 95.44 536 GLU A C 1
ATOM 4304 O O . GLU A 1 536 ? 7.598 14.325 43.607 1.00 95.44 536 GLU A O 1
ATOM 4309 N N . GLU A 1 537 ? 6.245 13.652 41.939 1.00 94.69 537 GLU A N 1
ATOM 4310 C CA . GLU A 1 537 ? 5.010 14.235 42.480 1.00 94.69 537 GLU A CA 1
ATOM 4311 C C . GLU A 1 537 ? 4.767 13.791 43.929 1.00 94.69 537 GLU A C 1
ATOM 4313 O O . GLU A 1 537 ? 4.533 14.622 44.807 1.00 94.69 537 GLU A O 1
ATOM 4318 N N . ILE A 1 538 ? 4.926 12.494 44.209 1.00 92.81 538 ILE A N 1
ATOM 4319 C CA . ILE A 1 538 ? 4.775 11.941 45.559 1.00 92.81 538 ILE A CA 1
ATOM 4320 C C . ILE A 1 538 ? 5.889 12.441 46.486 1.00 92.81 538 ILE A C 1
ATOM 4322 O O . ILE A 1 538 ? 5.614 12.840 47.616 1.00 92.81 538 ILE A O 1
ATOM 4326 N N . THR A 1 539 ? 7.149 12.419 46.048 1.00 91.19 539 THR A N 1
ATOM 4327 C CA . THR A 1 539 ? 8.285 12.812 46.907 1.00 91.19 539 THR A CA 1
ATOM 4328 C C . THR A 1 539 ? 8.354 14.312 47.209 1.00 91.19 539 THR A C 1
ATOM 4330 O O . THR A 1 539 ? 8.885 14.689 48.258 1.00 91.19 539 THR A O 1
ATOM 4333 N N . ASN A 1 540 ? 7.806 15.153 46.328 1.00 90.31 540 ASN A N 1
ATOM 4334 C CA . ASN A 1 540 ? 7.791 16.611 46.458 1.00 90.31 540 ASN A CA 1
ATOM 4335 C C . ASN A 1 540 ? 6.552 17.141 47.199 1.00 90.31 540 ASN A C 1
ATOM 4337 O O . ASN A 1 540 ? 6.542 18.303 47.609 1.00 90.31 540 ASN A O 1
ATOM 4341 N N . ASP A 1 541 ? 5.522 16.316 47.404 1.00 89.38 541 ASP A N 1
ATOM 4342 C CA . ASP A 1 541 ? 4.380 16.667 48.245 1.00 89.38 541 ASP A CA 1
ATOM 4343 C C . ASP A 1 541 ? 4.793 16.691 49.729 1.00 89.38 541 ASP A C 1
ATOM 4345 O O . ASP A 1 541 ? 5.194 15.685 50.322 1.00 89.38 541 ASP A O 1
ATOM 4349 N N . ASN A 1 542 ? 4.667 17.868 50.349 1.00 81.75 542 ASN A N 1
ATOM 4350 C CA . ASN A 1 542 ? 5.007 18.094 51.753 1.00 81.75 542 ASN A CA 1
ATOM 4351 C C . ASN A 1 542 ? 4.216 17.192 52.717 1.00 81.75 542 ASN A C 1
ATOM 4353 O O . ASN A 1 542 ? 4.708 16.912 53.809 1.00 81.75 542 ASN A O 1
ATOM 4357 N N . SER A 1 543 ? 3.029 16.718 52.323 1.00 83.88 543 SER A N 1
ATOM 4358 C CA . SER A 1 543 ? 2.192 15.823 53.129 1.00 83.88 543 SER A CA 1
ATOM 4359 C C . SER A 1 543 ? 2.611 14.346 53.049 1.00 83.88 543 SER A C 1
ATOM 4361 O O . SER A 1 543 ? 2.271 13.553 53.932 1.00 83.88 543 SER A O 1
ATOM 4363 N N . SER A 1 544 ? 3.417 13.956 52.055 1.00 83.25 544 SER A N 1
ATOM 4364 C CA . SER A 1 544 ? 3.818 12.558 51.840 1.00 83.25 544 SER A CA 1
ATOM 4365 C C . SER A 1 544 ? 4.681 11.985 52.963 1.00 83.25 544 SER A C 1
ATOM 4367 O O . SER A 1 544 ? 4.547 10.808 53.296 1.00 83.25 544 SER A O 1
ATOM 4369 N N . LYS A 1 545 ? 5.526 12.808 53.600 1.00 76.81 545 LYS A N 1
ATOM 4370 C CA . LYS A 1 545 ? 6.340 12.394 54.762 1.00 76.81 545 LYS A CA 1
ATOM 4371 C C . LYS A 1 545 ? 5.493 12.021 55.974 1.00 76.81 545 LYS A C 1
ATOM 4373 O O . LYS A 1 545 ? 5.924 11.228 56.812 1.00 76.81 545 LYS A O 1
ATOM 4378 N N . ASP A 1 546 ? 4.304 12.601 56.074 1.00 81.81 546 ASP A N 1
ATOM 4379 C CA . ASP A 1 546 ? 3.360 12.315 57.147 1.00 81.81 546 ASP A CA 1
ATOM 4380 C C . ASP A 1 546 ? 2.453 11.137 56.802 1.00 81.81 546 ASP A C 1
ATOM 4382 O O . ASP A 1 546 ? 2.061 10.394 57.700 1.00 81.81 546 ASP A O 1
ATOM 4386 N N . LYS A 1 547 ? 2.211 10.914 55.507 1.00 87.25 547 LYS A N 1
ATOM 4387 C CA . LYS A 1 547 ? 1.369 9.841 54.979 1.00 87.25 547 LYS A CA 1
ATOM 4388 C C . LYS A 1 547 ? 2.056 8.468 54.927 1.00 87.25 547 LYS A C 1
ATOM 4390 O O . LYS A 1 547 ? 1.433 7.476 55.301 1.00 87.25 547 LYS A O 1
ATOM 4395 N N . TYR A 1 548 ? 3.313 8.387 54.485 1.00 90.00 548 TYR A N 1
ATOM 4396 C CA . TYR A 1 548 ? 3.994 7.112 54.203 1.00 90.00 548 TYR A CA 1
ATOM 4397 C C . TYR A 1 548 ? 5.040 6.710 55.256 1.00 90.00 548 TYR A C 1
ATOM 4399 O O . TYR A 1 548 ? 5.531 7.547 56.018 1.00 90.00 548 TYR A O 1
ATOM 4407 N N . SER A 1 549 ? 5.377 5.415 55.319 1.00 88.62 549 SER A N 1
ATOM 4408 C CA . SER A 1 549 ? 6.420 4.889 56.208 1.00 88.62 549 SER A CA 1
ATOM 4409 C C . SER A 1 549 ? 7.798 5.427 55.811 1.00 88.62 549 SER A C 1
ATOM 4411 O O . SER A 1 549 ? 8.099 5.590 54.629 1.00 88.62 549 SER A O 1
ATOM 4413 N N . GLU A 1 550 ? 8.660 5.687 56.797 1.00 87.38 550 GLU A N 1
ATOM 4414 C CA . GLU A 1 550 ? 9.978 6.292 56.559 1.00 87.38 550 GLU A CA 1
ATOM 4415 C C . GLU A 1 550 ? 10.847 5.439 55.621 1.00 87.38 550 GLU A C 1
ATOM 4417 O O . GLU A 1 550 ? 11.486 5.966 54.711 1.00 87.38 550 GLU A O 1
ATOM 4422 N N . LYS A 1 551 ? 10.816 4.112 55.787 1.00 87.94 551 LYS A N 1
ATOM 4423 C CA . LYS A 1 551 ? 11.600 3.172 54.977 1.00 87.94 551 LYS A CA 1
ATOM 4424 C C . LYS A 1 551 ? 11.102 3.096 53.530 1.00 87.94 551 LYS A C 1
A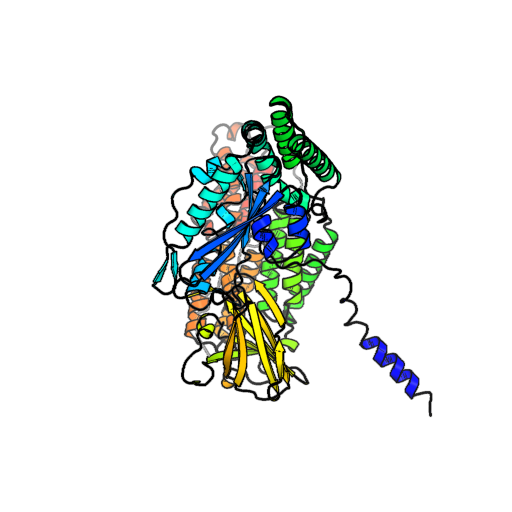TOM 4426 O O . LYS A 1 551 ? 11.920 3.201 52.618 1.00 87.94 551 LYS A O 1
ATOM 4431 N N . SER A 1 552 ? 9.791 2.951 53.301 1.00 89.88 552 SER A N 1
ATOM 4432 C CA . SER A 1 552 ? 9.230 2.880 51.938 1.00 89.88 552 SER A CA 1
ATOM 4433 C C . SER A 1 552 ? 9.368 4.211 51.192 1.00 89.88 552 SER A C 1
ATOM 4435 O O . SER A 1 552 ? 9.786 4.235 50.034 1.00 89.88 552 SER A O 1
ATOM 4437 N N . PHE A 1 553 ? 9.145 5.335 51.878 1.00 91.88 553 PHE A N 1
ATOM 4438 C CA . PHE A 1 553 ? 9.333 6.668 51.308 1.00 91.88 553 PHE A CA 1
ATOM 4439 C C . PHE A 1 553 ? 10.809 6.968 50.991 1.00 91.88 553 PHE A C 1
ATOM 4441 O O . PHE A 1 553 ? 11.114 7.555 49.953 1.00 91.88 553 PHE A O 1
ATOM 4448 N N . SER A 1 554 ? 11.745 6.524 51.840 1.00 90.75 554 SER A N 1
ATOM 4449 C CA . SER A 1 554 ? 13.188 6.653 51.586 1.00 90.75 554 SER A CA 1
ATOM 4450 C C . SER A 1 554 ? 13.632 5.862 50.350 1.00 90.75 554 SER A C 1
ATOM 4452 O O . SER A 1 554 ? 14.376 6.394 49.525 1.00 90.75 554 SER A O 1
ATOM 4454 N N . LYS A 1 555 ? 13.119 4.637 50.155 1.00 93.69 555 LYS A N 1
ATOM 4455 C CA . LYS A 1 555 ? 13.361 3.850 48.931 1.00 93.69 555 LYS A CA 1
ATOM 4456 C C . LYS A 1 555 ? 12.859 4.570 47.674 1.00 93.69 555 LYS A C 1
ATOM 4458 O O . LYS A 1 555 ? 13.595 4.645 46.694 1.00 93.69 555 LYS A O 1
ATOM 4463 N N . LEU A 1 556 ? 11.653 5.148 47.712 1.00 95.19 556 LEU A N 1
ATOM 4464 C CA . LEU A 1 556 ? 11.122 5.937 46.592 1.00 95.19 556 LEU A CA 1
ATOM 4465 C C . LEU A 1 556 ? 12.006 7.146 46.281 1.00 95.19 556 LEU A C 1
ATOM 4467 O O . LEU A 1 556 ? 12.311 7.399 45.118 1.00 95.19 556 LEU A O 1
ATOM 4471 N N . LYS A 1 557 ? 12.481 7.854 47.308 1.00 94.62 557 LYS A N 1
ATOM 4472 C CA . LYS A 1 557 ? 13.396 8.981 47.115 1.00 94.62 557 LYS A CA 1
ATOM 4473 C C . LYS A 1 557 ? 14.717 8.553 46.469 1.00 94.62 557 LYS A C 1
ATOM 4475 O O . LYS A 1 557 ? 15.167 9.213 45.542 1.00 94.62 557 LYS A O 1
ATOM 4480 N N . GLN A 1 558 ? 15.298 7.430 46.894 1.00 95.31 558 GLN A N 1
ATOM 4481 C CA . GLN A 1 558 ? 16.510 6.885 46.269 1.00 95.31 558 GLN A CA 1
ATOM 4482 C C . GLN A 1 558 ? 16.288 6.531 44.791 1.00 95.31 558 GLN A C 1
ATOM 4484 O O . GLN A 1 558 ? 17.159 6.797 43.963 1.00 95.31 558 GLN A O 1
ATOM 4489 N N . ALA A 1 559 ? 15.124 5.970 44.447 1.00 95.69 559 ALA A N 1
ATOM 4490 C CA . ALA A 1 559 ? 14.760 5.679 43.062 1.00 95.69 559 ALA A CA 1
ATOM 4491 C C . ALA A 1 559 ? 14.622 6.960 42.217 1.00 95.69 559 ALA A C 1
ATOM 4493 O O . ALA A 1 559 ? 15.144 7.021 41.102 1.00 95.69 559 ALA A O 1
ATOM 4494 N N . VAL A 1 560 ? 13.983 8.002 42.763 1.00 96.75 560 VAL A N 1
ATOM 4495 C CA . VAL A 1 560 ? 13.880 9.328 42.127 1.00 96.75 560 VAL A CA 1
ATOM 4496 C C . VAL A 1 560 ? 15.259 9.956 41.929 1.00 96.75 560 VAL A C 1
ATOM 4498 O O . VAL A 1 560 ? 15.561 10.421 40.831 1.00 96.75 560 VAL A O 1
ATOM 4501 N N . ASP A 1 561 ? 16.119 9.930 42.948 1.00 96.62 561 ASP A N 1
ATOM 4502 C CA . ASP A 1 561 ? 17.476 10.480 42.874 1.00 96.62 561 ASP A CA 1
ATOM 4503 C C . ASP A 1 561 ? 18.304 9.768 41.785 1.00 96.62 561 ASP A C 1
ATOM 4505 O O . ASP A 1 561 ? 18.983 10.422 40.988 1.00 96.62 561 ASP A O 1
ATOM 4509 N N . ALA A 1 562 ? 18.197 8.437 41.689 1.00 95.19 562 ALA A N 1
ATOM 4510 C CA . ALA A 1 562 ? 18.841 7.651 40.637 1.00 95.19 562 ALA A CA 1
ATOM 4511 C C . ALA A 1 562 ? 18.322 8.010 39.233 1.00 95.19 562 ALA A C 1
ATOM 4513 O O . ALA A 1 562 ? 19.120 8.183 38.308 1.00 95.19 562 ALA A O 1
ATOM 4514 N N . GLY A 1 563 ? 17.005 8.178 39.069 1.00 94.81 563 GLY A N 1
ATOM 4515 C CA . GLY A 1 563 ? 16.409 8.613 37.803 1.00 94.81 563 GLY A CA 1
ATOM 4516 C C . GLY A 1 563 ? 16.846 10.026 37.399 1.00 94.81 563 GLY A C 1
ATOM 4517 O O . GLY A 1 563 ? 17.262 10.263 36.261 1.00 94.81 563 GLY A O 1
ATOM 4518 N N . ASN A 1 564 ? 16.845 10.963 38.345 1.00 96.25 564 ASN A N 1
ATOM 4519 C CA . ASN A 1 564 ? 17.249 12.347 38.108 1.00 96.25 564 ASN A CA 1
ATOM 4520 C C . ASN A 1 564 ? 18.729 12.492 37.746 1.00 96.25 564 ASN A C 1
ATOM 4522 O O . ASN A 1 564 ? 19.076 13.325 36.904 1.00 96.25 564 ASN A O 1
ATOM 4526 N N . ALA A 1 565 ? 19.598 11.637 38.291 1.00 95.81 565 ALA A N 1
ATOM 4527 C CA . ALA A 1 565 ? 21.020 11.621 37.953 1.00 95.81 565 ALA A CA 1
ATOM 4528 C C . ALA A 1 565 ? 21.290 11.372 36.454 1.00 95.81 565 ALA A C 1
ATOM 4530 O O . ALA A 1 565 ? 22.321 11.807 35.923 1.00 95.81 565 ALA A O 1
ATOM 4531 N N . VAL A 1 566 ? 20.372 10.698 35.752 1.00 94.12 566 VAL A N 1
ATOM 4532 C CA . VAL A 1 566 ? 20.514 10.379 34.322 1.00 94.12 566 VAL A CA 1
ATOM 4533 C C . VAL A 1 566 ? 19.555 11.157 33.418 1.00 94.12 566 VAL A C 1
ATOM 4535 O O . VAL A 1 566 ? 19.738 11.145 32.201 1.00 94.12 566 VAL A O 1
ATOM 4538 N N . TRP A 1 567 ? 18.582 11.890 33.970 1.00 93.31 567 TRP A N 1
ATOM 4539 C CA . TRP A 1 567 ? 17.519 12.559 33.206 1.00 93.31 567 TRP A CA 1
ATOM 4540 C C . TRP A 1 567 ? 18.031 13.463 32.073 1.00 93.31 567 TRP A C 1
ATOM 4542 O O . TRP A 1 567 ? 17.521 13.424 30.946 1.00 93.31 567 TRP A O 1
ATOM 4552 N N . GLY A 1 568 ? 19.087 14.242 32.332 1.00 89.69 568 GLY A N 1
ATOM 4553 C CA . GLY A 1 568 ? 19.693 15.147 31.344 1.00 89.69 568 GLY A CA 1
ATOM 4554 C C . GLY A 1 568 ? 20.300 14.443 30.122 1.00 89.69 568 GLY A C 1
ATOM 4555 O O . GLY A 1 568 ? 20.426 15.056 29.068 1.00 89.69 568 GLY A O 1
ATOM 4556 N N . LYS A 1 569 ? 20.615 13.152 30.248 1.00 92.69 569 LYS A N 1
ATOM 4557 C CA . LYS A 1 569 ? 21.259 12.286 29.244 1.00 92.69 569 LYS A CA 1
ATOM 4558 C C . LYS A 1 569 ? 20.450 11.004 29.010 1.00 92.69 569 LYS A C 1
ATOM 4560 O O . LYS A 1 569 ? 20.984 9.968 28.623 1.00 92.69 569 LYS A O 1
ATOM 4565 N N . ARG A 1 570 ? 19.133 11.078 29.244 1.00 91.44 570 ARG A N 1
ATOM 4566 C CA . ARG A 1 570 ? 18.182 9.959 29.110 1.00 91.44 570 ARG A CA 1
ATOM 4567 C C . ARG A 1 570 ? 18.138 9.357 27.705 1.00 91.44 570 ARG A C 1
ATOM 4569 O O . ARG A 1 570 ? 17.912 8.165 27.564 1.00 91.44 570 ARG A O 1
ATOM 4576 N N . PHE A 1 571 ? 18.374 10.173 26.677 1.00 89.50 571 PHE A N 1
ATOM 4577 C CA . PHE A 1 571 ? 18.403 9.722 25.284 1.00 89.50 571 PHE A CA 1
ATOM 4578 C C . PHE A 1 571 ? 19.668 8.924 24.936 1.00 89.50 571 PHE A C 1
ATOM 4580 O O . PHE A 1 571 ? 19.647 8.171 23.969 1.00 89.50 571 PHE A O 1
ATOM 4587 N N . ASP A 1 572 ? 20.721 9.039 25.750 1.00 88.38 572 ASP A N 1
ATOM 4588 C CA . ASP A 1 572 ? 21.987 8.319 25.570 1.00 88.38 572 ASP A CA 1
ATOM 4589 C C . ASP A 1 572 ? 22.043 7.013 26.383 1.00 88.38 572 ASP A C 1
ATOM 4591 O O . ASP A 1 572 ? 23.028 6.278 26.311 1.00 88.38 572 ASP A O 1
ATOM 4595 N N . GLN A 1 573 ? 21.018 6.730 27.197 1.00 91.81 573 GLN A N 1
ATOM 4596 C CA . GLN A 1 573 ? 20.982 5.531 28.035 1.00 91.81 573 GLN A CA 1
ATOM 4597 C C . GLN A 1 573 ? 20.679 4.280 27.209 1.00 91.81 573 GLN A C 1
ATOM 4599 O O . GLN A 1 573 ? 19.948 4.322 26.216 1.00 91.81 573 GLN A O 1
ATOM 4604 N N . THR A 1 574 ? 21.226 3.144 27.643 1.00 91.19 574 THR A N 1
ATOM 4605 C CA . THR A 1 574 ? 20.932 1.853 27.015 1.00 91.19 574 THR A CA 1
ATOM 4606 C C . THR A 1 574 ? 19.512 1.398 27.348 1.00 91.19 574 THR A C 1
ATOM 4608 O O . THR A 1 574 ? 18.910 1.840 28.332 1.00 91.19 574 THR A O 1
ATOM 4611 N N . LYS A 1 575 ? 18.969 0.481 26.537 1.00 92.06 575 LYS A N 1
ATOM 4612 C CA . LYS A 1 575 ? 17.651 -0.115 26.801 1.00 92.06 575 LYS A CA 1
ATOM 4613 C C . LYS A 1 575 ? 17.625 -0.843 28.151 1.00 92.06 575 LYS A C 1
ATOM 4615 O O . LYS A 1 575 ? 16.619 -0.770 28.847 1.00 92.06 575 LYS A O 1
ATOM 4620 N N . GLU A 1 576 ? 18.732 -1.473 28.544 1.00 93.75 576 GLU A N 1
ATOM 4621 C CA . GLU A 1 576 ? 18.878 -2.168 29.825 1.00 93.75 576 GLU A CA 1
ATOM 4622 C C . GLU A 1 576 ? 18.879 -1.195 31.006 1.00 93.75 576 GLU A C 1
ATOM 4624 O O . GLU A 1 576 ? 18.207 -1.455 31.999 1.00 93.75 576 GLU A O 1
ATOM 4629 N N . GLU A 1 577 ? 19.586 -0.063 30.905 1.00 94.44 577 GLU A N 1
ATOM 4630 C CA . GLU A 1 577 ? 19.619 0.919 31.995 1.00 94.44 577 GLU A CA 1
ATOM 4631 C C . GLU A 1 577 ? 18.272 1.627 32.151 1.00 94.44 577 GLU A C 1
ATOM 4633 O O . GLU A 1 577 ? 17.795 1.794 33.271 1.00 94.44 577 GLU A O 1
ATOM 4638 N N . LEU A 1 578 ? 17.605 1.977 31.044 1.00 94.75 578 LEU A N 1
ATOM 4639 C CA . LEU A 1 578 ? 16.241 2.510 31.107 1.00 94.75 578 LEU A CA 1
ATOM 4640 C C . LEU A 1 578 ? 15.278 1.499 31.736 1.00 94.75 578 LEU A C 1
ATOM 4642 O O . LEU A 1 578 ? 14.494 1.883 32.598 1.00 94.75 578 LEU A O 1
ATOM 4646 N N . ALA A 1 579 ? 15.361 0.219 31.360 1.00 94.50 579 ALA A N 1
ATOM 4647 C CA . ALA A 1 579 ? 14.543 -0.834 31.959 1.00 94.50 579 ALA A CA 1
ATOM 4648 C C . ALA A 1 579 ? 14.820 -0.993 33.463 1.00 94.50 579 ALA A C 1
ATOM 4650 O O . ALA A 1 579 ? 13.876 -1.071 34.244 1.00 94.50 579 ALA A O 1
ATOM 4651 N N . ARG A 1 580 ? 16.092 -0.965 33.884 1.00 96.81 580 ARG A N 1
ATOM 4652 C CA . ARG A 1 580 ? 16.488 -1.014 35.301 1.00 96.81 580 ARG A CA 1
ATOM 4653 C C . ARG A 1 580 ? 15.910 0.157 36.094 1.00 96.81 580 ARG A C 1
ATOM 4655 O O . ARG A 1 580 ? 15.418 -0.037 37.200 1.00 96.81 580 ARG A O 1
ATOM 4662 N N . LEU A 1 581 ? 15.980 1.370 35.550 1.00 96.12 581 LEU A N 1
ATOM 4663 C CA . LEU A 1 581 ? 15.462 2.571 36.210 1.00 96.12 581 LEU A CA 1
ATOM 4664 C C . LEU A 1 581 ? 13.934 2.578 36.274 1.00 96.12 581 LEU A C 1
ATOM 4666 O O . LEU A 1 581 ? 13.372 2.980 37.290 1.00 96.12 581 LEU A O 1
ATOM 4670 N N . ILE A 1 582 ? 13.270 2.113 35.215 1.00 96.44 582 ILE A N 1
ATOM 4671 C CA . ILE A 1 582 ? 11.819 1.899 35.190 1.00 96.44 582 ILE A CA 1
ATOM 4672 C C . ILE A 1 582 ? 11.407 0.911 36.286 1.00 96.44 582 ILE A C 1
ATOM 4674 O O . ILE A 1 582 ? 10.531 1.237 37.083 1.00 96.44 582 ILE A O 1
ATOM 4678 N N . ASP A 1 583 ? 12.070 -0.243 36.372 1.00 96.62 583 ASP A N 1
ATOM 4679 C CA . ASP A 1 583 ? 11.787 -1.281 37.370 1.00 96.62 583 ASP A CA 1
ATOM 4680 C C . ASP A 1 583 ? 12.051 -0.800 38.805 1.00 96.62 583 ASP A C 1
ATOM 4682 O O . ASP A 1 583 ? 11.250 -1.040 39.710 1.00 96.62 583 ASP A O 1
ATOM 4686 N N . LEU A 1 584 ? 13.128 -0.034 39.010 1.00 96.19 584 LEU A N 1
ATOM 4687 C CA . LEU A 1 584 ? 13.441 0.585 40.298 1.00 96.19 584 LEU A CA 1
ATOM 4688 C C . LEU A 1 584 ? 12.336 1.556 40.743 1.00 96.19 584 LEU A C 1
ATOM 4690 O O . LEU A 1 584 ? 11.932 1.541 41.909 1.00 96.19 584 LEU A O 1
ATOM 4694 N N . LEU A 1 585 ? 11.840 2.391 39.824 1.00 96.75 585 LEU A N 1
ATOM 4695 C CA . LEU A 1 585 ? 10.743 3.324 40.088 1.00 96.75 585 LEU A CA 1
ATOM 4696 C C . LEU A 1 585 ? 9.427 2.581 40.346 1.00 96.75 585 LEU A C 1
ATOM 4698 O O . LEU A 1 585 ? 8.732 2.908 41.305 1.00 96.75 585 LEU A O 1
ATOM 4702 N N . ASP A 1 586 ? 9.097 1.573 39.539 1.00 95.81 586 ASP A N 1
ATOM 4703 C CA . ASP A 1 586 ? 7.882 0.770 39.708 1.00 95.81 586 ASP A CA 1
ATOM 4704 C C . ASP A 1 586 ? 7.870 0.014 41.031 1.00 95.81 586 ASP A C 1
ATOM 4706 O O . ASP A 1 586 ? 6.878 0.070 41.759 1.00 95.81 586 ASP A O 1
ATOM 4710 N N . THR A 1 587 ? 8.980 -0.640 41.371 1.00 95.00 587 THR A N 1
ATOM 4711 C CA . THR A 1 587 ? 9.131 -1.368 42.633 1.00 95.00 587 THR A CA 1
ATOM 4712 C C . THR A 1 587 ? 8.967 -0.419 43.812 1.00 95.00 587 THR A C 1
ATOM 4714 O O . THR A 1 587 ? 8.187 -0.693 44.721 1.00 95.00 587 THR A O 1
ATOM 4717 N N . ALA A 1 588 ? 9.628 0.741 43.789 1.00 94.12 588 ALA A N 1
ATOM 4718 C CA . ALA A 1 588 ? 9.524 1.698 44.884 1.00 94.12 588 ALA A CA 1
ATOM 4719 C C . ALA A 1 588 ? 8.128 2.339 44.998 1.00 94.12 588 ALA A C 1
ATOM 4721 O O . ALA A 1 588 ? 7.671 2.625 46.106 1.00 94.12 588 ALA A O 1
ATOM 4722 N N . LEU A 1 589 ? 7.435 2.546 43.874 1.00 94.00 589 LEU A N 1
ATOM 4723 C CA . LEU A 1 589 ? 6.043 3.002 43.853 1.00 94.00 589 LEU A CA 1
ATOM 4724 C C . LEU A 1 589 ? 5.081 1.932 44.392 1.00 94.00 589 LEU A C 1
ATOM 4726 O O . LEU A 1 589 ? 4.127 2.276 45.088 1.00 94.00 589 LEU A O 1
ATOM 4730 N N . ALA A 1 590 ? 5.314 0.655 44.081 1.00 93.12 590 ALA A N 1
ATOM 4731 C CA . ALA A 1 590 ? 4.496 -0.465 44.547 1.00 93.12 590 ALA A CA 1
ATOM 4732 C C . ALA A 1 590 ? 4.715 -0.783 46.039 1.00 93.12 590 ALA A C 1
ATOM 4734 O O . ALA A 1 590 ? 3.763 -1.126 46.744 1.00 93.12 590 ALA A O 1
ATOM 4735 N N . ASP A 1 591 ? 5.948 -0.618 46.525 1.00 91.44 591 ASP A N 1
ATOM 4736 C CA . ASP A 1 591 ? 6.353 -0.830 47.920 1.00 91.44 591 ASP A CA 1
ATOM 4737 C C . ASP A 1 591 ? 5.946 0.315 48.861 1.00 91.44 591 ASP A C 1
ATOM 4739 O O . ASP A 1 591 ? 6.196 0.244 50.067 1.00 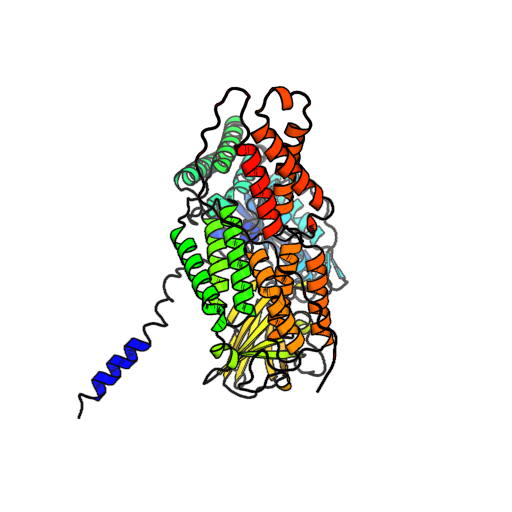91.44 591 ASP A O 1
ATOM 4743 N N . LEU A 1 592 ? 5.339 1.385 48.344 1.00 90.38 592 LEU A N 1
ATOM 4744 C CA . LEU A 1 592 ? 4.937 2.537 49.144 1.00 90.38 592 LEU A CA 1
ATOM 4745 C C . LEU A 1 592 ? 3.844 2.136 50.155 1.00 90.38 592 LEU A C 1
ATOM 4747 O O . LEU A 1 592 ? 2.754 1.705 49.773 1.00 90.38 592 LEU A O 1
ATOM 4751 N N . ARG A 1 593 ? 4.121 2.283 51.458 1.00 88.06 593 ARG A N 1
ATOM 4752 C CA . ARG A 1 593 ? 3.194 1.914 52.548 1.00 88.06 593 ARG A CA 1
ATOM 4753 C C . ARG A 1 593 ? 2.795 3.125 53.367 1.00 88.06 593 ARG A C 1
ATOM 4755 O O . ARG A 1 593 ? 3.642 3.949 53.703 1.00 88.06 593 ARG A O 1
ATOM 4762 N N . GLU A 1 594 ? 1.516 3.230 53.715 1.00 86.56 594 GLU A N 1
ATOM 4763 C CA . GLU A 1 594 ? 1.042 4.266 54.638 1.00 86.56 594 GLU A CA 1
ATOM 4764 C C . GLU A 1 594 ? 1.494 3.965 56.076 1.00 86.56 594 GLU A C 1
ATOM 4766 O O . GLU A 1 594 ? 1.687 2.805 56.457 1.00 86.56 594 GLU A O 1
ATOM 4771 N N . LYS A 1 595 ? 1.684 5.007 56.894 1.00 82.38 595 LYS A N 1
ATOM 4772 C CA . LYS A 1 595 ? 2.070 4.827 58.302 1.00 82.38 595 LYS A CA 1
ATOM 4773 C C . LYS A 1 595 ? 1.016 3.988 59.037 1.00 82.38 595 LYS A C 1
ATOM 4775 O O . LYS A 1 595 ? -0.160 4.335 59.038 1.00 82.38 595 LYS A O 1
ATOM 4780 N N . GLY A 1 596 ? 1.451 2.911 59.695 1.00 66.44 596 GLY A N 1
ATOM 4781 C CA . GLY A 1 596 ? 0.578 1.996 60.445 1.00 66.44 596 GLY A CA 1
ATOM 4782 C C . GLY A 1 596 ? 0.248 0.679 59.732 1.00 66.44 596 GLY A C 1
ATOM 4783 O O . GLY A 1 596 ? -0.395 -0.173 60.336 1.00 66.44 596 GLY A O 1
ATOM 4784 N N . GLN A 1 597 ? 0.705 0.479 58.492 1.00 68.19 597 GLN A N 1
ATOM 4785 C CA . GLN A 1 597 ? 0.776 -0.850 57.874 1.00 68.19 597 GLN A CA 1
ATOM 4786 C C . GLN A 1 597 ? 2.107 -1.508 58.285 1.00 68.19 597 GLN A C 1
ATOM 4788 O O . GLN A 1 597 ? 3.168 -0.972 57.967 1.00 68.19 597 GLN A O 1
ATOM 4793 N N . GLU A 1 598 ? 2.064 -2.609 59.048 1.00 53.75 598 GLU A N 1
ATOM 4794 C CA . GLU A 1 598 ? 3.269 -3.339 59.479 1.00 53.75 598 GLU A CA 1
ATOM 4795 C C . GLU A 1 598 ? 4.046 -3.887 58.270 1.00 53.75 598 GLU A C 1
ATOM 4797 O O . GLU A 1 598 ? 3.470 -4.422 57.322 1.00 53.75 598 GLU A O 1
ATOM 4802 N N . GLU A 1 599 ? 5.371 -3.730 58.302 1.00 50.75 599 GLU A N 1
ATOM 4803 C CA . GLU A 1 599 ? 6.280 -4.303 57.311 1.00 50.75 599 GLU A CA 1
ATOM 4804 C C . GLU A 1 599 ? 6.486 -5.791 57.619 1.00 50.75 599 GLU A C 1
ATOM 4806 O O . GLU A 1 599 ? 7.283 -6.135 58.490 1.00 50.75 599 GLU A O 1
ATOM 4811 N N . GLU A 1 600 ? 5.798 -6.690 56.913 1.00 41.59 600 GLU A N 1
ATOM 4812 C CA . GLU A 1 600 ? 6.215 -8.095 56.900 1.00 41.59 600 GLU A CA 1
ATOM 4813 C C . GLU A 1 600 ? 7.548 -8.210 56.142 1.00 41.59 600 GLU A C 1
ATOM 4815 O O . GLU A 1 600 ? 7.624 -8.028 54.924 1.00 41.59 600 GLU A O 1
ATOM 4820 N N . GLU A 1 601 ? 8.628 -8.490 56.875 1.00 38.97 601 GLU A N 1
ATOM 4821 C CA . GLU A 1 601 ? 9.896 -8.915 56.289 1.00 38.97 601 GLU A CA 1
ATOM 4822 C C . GLU A 1 601 ? 9.734 -10.322 55.703 1.00 38.97 601 GLU A C 1
ATOM 4824 O O . GLU A 1 601 ? 9.744 -11.322 56.420 1.00 38.97 601 GLU A O 1
ATOM 4829 N N . HIS A 1 602 ? 9.649 -10.421 54.378 1.00 32.53 602 HIS A N 1
ATOM 4830 C CA . HIS A 1 602 ? 10.069 -11.642 53.703 1.00 32.53 602 HIS A CA 1
ATOM 4831 C C . HIS A 1 602 ? 11.593 -11.596 53.510 1.00 32.53 602 HIS A C 1
ATOM 4833 O O . HIS A 1 602 ? 12.094 -10.671 52.864 1.00 32.53 602 HIS A O 1
ATOM 4839 N N . PRO A 1 603 ? 12.358 -12.562 54.049 1.00 35.34 603 PRO A N 1
ATOM 4840 C CA . PRO A 1 603 ? 13.792 -12.622 53.825 1.00 35.34 603 PRO A CA 1
ATOM 4841 C C . PRO A 1 603 ? 14.046 -13.082 52.386 1.00 35.34 603 PRO A C 1
ATOM 4843 O O . PRO A 1 603 ? 13.881 -14.255 52.061 1.00 35.34 603 PRO A O 1
ATOM 4846 N N . THR A 1 604 ? 14.461 -12.172 51.507 1.00 36.97 604 THR A N 1
ATOM 4847 C CA . THR A 1 604 ? 15.122 -12.558 50.255 1.00 36.97 604 THR A CA 1
ATOM 4848 C C . THR A 1 604 ? 16.543 -13.008 50.575 1.00 36.97 604 THR A C 1
ATOM 4850 O O . THR A 1 604 ? 17.392 -12.200 50.956 1.00 36.97 604 THR A O 1
ATOM 4853 N N . GLU A 1 605 ? 16.790 -14.310 50.428 1.00 34.66 605 GLU A N 1
ATOM 4854 C CA . GLU A 1 605 ? 18.132 -14.880 50.307 1.00 34.66 605 GLU A CA 1
ATOM 4855 C C . GLU A 1 605 ? 18.942 -14.120 49.245 1.00 34.66 605 GLU A C 1
ATOM 4857 O O . GLU A 1 605 ? 18.424 -13.692 48.212 1.00 34.66 605 GLU A O 1
ATOM 4862 N N . GLY A 1 606 ? 20.223 -13.908 49.544 1.00 40.22 606 GLY A N 1
ATOM 4863 C CA . GLY A 1 606 ? 21.077 -12.958 48.847 1.00 40.22 606 GLY A CA 1
ATOM 4864 C C . GLY A 1 606 ? 21.286 -13.231 47.357 1.00 40.22 606 GLY A C 1
ATOM 4865 O O . GLY A 1 606 ? 21.704 -14.311 46.949 1.00 40.22 606 GLY A O 1
ATOM 4866 N N . GLN A 1 607 ? 21.157 -12.169 46.563 1.00 33.12 607 GLN A N 1
ATOM 4867 C CA . GLN A 1 607 ? 21.963 -11.977 45.362 1.00 33.12 607 GLN A CA 1
ATOM 4868 C C . GLN A 1 607 ? 22.879 -10.776 45.585 1.00 33.12 607 GLN A C 1
ATOM 4870 O O . GLN A 1 607 ? 22.472 -9.618 45.519 1.00 33.12 607 GLN A O 1
ATOM 4875 N N . VAL A 1 608 ? 24.143 -11.073 45.882 1.00 30.91 608 VAL A N 1
ATOM 4876 C CA . VAL A 1 608 ? 25.231 -10.098 45.827 1.00 30.91 608 VAL A CA 1
ATOM 4877 C C . VAL A 1 608 ? 25.468 -9.778 44.353 1.00 30.91 608 VAL A C 1
ATOM 4879 O O . VAL A 1 608 ? 26.034 -10.590 43.626 1.00 30.91 608 VAL A O 1
ATOM 4882 N N . PHE A 1 609 ? 25.040 -8.600 43.903 1.00 33.53 609 PHE A N 1
ATOM 4883 C CA . PHE A 1 609 ? 25.504 -8.036 42.638 1.00 33.53 609 PHE A CA 1
ATOM 4884 C C . PHE A 1 609 ? 26.886 -7.416 42.864 1.00 33.53 609 PHE A C 1
ATOM 4886 O O . PHE A 1 609 ? 27.030 -6.401 43.545 1.00 33.53 609 PHE A O 1
ATOM 4893 N N . SER A 1 610 ? 27.920 -8.056 42.320 1.00 30.94 610 SER A N 1
ATOM 4894 C CA . SER A 1 610 ? 29.272 -7.504 42.257 1.00 30.94 610 SER A CA 1
ATOM 4895 C C . SER A 1 610 ? 29.314 -6.297 41.314 1.00 30.94 610 SER A C 1
ATOM 4897 O O . SER A 1 610 ? 28.826 -6.374 40.186 1.00 30.94 610 SER A O 1
ATOM 4899 N N . ALA A 1 611 ? 29.918 -5.204 41.782 1.00 31.67 611 ALA A N 1
ATOM 4900 C CA . ALA A 1 611 ? 30.167 -3.979 41.025 1.00 31.67 611 ALA A CA 1
ATOM 4901 C C . ALA A 1 611 ? 31.043 -4.216 39.768 1.00 31.67 611 ALA A C 1
ATOM 4903 O O . ALA A 1 611 ? 31.760 -5.220 39.703 1.00 31.67 611 ALA A O 1
ATOM 4904 N N . PRO A 1 612 ? 31.016 -3.304 38.774 1.00 34.34 612 PRO A N 1
ATOM 4905 C CA . PRO A 1 612 ? 31.758 -3.456 37.526 1.00 34.34 612 PRO A CA 1
ATOM 4906 C C . PRO A 1 612 ? 33.269 -3.391 37.770 1.00 34.34 612 PRO A C 1
ATOM 4908 O O . PRO A 1 612 ? 33.752 -2.525 38.496 1.00 34.34 612 PRO A O 1
ATOM 4911 N N . VAL A 1 613 ? 34.007 -4.296 37.128 1.00 31.77 613 VAL A N 1
ATOM 4912 C CA . VAL A 1 613 ? 35.474 -4.315 37.106 1.00 31.77 613 VAL A CA 1
ATOM 4913 C C . VAL A 1 613 ? 36.000 -3.047 36.423 1.00 31.77 613 VAL A C 1
ATOM 4915 O O . VAL A 1 613 ? 35.595 -2.716 35.309 1.00 31.77 613 VAL A O 1
ATOM 4918 N N . GLU A 1 614 ? 36.913 -2.359 37.110 1.00 30.05 614 GLU A N 1
ATOM 4919 C CA . GLU A 1 614 ? 37.722 -1.249 36.605 1.00 30.05 614 GLU A CA 1
ATOM 4920 C C . GLU A 1 614 ? 38.481 -1.646 35.331 1.00 30.05 614 GLU A C 1
ATOM 4922 O O . GLU A 1 614 ? 39.150 -2.679 35.263 1.00 30.05 614 GLU A O 1
ATOM 4927 N N . VAL A 1 615 ? 38.401 -0.788 34.317 1.00 31.84 615 VAL A N 1
ATOM 4928 C CA . VAL A 1 615 ? 39.174 -0.895 33.080 1.00 31.84 615 VAL A CA 1
ATOM 4929 C C . VAL A 1 615 ? 40.649 -0.650 33.406 1.00 31.84 615 VAL A C 1
ATOM 4931 O O . VAL A 1 615 ? 41.052 0.483 33.659 1.00 31.84 615 VAL A O 1
ATOM 4934 N N . MET A 1 616 ? 41.471 -1.700 33.375 1.00 27.62 616 MET A N 1
ATOM 4935 C CA . MET A 1 616 ? 42.924 -1.543 33.341 1.00 27.62 616 MET A CA 1
ATOM 4936 C C . MET A 1 616 ? 43.358 -1.062 31.953 1.00 27.62 616 MET A C 1
ATOM 4938 O O . MET A 1 616 ? 43.218 -1.767 30.953 1.00 27.62 616 MET A O 1
ATOM 4942 N N . HIS A 1 617 ? 43.914 0.148 31.920 1.00 32.53 617 HIS A N 1
ATOM 4943 C CA . HIS A 1 617 ? 44.760 0.638 30.840 1.00 32.53 617 HIS A CA 1
ATOM 4944 C C . HIS A 1 617 ? 45.949 -0.309 30.623 1.00 32.53 617 HIS A C 1
ATOM 4946 O O . HIS A 1 617 ? 46.651 -0.650 31.572 1.00 32.53 617 HIS A O 1
ATOM 4952 N N . ALA A 1 618 ? 46.207 -0.678 29.369 1.00 29.50 618 ALA A N 1
ATOM 4953 C CA . ALA A 1 618 ? 47.468 -1.282 28.959 1.00 29.50 618 ALA A CA 1
ATOM 4954 C C . ALA A 1 618 ? 48.177 -0.332 27.984 1.00 29.50 618 ALA A C 1
ATOM 4956 O O . ALA A 1 618 ? 47.870 -0.309 26.792 1.00 29.50 618 ALA A O 1
ATOM 4957 N N . ASP A 1 619 ? 49.118 0.448 28.518 1.00 30.45 619 ASP A N 1
ATOM 4958 C CA . ASP A 1 619 ? 50.185 1.077 27.743 1.00 30.45 619 ASP A CA 1
ATOM 4959 C C . ASP A 1 619 ? 51.343 0.076 27.542 1.00 30.45 619 ASP A C 1
ATOM 4961 O O . ASP A 1 619 ? 51.841 -0.517 28.493 1.00 30.45 619 ASP A O 1
ATOM 4965 N N . ILE A 1 620 ? 51.693 -0.109 26.265 1.00 35.22 620 ILE A N 1
ATOM 4966 C CA . ILE A 1 620 ? 53.006 -0.258 25.595 1.00 35.22 620 ILE A CA 1
ATOM 4967 C C . ILE A 1 620 ? 54.215 -0.900 26.338 1.00 35.22 620 ILE A C 1
ATOM 4969 O O . ILE A 1 620 ? 54.579 -0.508 27.440 1.00 35.22 620 ILE A O 1
ATOM 4973 N N . LEU A 1 621 ? 54.964 -1.704 25.547 1.00 31.83 621 LEU A N 1
ATOM 4974 C CA . LEU A 1 621 ? 56.352 -2.223 25.670 1.00 31.83 621 LEU A CA 1
ATOM 4975 C C . LEU A 1 621 ? 56.442 -3.632 26.287 1.00 31.83 621 LEU A C 1
ATOM 4977 O O . LEU A 1 621 ? 55.924 -3.873 27.363 1.00 31.83 621 LEU A O 1
ATOM 4981 N N . GLY A 1 622 ? 57.113 -4.633 25.718 1.00 32.62 622 GLY A N 1
ATOM 4982 C CA . GLY A 1 622 ? 57.901 -4.760 24.496 1.00 32.62 622 GLY A CA 1
ATOM 4983 C C . GLY A 1 622 ? 58.745 -6.041 24.600 1.00 32.62 622 GLY A C 1
ATOM 4984 O O . GLY A 1 622 ? 59.411 -6.225 25.616 1.00 32.62 622 GLY A O 1
ATOM 4985 N N . GLN A 1 623 ? 58.695 -6.910 23.585 1.00 33.41 623 GLN A N 1
ATOM 4986 C CA . GLN A 1 623 ? 59.749 -7.847 23.161 1.00 33.41 623 GLN A CA 1
ATOM 4987 C C . GLN A 1 623 ? 59.382 -8.448 21.806 1.00 33.41 623 GLN A C 1
ATOM 4989 O O . GLN A 1 623 ? 58.198 -8.819 21.637 1.00 33.41 623 GLN A O 1
#

Radius of gyration: 33.63 Å; chains: 1; bounding box: 105×85×100 Å

Secondary structure (DSSP, 8-state):
--SHHHHHHHHHHHHSSSSSTTS----------GGGG-SSS---HHHHTTTT-HHHHHHHHTTEEEEEEEEEETTEEEEEEEEEETTSSEEEEEEE---TTTS--THHHHHHHHHHSTTTSGGGTTTEEHHHHHTSPPPPPEEETTEEE-HHHHHHHHHHHHHHHHHTSTTHHHHHHTHHHHHHHHHHHHHHHTGGGS-B-HHHHHHHHHHHHHHHHHHHSSS--HHHHHHHHHHHHHHHHHPPBPP--SHHHHHHHHHHHHHHHTGGGB-HHHHHHHHHHHHHHHHHHHTT---SHHHHHHHHHHHHHHHHT--BHHHHTTEEEEEEEEEETTEEEEE-GGGGTB-SEEEEEE-SSEEEEEEEEE-EEETTEEE-EEEEEEE-STT-EEEPEEEEEETTEEEEEEEEESS--SEEEEEEEE-SSSSS-EEEEEEEEEEGGGSPPTT--TT-STTHHHHHHHHHTHHHHHHHHTT-B-TTHHHHHHHHHHHHHHHHHSS---HHHHHHHHHHHHHHHHT--BTHHHHHHHHHHHHHHHHH-TTHHHHB-HHHHHHHHHHHHHHHHHHTTGGGS-HHHHHHHHHHHHHHHHT--BTTS------------PPPPP---------